Protein 2W9X (pdb70)

Nearest PDB structures (foldseek):
  2w9x-assembly1_A  TM=1.003E+00  e=1.102E-71  Cellvibrio japonicus
  2w9x-assembly1_B  TM=9.994E-01  e=7.710E-66  Cellvibrio japonicus
  2wao-assembly1_A  TM=8.448E-01  e=1.177E-26  Acetivibrio thermocellus
  2wab-assembly1_A  TM=8.212E-01  e=2.450E-27  Acetivibrio thermocellus
  2waa-assembly1_A  TM=8.360E-01  e=1.057E-21  Cellvibrio japonicus

InterPro domains:
  IPR013830 SGNH hydrolase-type esterase domain [PF13472] (147-291)
  IPR036514 SGNH hydrolase superfamily [G3DSA:3.40.50.1110] (137-360)
  IPR037461 CtCE2-like domain [cd01831] (144-350)
  IPR040794 Carbohydrate esterase 2, N-terminal [PF17996] (44-139)
  IPR052762 Plant cell wall deacetylase/carbohydrate esterase [PTHR37834] (34-356)

Solvent-accessible surface area: 28175 Å² total; per-residue (Å²): 160,55,103,34,38,52,3,11,11,15,36,81,83,86,94,179,67,56,4,28,15,1,4,15,4,2,2,1,3,14,2,21,106,91,186,96,37,57,3,81,0,34,2,90,51,0,12,2,52,11,45,77,192,85,70,66,98,8,80,102,25,14,149,64,88,60,132,218,7,29,2,0,2,10,0,31,12,84,103,55,41,4,85,0,20,10,14,115,47,38,175,48,183,93,23,0,4,1,1,0,4,9,31,3,0,3,35,0,2,52,9,134,50,83,152,15,87,127,127,89,30,47,120,27,6,14,0,3,64,0,8,0,0,43,0,0,85,57,16,87,4,10,2,5,2,1,2,10,15,21,25,0,1,14,2,3,114,68,15,74,42,104,117,94,12,0,29,53,36,25,54,56,4,16,47,54,95,126,85,122,50,151,54,159,147,34,70,5,3,0,4,2,0,14,0,0,30,12,0,4,50,28,79,43,63,147,140,10,149,13,146,72,60,117,43,0,33,65,31,0,12,35,42,0,6,114,19,0,91,116,22,54,83,108,14,87,110,0,58,1,3,0,5,5,2,34,93,39,163,28,37,1,4,46,4,0,1,28,0,10,2,80,0,16,20,54,35,10,74,58,0,32,6,16,2,9,72,70,20,70,36,38,0,0,77,164,32,4,8,27,111,5,1,84,86,0,0,74,71,0,27,80,46,2,89,80,45,97,44,10,26,177,84,80,10,64,33,38,55,2,12,10,16,44,86,81,96,54,89,158,118,42,70,8,23,11,0,4,19,4,1,1,1,2,13,4,4,7,126,29,174,53,15,39,0,53,2,37,3,85,55,0,12,2,36,1,34,19,48,147,137,86,67,71,97,7,79,95,22,14,162,68,81,51,101,92,96,170,4,30,0,0,1,12,0,30,13,86,97,51,43,3,68,0,18,4,1,46,19,71,114,95,10,92,69,81,88,44,42,187,48,182,91,24,1,4,1,0,0,6,8,30,3,0,2,36,0,2,53,10,132,49,82,153,12,84,121,113,82,30,50,114,24,7,16,0,0,57,0,7,0,0,40,0,0,81,61,19,88,4,11,1,4,3,1,1,10,15,18,24,0,2,15,1,3,116,66,13,71,43,110,118,93,12,0,30,55,36,23,50,55,6,12,50,43,103,114,50,104,36,154,63,166,146,33,71,4,4,0,4,2,0,15,0,0,28,13,0,4,47,31,79,42,64,144,140,13,156,19,145,72,58,122,39,0,30,66,33,0,9,57,40,0,10,120,10,0,98,88,20,53,87,107,13,79,98,0,46,2,2,0,4,5,3,35,92,40,167,28,37,1,4,54,4,0,1,30,0,10,1,78,0,18,20,56,35,11,74,58,6,30,5,16,1,8,78,72,23,75,36,37,0,0,77,165,31,4,9,35,97,1,0,78,84,1,0,68,78,0,26,78,50,2,86,82,44,99,52,5,38,125

CATH classification: 2.60.120.260 (+1 more: 3.40.50.1110)

Structure (mmCIF, N/CA/C/O backbone):
data_2W9X
#
_entry.id   2W9X
#
_cell.length_a   75.274
_cell.length_b   75.274
_cell.length_c   141.620
_cell.angle_alpha   90.00
_cell.angle_beta   90.00
_cell.angle_gamma   90.00
#
_symmetry.space_group_name_H-M   'P 43'
#
loop_
_entity.id
_entity.type
_entity.pdbx_description
1 polymer 'PUTATIVE ACETYL XYLAN ESTERASE'
2 non-polymer GLYCEROL
3 water water
#
loop_
_atom_site.group_PDB
_atom_site.id
_atom_site.type_symbol
_atom_site.label_atom_id
_atom_site.label_alt_id
_atom_site.label_comp_id
_atom_site.label_asym_id
_atom_site.label_entity_id
_atom_site.label_seq_id
_atom_site.pdbx_PDB_ins_code
_atom_site.Cartn_x
_atom_site.Cartn_y
_atom_site.Cartn_z
_atom_site.occupancy
_atom_site.B_iso_or_equiv
_atom_site.auth_seq_id
_atom_site.auth_comp_id
_atom_site.auth_asym_id
_atom_site.auth_atom_id
_atom_site.pdbx_PDB_model_num
ATOM 1 N N . PRO A 1 27 ? -3.714 69.514 -10.452 1.00 46.17 27 PRO A N 1
ATOM 2 C CA . PRO A 1 27 ? -2.443 68.659 -10.276 1.00 46.46 27 PRO A CA 1
ATOM 3 C C . PRO A 1 27 ? -2.766 67.378 -9.490 1.00 46.36 27 PRO A C 1
ATOM 4 O O . PRO A 1 27 ? -3.230 67.455 -8.353 1.00 46.54 27 PRO A O 1
ATOM 8 N N . LEU A 1 28 ? -2.521 66.200 -10.098 1.00 46.71 28 LEU A N 1
ATOM 9 C CA . LEU A 1 28 ? -2.912 64.941 -9.459 1.00 46.66 28 LEU A CA 1
ATOM 10 C C . LEU A 1 28 ? -1.943 64.490 -8.358 1.00 46.37 28 LEU A C 1
ATOM 11 O O . LEU A 1 28 ? -0.741 64.776 -8.434 1.00 46.81 28 LEU A O 1
ATOM 16 N N . PRO A 1 29 ? -2.463 63.805 -7.314 1.00 46.05 29 PRO A N 1
ATOM 17 C CA . PRO A 1 29 ? -1.571 63.078 -6.400 1.00 45.75 29 PRO A CA 1
ATOM 18 C C . PRO A 1 29 ? -0.601 62.193 -7.169 1.00 45.66 29 PRO A C 1
ATOM 19 O O . PRO A 1 29 ? -0.976 61.589 -8.183 1.00 45.71 29 PRO A O 1
ATOM 23 N N . LEU A 1 30 ? 0.630 62.122 -6.667 1.00 45.26 30 LEU A N 1
ATOM 24 C CA . LEU A 1 30 ? 1.748 61.493 -7.357 1.00 44.84 30 LEU A CA 1
ATOM 25 C C . LEU A 1 30 ? 2.486 60.496 -6.479 1.00 44.53 30 LEU A C 1
ATOM 26 O O . LEU A 1 30 ? 2.529 60.635 -5.250 1.00 44.25 30 LEU A O 1
ATOM 31 N N . HIS A 1 31 ? 3.070 59.492 -7.126 1.00 44.35 31 HIS A N 1
ATOM 32 C CA . HIS A 1 31 ? 4.061 58.625 -6.503 1.00 43.97 31 HIS A CA 1
ATOM 33 C C . HIS A 1 31 ? 5.399 58.848 -7.201 1.00 44.04 31 HIS A C 1
ATOM 34 O O . HIS A 1 31 ? 5.454 58.965 -8.427 1.00 43.93 31 HIS A O 1
ATOM 41 N N . ILE A 1 32 ? 6.470 58.906 -6.413 1.00 43.79 32 ILE A N 1
ATOM 42 C CA . ILE A 1 32 ? 7.797 59.265 -6.911 1.00 43.60 32 ILE A CA 1
ATOM 43 C C . ILE A 1 32 ? 8.763 58.123 -6.655 1.00 43.29 32 ILE A C 1
ATOM 44 O O . ILE A 1 32 ? 8.769 57.558 -5.563 1.00 43.14 32 ILE A O 1
ATOM 49 N N . GLY A 1 33 ? 9.553 57.786 -7.677 1.00 42.89 33 GLY A N 1
ATOM 50 C CA . GLY A 1 33 ? 10.661 56.838 -7.549 1.00 42.46 33 GLY A CA 1
ATOM 51 C C . GLY A 1 33 ? 11.990 57.511 -7.846 1.00 42.07 33 GLY A C 1
ATOM 52 O O . GLY A 1 33 ? 12.133 58.240 -8.834 1.00 41.60 33 GLY A O 1
ATOM 53 N N . GLY A 1 34 ? 12.968 57.277 -6.980 1.00 42.09 34 GLY A N 1
ATOM 54 C CA . GLY A 1 34 ? 14.273 57.894 -7.148 1.00 42.14 34 GLY A CA 1
ATOM 55 C C . GLY A 1 34 ? 14.356 59.139 -6.302 1.00 41.96 34 GLY A C 1
ATOM 56 O O . GLY A 1 34 ? 13.340 59.630 -5.819 1.00 42.75 34 GLY A O 1
ATOM 57 N N . ARG A 1 35 ? 15.574 59.640 -6.126 1.00 41.73 35 ARG A N 1
ATOM 58 C CA . ARG A 1 35 ? 15.847 60.796 -5.295 1.00 41.45 35 ARG A CA 1
ATOM 59 C C . ARG A 1 35 ? 15.419 62.072 -6.009 1.00 41.80 35 ARG A C 1
ATOM 60 O O . ARG A 1 35 ? 15.918 62.372 -7.095 1.00 41.97 35 ARG A O 1
ATOM 68 N N . VAL A 1 36 ? 14.487 62.803 -5.403 1.00 41.88 36 VAL A N 1
ATOM 69 C CA . VAL A 1 36 ? 14.080 64.121 -5.915 1.00 42.18 36 VAL A CA 1
ATOM 70 C C . VAL A 1 36 ? 13.982 65.149 -4.776 1.00 42.17 36 VAL A C 1
ATOM 71 O O . VAL A 1 36 ? 13.595 64.812 -3.649 1.00 42.06 36 VAL A O 1
ATOM 75 N N . LEU A 1 37 ? 14.367 66.387 -5.082 1.00 42.46 37 LEU A N 1
ATOM 76 C CA . LEU A 1 37 ? 14.144 67.535 -4.203 1.00 42.76 37 LEU A CA 1
ATOM 77 C C . LEU A 1 37 ? 12.738 68.100 -4.466 1.00 43.22 37 LEU A C 1
ATOM 78 O O . LEU A 1 37 ? 12.421 68.503 -5.593 1.00 43.36 37 LEU A O 1
ATOM 83 N N . VAL A 1 38 ? 11.898 68.113 -3.430 1.00 43.55 38 VAL A N 1
ATOM 84 C CA . VAL A 1 38 ? 10.524 68.590 -3.555 1.00 43.83 38 VAL A CA 1
ATOM 85 C C . VAL A 1 38 ? 10.461 70.024 -3.035 1.00 44.25 38 VAL A C 1
ATOM 86 O O . VAL A 1 38 ? 10.907 70.297 -1.919 1.00 44.35 38 VAL A O 1
ATOM 90 N N . GLU A 1 39 ? 9.939 70.934 -3.855 1.00 44.49 39 GLU A N 1
ATOM 91 C CA . GLU A 1 39 ? 9.808 72.347 -3.466 1.00 45.37 39 GLU A CA 1
ATOM 92 C C . GLU A 1 39 ? 8.388 72.867 -3.710 1.00 45.34 39 GLU A C 1
ATOM 93 O O . GLU A 1 39 ? 7.800 72.612 -4.763 1.00 45.12 39 GLU A O 1
ATOM 99 N N . SER A 1 40 ? 7.845 73.595 -2.737 1.00 45.88 40 SER A N 1
ATOM 100 C CA . SER A 1 40 ? 6.454 74.051 -2.815 1.00 46.33 40 SER A CA 1
ATOM 101 C C . SER A 1 40 ? 6.292 75.575 -2.643 1.00 46.63 40 SER A C 1
ATOM 102 O O . SER A 1 40 ? 5.868 76.037 -1.582 1.00 46.69 40 SER A O 1
ATOM 105 N N . PRO A 1 41 ? 6.621 76.360 -3.693 1.00 46.82 41 PRO A N 1
ATOM 106 C CA . PRO A 1 41 ? 6.483 77.818 -3.597 1.00 46.95 41 PRO A CA 1
ATOM 107 C C . PRO A 1 41 ? 5.031 78.303 -3.709 1.00 47.07 41 PRO A C 1
ATOM 108 O O . PRO A 1 41 ? 4.236 77.734 -4.463 1.00 47.03 41 PRO A O 1
ATOM 112 N N . GLN A 1 44 ? 2.158 78.650 -7.006 1.00 45.38 44 GLN A N 1
ATOM 113 C CA . GLN A 1 44 ? 2.823 77.913 -8.076 1.00 45.44 44 GLN A CA 1
ATOM 114 C C . GLN A 1 44 ? 2.768 76.407 -7.832 1.00 45.32 44 GLN A C 1
ATOM 115 O O . GLN A 1 44 ? 2.629 75.974 -6.686 1.00 45.15 44 GLN A O 1
ATOM 121 N N . PRO A 1 45 ? 2.856 75.604 -8.911 1.00 45.38 45 PRO A N 1
ATOM 122 C CA . PRO A 1 45 ? 2.964 74.148 -8.774 1.00 45.54 45 PRO A CA 1
ATOM 123 C C . PRO A 1 45 ? 4.133 73.691 -7.892 1.00 45.66 45 PRO A C 1
ATOM 124 O O . PRO A 1 45 ? 5.195 74.336 -7.862 1.00 45.67 45 PRO A O 1
ATOM 128 N N . VAL A 1 46 ? 3.918 72.587 -7.174 1.00 45.75 46 VAL A N 1
ATOM 129 C CA . VAL A 1 46 ? 4.993 71.861 -6.504 1.00 45.56 46 VAL A CA 1
ATOM 130 C C . VAL A 1 46 ? 5.975 71.391 -7.577 1.00 45.65 46 VAL A C 1
ATOM 131 O O . VAL A 1 46 ? 5.554 70.829 -8.594 1.00 45.92 46 VAL A O 1
ATOM 135 N N . SER A 1 47 ? 7.266 71.648 -7.367 1.00 45.31 47 SER A N 1
ATOM 136 C CA . SER A 1 47 ? 8.296 71.219 -8.314 1.00 45.18 47 SER A CA 1
ATOM 137 C C . SER A 1 47 ? 9.138 70.065 -7.784 1.00 45.07 47 SER A C 1
ATOM 138 O O . SER A 1 47 ? 9.397 69.956 -6.572 1.00 44.98 47 SER A O 1
ATOM 141 N N . TYR A 1 48 ? 9.564 69.214 -8.716 1.00 44.96 48 TYR A N 1
ATOM 142 C CA . TYR A 1 48 ? 10.389 68.057 -8.413 1.00 44.51 48 TYR A CA 1
ATOM 143 C C . TYR A 1 48 ? 11.676 68.164 -9.217 1.00 44.27 48 TYR A C 1
ATOM 144 O O . TYR A 1 48 ? 11.653 68.176 -10.449 1.00 44.11 48 TYR A O 1
ATOM 153 N N . THR A 1 49 ? 12.792 68.271 -8.501 1.00 43.77 49 THR A N 1
ATOM 154 C CA . THR A 1 49 ? 14.106 68.444 -9.102 1.00 43.28 49 THR A CA 1
ATOM 155 C C . THR A 1 49 ? 14.912 67.155 -8.875 1.00 43.01 49 THR A C 1
ATOM 156 O O . THR A 1 49 ? 14.930 66.614 -7.767 1.00 43.32 49 THR A O 1
ATOM 160 N N . TYR A 1 50 ? 15.552 66.657 -9.930 1.00 42.58 50 TYR A N 1
ATOM 161 C CA . TYR A 1 50 ? 16.255 65.368 -9.896 1.00 42.10 50 TYR A CA 1
ATOM 162 C C . TYR A 1 50 ? 17.508 65.412 -10.767 1.00 41.68 50 TYR A C 1
ATOM 163 O O . TYR A 1 50 ? 17.551 66.141 -11.757 1.00 41.88 50 TYR A O 1
ATOM 172 N N . SER A 1 51 ? 18.524 64.629 -10.409 1.00 41.14 51 SER A N 1
ATOM 173 C CA . SER A 1 51 ? 19.705 64.497 -11.270 1.00 40.74 51 SER A CA 1
ATOM 174 C C . SER A 1 51 ? 20.302 63.088 -11.295 1.00 40.38 51 SER A C 1
ATOM 175 O O . SER A 1 51 ? 20.997 62.745 -12.244 1.00 40.72 51 SER A O 1
ATOM 178 N N . TRP A 1 52 ? 20.023 62.271 -10.280 1.00 39.79 52 TRP A N 1
ATOM 179 C CA . TRP A 1 52 ? 20.441 60.871 -10.325 1.00 39.62 52 TRP A CA 1
ATOM 180 C C . TRP A 1 52 ? 19.663 60.152 -11.450 1.00 39.42 52 TRP A C 1
ATOM 181 O O . TRP A 1 52 ? 18.576 60.613 -11.859 1.00 39.48 52 TRP A O 1
ATOM 192 N N . PRO A 1 53 ? 20.230 59.055 -11.978 1.00 39.24 53 PRO A N 1
ATOM 193 C CA . PRO A 1 53 ? 19.619 58.367 -13.109 1.00 39.13 53 PRO A CA 1
ATOM 194 C C . PRO A 1 53 ? 18.300 57.695 -12.753 1.00 39.51 53 PRO A C 1
ATOM 195 O O . PRO A 1 53 ? 18.042 57.402 -11.566 1.00 39.39 53 PRO A O 1
ATOM 199 N N . ALA A 1 54 ? 17.491 57.464 -13.792 1.00 39.58 54 ALA A N 1
ATOM 200 C CA . ALA A 1 54 ? 16.342 56.549 -13.767 1.00 39.91 54 ALA A CA 1
ATOM 201 C C . ALA A 1 54 ? 15.186 56.938 -12.853 1.00 40.11 54 ALA A C 1
ATOM 202 O O . ALA A 1 54 ? 14.359 56.097 -12.518 1.00 40.57 54 ALA A O 1
ATOM 204 N N . VAL A 1 55 ? 15.136 58.203 -12.449 1.00 40.72 55 VAL A N 1
ATOM 205 C CA . VAL A 1 55 ? 13.993 58.760 -11.706 1.00 41.19 55 VAL A CA 1
ATOM 206 C C . VAL A 1 55 ? 12.663 58.496 -12.440 1.00 41.34 55 VAL A C 1
ATOM 207 O O . VAL A 1 55 ? 12.642 58.455 -13.668 1.00 41.51 55 VAL A O 1
ATOM 211 N N . TYR A 1 56 ? 11.581 58.277 -11.688 1.00 40.93 56 TYR A N 1
ATOM 212 C CA . TYR A 1 56 ? 10.243 58.166 -12.274 1.00 40.85 56 TYR A CA 1
ATOM 213 C C . TYR A 1 56 ? 9.129 58.768 -11.411 1.00 40.57 56 TYR A C 1
ATOM 214 O O . TYR A 1 56 ? 9.303 58.999 -10.207 1.00 40.18 56 TYR A O 1
ATOM 223 N N . PHE A 1 57 ? 7.992 58.993 -12.066 1.00 40.94 57 PHE A N 1
ATOM 224 C CA . PHE A 1 57 ? 6.780 59.589 -11.490 1.00 40.74 57 PHE A CA 1
ATOM 225 C C . PHE A 1 57 ? 5.585 58.803 -12.022 1.00 40.66 57 PHE A C 1
ATOM 226 O O . PHE A 1 57 ? 5.514 58.526 -13.220 1.00 40.34 57 PHE A O 1
ATOM 234 N N . GLU A 1 58 ? 4.659 58.445 -11.132 1.00 40.29 58 GLU A N 1
ATOM 235 C CA . GLU A 1 58 ? 3.473 57.676 -11.499 1.00 40.37 58 GLU A CA 1
ATOM 236 C C . GLU A 1 58 ? 2.203 58.315 -10.954 1.00 40.14 58 GLU A C 1
ATOM 237 O O . GLU A 1 58 ? 2.194 58.827 -9.832 1.00 39.83 58 GLU A O 1
ATOM 243 N N . THR A 1 59 ? 1.129 58.262 -11.743 1.00 40.00 59 THR A N 1
ATOM 244 C CA . THR A 1 59 ? -0.179 58.738 -11.293 1.00 39.55 59 THR A CA 1
ATOM 245 C C . THR A 1 59 ? -1.311 57.794 -11.746 1.00 39.59 59 THR A C 1
ATOM 246 O O . THR A 1 59 ? -1.076 56.903 -12.576 1.00 39.62 59 THR A O 1
ATOM 250 N N . ALA A 1 60 ? -2.517 57.983 -11.184 1.00 38.84 60 ALA A N 1
ATOM 251 C CA . ALA A 1 60 ? -3.687 57.153 -11.501 1.00 38.45 60 ALA A CA 1
ATOM 252 C C . ALA A 1 60 ? -4.978 57.931 -11.288 1.00 38.48 60 ALA A C 1
ATOM 253 O O . ALA A 1 60 ? -5.060 58.789 -10.405 1.00 38.34 60 ALA A O 1
ATOM 255 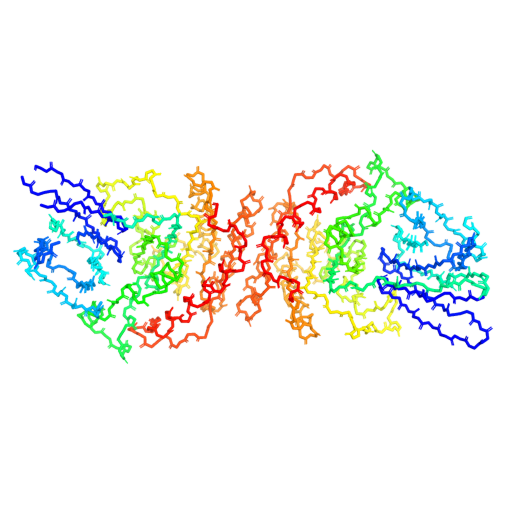N N . PHE A 1 61 ? -5.990 57.605 -12.089 1.00 38.48 61 PHE A N 1
ATOM 256 C CA . PHE A 1 61 ? -7.243 58.343 -12.105 1.00 38.65 61 PHE A CA 1
ATOM 257 C C . PHE A 1 61 ? -8.231 57.709 -13.090 1.00 38.94 61 PHE A C 1
ATOM 258 O O . PHE A 1 61 ? -7.843 56.874 -13.918 1.00 39.11 61 PHE A O 1
ATOM 266 N N . GLY A 1 63 ? -10.403 59.866 -15.419 1.00 47.99 63 GLY A N 1
ATOM 267 C CA . GLY A 1 63 ? -10.744 60.861 -16.464 1.00 47.99 63 GLY A CA 1
ATOM 268 C C . GLY A 1 63 ? -10.194 60.509 -17.849 1.00 48.00 63 GLY A C 1
ATOM 269 O O . GLY A 1 63 ? -9.646 59.348 -18.070 1.00 48.15 63 GLY A O 1
ATOM 270 N N . GLN A 1 64 ? -10.330 61.522 -18.778 1.00 47.90 64 GLN A N 1
ATOM 271 C CA . GLN A 1 64 ? -9.928 61.308 -20.181 1.00 47.56 64 GLN A CA 1
ATOM 272 C C . GLN A 1 64 ? -9.017 62.399 -20.779 1.00 47.63 64 GLN A C 1
ATOM 273 O O . GLN A 1 64 ? -9.022 62.586 -22.035 1.00 47.69 64 GLN A O 1
ATOM 279 N N . SER A 1 65 ? -8.250 63.120 -19.877 1.00 47.70 65 SER A N 1
ATOM 280 C CA . SER A 1 65 ? -7.223 64.067 -20.337 1.00 47.60 65 SER A CA 1
ATOM 281 C C . SER A 1 65 ? -6.073 64.253 -19.334 1.00 47.24 65 SER A C 1
ATOM 282 O O . SER A 1 65 ? -6.245 64.056 -18.128 1.00 47.29 65 SER A O 1
ATOM 285 N N . LEU A 1 66 ? -4.909 64.658 -19.847 1.00 46.53 66 LEU A N 1
ATOM 286 C CA . LEU A 1 66 ? -3.724 64.878 -19.014 1.00 46.20 66 LEU A CA 1
ATOM 287 C C . LEU A 1 66 ? -2.744 65.877 -19.666 1.00 46.04 66 LEU A C 1
ATOM 288 O O . LEU A 1 66 ? -2.633 65.971 -20.969 1.00 46.25 66 LEU A O 1
ATOM 293 N N . THR A 1 67 ? -2.051 66.624 -18.751 1.00 45.50 67 THR A N 1
ATOM 294 C CA . THR A 1 67 ? -0.974 67.525 -19.164 1.00 44.94 67 THR A CA 1
ATOM 295 C C . THR A 1 67 ? 0.193 67.411 -18.188 1.00 44.32 67 THR A C 1
ATOM 296 O O . THR A 1 67 ? 0.018 67.603 -16.976 1.00 44.26 67 THR A O 1
ATOM 300 N N . LEU A 1 68 ? 1.376 67.085 -18.709 1.00 43.72 68 LEU A N 1
ATOM 301 C CA . LEU A 1 68 ? 2.584 67.058 -17.882 1.00 43.30 68 LEU A CA 1
ATOM 302 C C . LEU A 1 68 ? 3.286 68.405 -18.022 1.00 43.29 68 LEU A C 1
ATOM 303 O O . LEU A 1 68 ? 3.504 68.875 -19.144 1.00 43.41 68 LEU A O 1
ATOM 308 N N . LYS A 1 69 ? 3.637 69.030 -16.899 1.00 42.86 69 LYS A N 1
ATOM 309 C CA . LYS A 1 69 ? 4.397 70.267 -16.979 1.00 42.60 69 LYS A CA 1
ATOM 310 C C . LYS A 1 69 ? 5.869 69.993 -16.718 1.00 42.44 69 LYS A C 1
ATOM 311 O O . LYS A 1 69 ? 6.233 69.378 -15.712 1.00 42.32 69 LYS A O 1
ATOM 317 N N . PHE A 1 70 ? 6.701 70.444 -17.652 1.00 42.37 70 PHE A N 1
ATOM 318 C CA . PHE A 1 70 ? 8.138 70.223 -17.607 1.00 42.32 70 PHE A CA 1
ATOM 319 C C . PHE A 1 70 ? 8.897 71.532 -17.473 1.00 42.04 70 PHE A C 1
ATOM 320 O O . PHE A 1 70 ? 8.405 72.586 -17.856 1.00 41.93 70 PHE A O 1
ATOM 328 N N . ASP A 1 71 ? 10.104 71.433 -16.927 1.00 42.02 71 ASP A N 1
ATOM 329 C CA . ASP A 1 71 ? 11.143 72.443 -17.059 1.00 41.89 71 ASP A CA 1
ATOM 330 C C . ASP A 1 71 ? 12.456 71.654 -17.099 1.00 41.65 71 ASP A C 1
ATOM 331 O O . ASP A 1 71 ? 13.196 71.601 -16.109 1.00 41.82 71 ASP A O 1
ATOM 336 N N . ASP A 1 72 ? 12.716 71.012 -18.242 1.00 41.38 72 ASP A N 1
ATOM 337 C CA . ASP A 1 72 ? 13.865 70.110 -18.400 1.00 41.58 72 ASP A CA 1
ATOM 338 C C . ASP A 1 72 ? 14.361 70.093 -19.848 1.00 41.46 72 ASP A C 1
ATOM 339 O O . ASP A 1 72 ? 13.773 69.431 -20.706 1.00 41.44 72 ASP A O 1
ATOM 344 N N . ASP A 1 73 ? 15.438 70.826 -20.117 1.00 41.14 73 ASP A N 1
ATOM 345 C CA . ASP A 1 73 ? 16.092 70.759 -21.424 1.00 41.18 73 ASP A CA 1
ATOM 346 C C . ASP A 1 73 ? 17.338 69.861 -21.372 1.00 40.69 73 ASP A C 1
ATOM 347 O O . ASP A 1 73 ? 18.232 69.964 -22.222 1.00 40.52 73 ASP A O 1
ATOM 352 N N . GLN A 1 74 ? 17.373 68.973 -20.377 1.00 40.33 74 GLN A N 1
ATOM 353 C CA . GLN A 1 74 ? 18.560 68.145 -20.092 1.00 40.11 74 GLN A CA 1
ATOM 354 C C . GLN A 1 74 ? 18.383 66.651 -20.335 1.00 39.82 74 GLN A C 1
ATOM 355 O O . GLN A 1 74 ? 19.358 65.969 -20.648 1.00 40.46 74 GLN A O 1
ATOM 361 N N . ASN A 1 75 ? 17.162 66.147 -20.157 1.00 39.70 75 ASN A N 1
ATOM 362 C CA . ASN A 1 75 ? 16.877 64.709 -20.211 1.00 39.45 75 ASN A CA 1
ATOM 363 C C . ASN A 1 75 ? 16.013 64.247 -21.383 1.00 39.44 75 ASN A C 1
ATOM 364 O O . ASN A 1 75 ? 15.183 65.007 -21.911 1.00 38.99 75 ASN A O 1
ATOM 369 N N . ILE A 1 76 ? 16.205 62.980 -21.761 1.00 39.10 76 ILE A N 1
ATOM 370 C CA . ILE A 1 76 ? 15.231 62.261 -22.575 1.00 38.93 76 ILE A CA 1
ATOM 371 C C . ILE A 1 76 ? 14.391 61.406 -21.626 1.00 39.20 76 ILE A C 1
ATOM 372 O O . ILE A 1 76 ? 14.916 60.800 -20.672 1.00 38.78 76 ILE A O 1
ATOM 377 N N . PHE A 1 77 ? 13.086 61.390 -21.887 1.00 38.91 77 PHE A N 1
ATOM 378 C CA . PHE A 1 77 ? 12.099 60.701 -21.060 1.00 39.13 77 PHE A CA 1
ATOM 379 C C . PHE A 1 77 ? 11.333 59.641 -21.842 1.00 39.15 77 PHE A C 1
ATOM 380 O O . PHE A 1 77 ? 11.328 59.642 -23.080 1.00 39.14 77 PHE A O 1
ATOM 388 N N . ARG A 1 78 ? 10.655 58.771 -21.096 1.00 39.14 78 ARG A N 1
ATOM 389 C CA A ARG A 1 78 ? 9.738 57.776 -21.643 0.50 39.11 78 ARG A CA 1
ATOM 390 C CA B ARG A 1 78 ? 9.685 57.860 -21.697 0.50 38.97 78 ARG A CA 1
ATOM 391 C C . ARG A 1 78 ? 8.392 57.832 -20.884 1.00 39.07 78 ARG A C 1
ATOM 392 O O . ARG A 1 78 ? 8.382 57.713 -19.647 1.00 39.07 78 ARG A O 1
ATOM 407 N N . LEU A 1 79 ? 7.289 58.006 -21.603 1.00 38.73 79 LEU A N 1
ATOM 408 C CA . LEU A 1 79 ? 5.964 58.060 -21.003 1.00 38.68 79 LEU A CA 1
ATOM 409 C C . LEU A 1 79 ? 5.193 56.769 -21.251 1.00 38.59 79 LEU A C 1
ATOM 410 O O . LEU A 1 79 ? 5.058 56.327 -22.392 1.00 38.91 79 LEU A O 1
ATOM 415 N N . ILE A 1 80 ? 4.668 56.181 -20.182 1.00 38.31 80 ILE A N 1
ATOM 416 C CA . ILE A 1 80 ? 4.007 54.880 -20.258 1.00 38.26 80 ILE A CA 1
ATOM 417 C C . ILE A 1 80 ? 2.554 54.993 -19.754 1.00 38.12 80 ILE A C 1
ATOM 418 O O . ILE A 1 80 ? 2.320 55.149 -18.546 1.00 38.10 80 ILE A O 1
ATOM 423 N N . VAL A 1 81 ? 1.590 54.918 -20.680 1.00 37.78 81 VAL A N 1
ATOM 424 C CA . VAL A 1 81 ? 0.170 55.127 -20.359 1.00 37.29 81 VAL A CA 1
ATOM 425 C C . VAL A 1 81 ? -0.625 53.824 -20.176 1.00 37.29 81 VAL A C 1
ATOM 426 O O . VAL A 1 81 ? -0.734 53.004 -21.086 1.00 37.51 81 VAL A O 1
ATOM 430 N N . LYS A 1 84 ? 0.079 50.517 -22.552 1.00 45.82 84 LYS A N 1
ATOM 431 C CA . LYS A 1 84 ? 0.486 50.795 -23.933 1.00 45.85 84 LYS A CA 1
ATOM 432 C C . LYS A 1 84 ? 2.011 50.836 -24.076 1.00 45.85 84 LYS A C 1
ATOM 433 O O . LYS A 1 84 ? 2.740 50.768 -23.081 1.00 45.86 84 LYS A O 1
ATOM 439 N N . ALA A 1 85 ? 2.483 50.949 -25.319 1.00 45.79 85 ALA A N 1
ATOM 440 C CA . ALA A 1 85 ? 3.912 51.110 -25.613 1.00 45.52 85 ALA A CA 1
ATOM 441 C C . ALA A 1 85 ? 4.411 52.487 -25.163 1.00 45.36 85 ALA A C 1
ATOM 442 O O . ALA A 1 85 ? 3.640 53.451 -25.161 1.00 45.13 85 ALA A O 1
ATOM 444 N N . PRO A 1 86 ? 5.702 52.588 -24.777 1.00 45.38 86 PRO A N 1
ATOM 445 C CA . PRO A 1 86 ? 6.264 53.872 -24.346 1.00 45.20 86 PRO A CA 1
ATOM 446 C C . PRO A 1 86 ? 6.370 54.903 -25.475 1.00 45.13 86 PRO A C 1
ATOM 447 O O . PRO A 1 86 ? 6.512 54.534 -26.643 1.00 45.19 86 PRO A O 1
ATOM 451 N N . VAL A 1 87 ? 6.267 56.183 -25.114 1.00 44.72 87 VAL A N 1
ATOM 452 C CA . VAL A 1 87 ? 6.505 57.295 -26.036 1.00 44.18 87 VAL A CA 1
ATOM 453 C C . VAL A 1 87 ? 7.674 58.145 -25.532 1.00 43.75 87 VAL A C 1
ATOM 454 O O . VAL A 1 87 ? 7.776 58.431 -24.336 1.00 43.79 87 VAL A O 1
ATOM 458 N N . VAL A 1 88 ? 8.556 58.530 -26.451 1.00 43.15 88 VAL A N 1
ATOM 459 C CA . VAL A 1 88 ? 9.754 59.309 -26.128 1.00 42.54 88 VAL A CA 1
ATOM 460 C C . VAL A 1 88 ? 9.424 60.797 -26.012 1.00 42.32 88 VAL A C 1
ATOM 461 O O . VAL A 1 88 ? 8.699 61.347 -26.845 1.00 41.74 88 VAL A O 1
ATOM 465 N N . ILE A 1 89 ? 9.940 61.438 -24.962 1.00 41.85 89 ILE A N 1
ATOM 466 C CA . ILE A 1 89 ? 9.861 62.897 -24.821 1.00 41.29 89 ILE A CA 1
ATOM 467 C C . ILE A 1 89 ? 11.277 63.458 -24.643 1.00 41.42 89 ILE A C 1
ATOM 468 O O . ILE A 1 89 ? 11.873 63.340 -23.572 1.00 41.14 89 ILE A O 1
ATOM 473 N N . ASN A 1 90 ? 11.801 64.062 -25.705 1.00 41.53 90 ASN A N 1
ATOM 474 C CA . ASN A 1 90 ? 13.196 64.490 -25.778 1.00 42.09 90 ASN A CA 1
ATOM 475 C C . ASN A 1 90 ? 13.394 65.976 -25.469 1.00 42.11 90 ASN A C 1
ATOM 476 O O . ASN A 1 90 ? 12.914 66.835 -26.209 1.00 42.35 90 ASN A O 1
ATOM 481 N N . LYS A 1 91 ? 14.091 66.262 -24.367 1.00 42.11 91 LYS A N 1
ATOM 482 C CA . LYS A 1 91 ? 14.448 67.637 -23.944 1.00 42.05 91 LYS A CA 1
ATOM 483 C C . LYS A 1 91 ? 13.321 68.682 -24.085 1.00 42.26 91 LYS A C 1
ATOM 484 O O . LYS A 1 91 ? 13.494 69.706 -24.767 1.00 42.10 91 LYS A O 1
ATOM 490 N N . PRO A 1 92 ? 12.168 68.440 -23.424 1.00 42.42 92 PRO A N 1
ATOM 491 C CA . PRO A 1 92 ? 10.986 69.288 -23.644 1.00 42.47 92 PRO A CA 1
ATOM 492 C C . PRO A 1 92 ? 11.180 70.753 -23.238 1.00 42.85 92 PRO A C 1
ATOM 493 O O . PRO A 1 92 ? 10.534 71.640 -23.805 1.00 43.14 92 PRO A O 1
ATOM 497 N N . GLY A 1 93 ? 12.068 71.001 -22.279 1.00 42.97 93 GLY A N 1
ATOM 498 C CA . GLY A 1 93 ? 12.293 72.343 -21.765 1.00 43.28 93 GLY A CA 1
ATOM 499 C C . GLY A 1 93 ? 11.160 72.716 -20.831 1.00 43.68 93 GLY A C 1
ATOM 500 O O . GLY A 1 93 ? 10.676 71.876 -20.069 1.00 43.51 93 GLY A O 1
ATOM 501 N N . LYS A 1 94 ? 10.728 73.973 -20.908 1.00 44.17 94 LYS A N 1
ATOM 502 C CA . LYS A 1 94 ? 9.671 74.496 -20.050 1.00 44.46 94 LYS A CA 1
ATOM 503 C C . LYS A 1 94 ? 8.384 74.592 -20.855 1.00 44.50 94 LYS A C 1
ATOM 504 O O . LYS A 1 94 ? 8.115 75.600 -21.497 1.00 44.72 94 LYS A O 1
ATOM 510 N N . VAL A 1 95 ? 7.605 73.518 -20.821 1.00 44.62 95 VAL A N 1
ATOM 511 C CA . VAL A 1 95 ? 6.423 73.371 -21.665 1.00 44.71 95 VAL A CA 1
ATOM 512 C C . VAL A 1 95 ? 5.320 72.583 -20.945 1.00 44.83 95 VAL A C 1
ATOM 513 O O . VAL A 1 95 ? 5.596 71.797 -20.013 1.00 44.66 95 VAL A O 1
ATOM 517 N N . ASP A 1 96 ? 4.084 72.822 -21.376 1.00 44.35 96 ASP A N 1
ATOM 518 C CA . ASP A 1 96 ? 2.932 71.985 -21.060 1.00 44.43 96 ASP A CA 1
ATOM 519 C C . ASP A 1 96 ? 2.840 70.905 -22.137 1.00 44.39 96 ASP A C 1
ATOM 520 O O . ASP A 1 96 ? 2.736 71.228 -23.333 1.00 44.64 96 ASP A O 1
ATOM 525 N N . TYR A 1 97 ? 2.854 69.636 -21.710 1.00 43.91 97 TYR A N 1
ATOM 526 C CA . TYR A 1 97 ? 2.810 68.498 -22.623 1.00 43.88 97 TYR A CA 1
ATOM 527 C C . TYR A 1 97 ? 1.429 67.814 -22.536 1.00 43.80 97 TYR A C 1
ATOM 528 O O . TYR A 1 97 ? 1.124 67.183 -21.519 1.00 44.09 97 TYR A O 1
ATOM 537 N N . PRO A 1 98 ? 0.592 67.925 -23.602 1.00 43.70 98 PRO A N 1
ATOM 538 C CA . PRO A 1 98 ? -0.826 67.464 -23.501 1.00 43.54 98 PRO A CA 1
ATOM 539 C C . PRO A 1 98 ? -1.062 65.986 -23.940 1.00 43.41 98 PRO A C 1
ATOM 540 O O . PRO A 1 98 ? -0.004 65.383 -24.451 1.00 43.70 98 PRO A O 1
ATOM 544 N N . ARG A 1 108 ? -3.367 54.747 -15.959 1.00 46.19 108 ARG A N 1
ATOM 545 C CA . ARG A 1 108 ? -2.116 54.973 -15.224 1.00 46.09 108 ARG A CA 1
ATOM 546 C C . ARG A 1 108 ? -1.017 55.538 -16.119 1.00 45.45 108 ARG A C 1
ATOM 547 O O . ARG A 1 108 ? -0.886 55.143 -17.280 1.00 45.54 108 ARG A O 1
ATOM 555 N N . VAL A 1 109 ? -0.232 56.464 -15.572 1.00 44.40 109 VAL A N 1
ATOM 556 C CA . VAL A 1 109 ? 0.825 57.128 -16.336 1.00 43.45 109 VAL A CA 1
ATOM 557 C C . VAL A 1 109 ? 2.164 57.114 -15.584 1.00 42.98 109 VAL A C 1
ATOM 558 O O . VAL A 1 109 ? 2.237 57.474 -14.406 1.00 43.14 109 VAL A O 1
ATOM 562 N N . ARG A 1 110 ? 3.211 56.691 -16.284 1.00 41.81 110 ARG A N 1
ATOM 563 C CA . ARG A 1 110 ? 4.550 56.590 -15.718 1.00 40.83 110 ARG A CA 1
ATOM 564 C C . ARG A 1 110 ? 5.529 57.377 -16.585 1.00 40.35 110 ARG A C 1
ATOM 565 O O . ARG A 1 110 ? 5.695 57.076 -17.772 1.00 40.64 110 ARG A O 1
ATOM 573 N N . LEU A 1 111 ? 6.138 58.409 -16.006 1.00 39.23 111 LEU A N 1
ATOM 574 C CA . LEU A 1 111 ? 7.214 59.141 -16.669 1.00 38.65 111 LEU A CA 1
ATOM 575 C C . LEU A 1 111 ? 8.554 58.668 -16.112 1.00 38.27 111 LEU A C 1
ATOM 576 O O . LEU A 1 111 ? 8.762 58.721 -14.907 1.00 37.42 111 LEU A O 1
ATOM 581 N N . GLU A 1 112 ? 9.454 58.221 -16.987 1.00 38.48 112 GLU A N 1
ATOM 582 C CA . GLU A 1 112 ? 10.749 57.701 -16.560 1.00 39.08 112 GLU A CA 1
ATOM 583 C C . GLU A 1 112 ? 11.894 58.478 -17.220 1.00 39.17 112 GLU A C 1
ATOM 584 O O . GLU A 1 112 ? 11.936 58.602 -18.450 1.00 39.26 112 GLU A O 1
ATOM 590 N N . LYS A 1 113 ? 12.830 58.979 -16.414 1.00 38.77 113 LYS A N 1
ATOM 591 C CA . LYS A 1 113 ? 14.081 59.547 -16.933 1.00 39.08 113 LYS A CA 1
ATOM 592 C C . LYS A 1 113 ? 14.978 58.453 -17.555 1.00 39.23 113 LYS A C 1
ATOM 593 O O . LYS A 1 113 ? 15.179 57.393 -16.949 1.00 39.13 113 LYS A O 1
ATOM 599 N N . LEU A 1 114 ? 15.506 58.715 -18.757 1.00 39.01 114 LEU A N 1
ATOM 600 C CA . LEU A 1 114 ? 16.381 57.763 -19.462 1.00 38.86 114 LEU A CA 1
ATOM 601 C C . LEU A 1 114 ? 17.869 58.158 -19.397 1.00 38.67 114 LEU A C 1
ATOM 602 O O . LEU A 1 114 ? 18.740 57.302 -19.275 1.00 38.19 114 LEU A O 1
ATOM 607 N N . THR A 1 115 ? 18.156 59.456 -19.484 1.00 38.55 115 THR A N 1
ATOM 608 C CA . THR A 1 115 ? 19.536 59.910 -19.686 1.00 38.19 115 THR A CA 1
ATOM 609 C C . THR A 1 115 ? 20.319 60.225 -18.396 1.00 38.74 115 THR A C 1
ATOM 610 O O . THR A 1 115 ? 19.740 60.302 -17.304 1.00 38.52 115 THR A O 1
ATOM 614 N N . GLU A 1 116 ? 21.640 60.365 -18.535 1.00 38.94 116 GLU A N 1
ATOM 615 C CA . GLU A 1 116 ? 22.512 60.710 -17.423 1.00 39.44 116 GLU A CA 1
ATOM 616 C C . GLU A 1 116 ? 22.862 62.198 -17.451 1.00 39.76 116 GLU A C 1
ATOM 617 O O . GLU A 1 116 ? 23.201 62.755 -18.505 1.00 40.10 116 GLU A O 1
ATOM 623 N N . THR A 1 117 ? 22.748 62.829 -16.287 1.00 40.02 117 THR A N 1
ATOM 624 C CA . THR A 1 117 ? 23.141 64.210 -16.077 1.00 40.33 117 THR A CA 1
ATOM 625 C C . THR A 1 117 ? 24.087 64.319 -14.871 1.00 40.71 117 THR A C 1
ATOM 626 O O . THR A 1 117 ? 23.634 64.373 -13.725 1.00 40.59 117 THR A O 1
ATOM 630 N N . GLN A 1 118 ? 25.392 64.369 -15.128 1.00 41.03 118 GLN A N 1
ATOM 631 C CA . GLN A 1 118 ? 26.383 64.469 -14.054 1.00 41.63 118 GLN A CA 1
ATOM 632 C C . GLN A 1 118 ? 26.666 65.898 -13.584 1.00 42.12 118 GLN A C 1
ATOM 633 O O . GLN A 1 118 ? 27.165 66.104 -12.473 1.00 41.43 118 GLN A O 1
ATOM 639 N N . SER A 1 119 ? 26.359 66.885 -14.423 1.00 42.02 119 SER A N 1
ATOM 640 C CA . SER A 1 119 ? 26.748 68.249 -14.116 1.00 42.65 119 SER A CA 1
ATOM 641 C C . SER A 1 119 ? 25.577 69.227 -14.160 1.00 42.59 119 SER A C 1
ATOM 642 O O . SER A 1 119 ? 25.748 70.411 -13.869 1.00 43.53 119 SER A O 1
ATOM 645 N N . THR A 1 120 ? 24.391 68.732 -14.507 1.00 42.55 120 THR A N 1
ATOM 646 C CA . THR A 1 120 ? 23.185 69.556 -14.541 1.00 42.56 120 THR A CA 1
ATOM 647 C C . THR A 1 120 ? 21.988 68.848 -13.882 1.00 43.03 120 THR A C 1
ATOM 648 O O . THR A 1 120 ? 22.095 67.694 -13.435 1.00 43.26 120 THR A O 1
ATOM 652 N N . SER A 1 121 ? 20.855 69.552 -13.845 1.00 43.25 121 SER A N 1
ATOM 653 C CA . SER A 1 121 ? 19.622 69.089 -13.209 1.00 43.59 121 SER A CA 1
ATOM 654 C C . SER A 1 121 ? 18.426 69.307 -14.137 1.00 43.50 121 SER A C 1
ATOM 655 O O . SER A 1 121 ? 18.529 70.048 -15.118 1.00 43.53 121 SER A O 1
ATOM 658 N N . GLY A 1 122 ? 17.291 68.683 -13.806 1.00 43.60 122 GLY A N 1
ATOM 659 C CA . GLY A 1 122 ? 16.019 68.875 -14.531 1.00 43.69 122 GLY A CA 1
ATOM 660 C C . GLY A 1 122 ? 14.830 68.987 -13.589 1.00 43.59 122 GLY A C 1
ATOM 661 O O . GLY A 1 122 ? 14.864 68.452 -12.479 1.00 43.53 122 GLY A O 1
ATOM 662 N N . ARG A 1 123 ? 13.781 69.686 -14.023 1.00 43.91 123 ARG A N 1
ATOM 663 C CA . ARG A 1 123 ? 12.576 69.894 -13.197 1.00 44.21 123 ARG A CA 1
ATOM 664 C C . ARG A 1 123 ? 11.305 69.290 -13.810 1.00 44.11 123 ARG A C 1
ATOM 665 O O . ARG A 1 123 ? 11.073 69.407 -15.015 1.00 44.21 123 ARG A O 1
ATOM 673 N N . PHE A 1 124 ? 10.496 68.645 -12.968 1.00 44.19 124 PHE A N 1
ATOM 674 C CA . PHE A 1 124 ? 9.145 68.203 -13.332 1.00 44.17 124 PHE A CA 1
ATOM 675 C C . PHE A 1 124 ? 8.133 68.867 -12.401 1.00 44.94 124 PHE A C 1
ATOM 676 O O . PHE A 1 124 ? 8.326 68.887 -11.169 1.00 44.61 124 PHE A O 1
ATOM 684 N N . LEU A 1 125 ? 7.050 69.394 -12.991 1.00 45.74 125 LEU A N 1
ATOM 685 C CA . LEU A 1 125 ? 6.126 70.232 -12.233 1.00 46.98 125 LEU A CA 1
ATOM 686 C C . LEU A 1 125 ? 4.731 69.627 -11.976 1.00 47.67 125 LEU A C 1
ATOM 687 O O . LEU A 1 125 ? 3.837 70.333 -11.439 1.00 47.73 125 LEU A O 1
ATOM 692 N N . GLY A 1 126 ? 4.547 68.323 -12.341 1.00 48.50 126 GLY A N 1
ATOM 693 C CA . GLY A 1 126 ? 3.309 67.616 -11.965 1.00 49.67 126 GLY A CA 1
ATOM 694 C C . GLY A 1 126 ? 2.287 67.155 -13.134 1.00 50.26 126 GLY A C 1
ATOM 695 O O . GLY A 1 126 ? 2.501 67.490 -14.303 1.00 50.41 126 GLY A O 1
ATOM 696 N N . PHE A 1 127 ? 1.185 66.447 -12.786 1.00 50.66 127 PHE A N 1
ATOM 697 C CA . PHE A 1 127 ? 0.224 65.954 -13.772 1.00 50.74 127 PHE A CA 1
ATOM 698 C C . PHE A 1 127 ? -1.108 66.755 -13.711 1.00 50.94 127 PHE A C 1
ATOM 699 O O . PHE A 1 127 ? -1.596 67.037 -12.627 1.00 51.27 127 PHE A O 1
ATOM 707 N N . ALA A 1 137 ? -5.871 55.665 -6.923 1.00 40.63 137 ALA A N 1
ATOM 708 C CA . ALA A 1 137 ? -5.026 54.878 -6.034 1.00 40.42 137 ALA A CA 1
ATOM 709 C C . ALA A 1 137 ? -3.689 54.574 -6.693 1.00 40.50 137 ALA A C 1
ATOM 710 O O . ALA A 1 137 ? -3.631 53.920 -7.742 1.00 39.93 137 ALA A O 1
ATOM 712 N N . LEU A 1 138 ? -2.625 55.073 -6.065 1.00 40.67 138 LEU A N 1
ATOM 713 C CA . LEU A 1 138 ? -1.263 54.948 -6.572 1.00 41.00 138 LEU A CA 1
ATOM 714 C C . LEU A 1 138 ? -0.638 53.607 -6.152 1.00 41.05 138 LEU A C 1
ATOM 715 O O . LEU A 1 138 ? -1.192 52.908 -5.288 1.00 41.20 138 LEU A O 1
ATOM 720 N N . PRO A 1 139 ? 0.499 53.232 -6.777 1.00 40.86 139 PRO A N 1
ATOM 721 C CA . PRO A 1 139 ? 1.251 52.029 -6.408 1.00 40.94 139 PRO A CA 1
ATOM 722 C C . PRO A 1 139 ? 1.662 52.019 -4.939 1.00 40.86 139 PRO A C 1
ATOM 723 O O . PRO A 1 139 ? 2.120 53.039 -4.409 1.00 40.45 139 PRO A O 1
ATOM 727 N N . LYS A 1 140 ? 1.470 50.868 -4.297 1.00 40.96 140 LYS A N 1
ATOM 728 C CA . LYS A 1 140 ? 1.803 50.679 -2.888 1.00 41.16 140 LYS A CA 1
ATOM 729 C C . LYS A 1 140 ? 2.744 49.488 -2.780 1.00 41.16 140 LYS A C 1
ATOM 730 O O . LYS A 1 140 ? 2.404 48.443 -2.214 1.00 41.67 140 LYS A O 1
ATOM 736 N N . ARG A 1 141 ? 3.930 49.665 -3.349 1.00 40.58 141 ARG A N 1
ATOM 737 C CA . ARG A 1 141 ? 4.921 48.611 -3.457 1.00 40.11 141 ARG A CA 1
ATOM 738 C C . ARG A 1 141 ? 5.663 48.480 -2.132 1.00 40.55 141 ARG A C 1
ATOM 739 O O . ARG A 1 141 ? 6.251 49.453 -1.648 1.00 40.39 141 ARG A O 1
ATOM 747 N N . LYS A 1 142 ? 5.629 47.282 -1.550 1.00 40.89 142 LYS A N 1
ATOM 748 C CA . LYS A 1 142 ? 6.320 47.008 -0.289 1.00 41.14 142 LYS A CA 1
ATOM 749 C C . LYS A 1 142 ? 7.783 46.674 -0.510 1.00 41.02 142 LYS A C 1
ATOM 750 O O . LYS A 1 142 ? 8.612 46.821 0.390 1.00 40.76 142 LYS A O 1
ATOM 756 N N . ARG A 1 143 ? 8.094 46.210 -1.708 1.00 41.19 143 ARG A N 1
ATOM 757 C CA . ARG A 1 143 ? 9.464 45.844 -2.039 1.00 41.39 143 ARG A CA 1
ATOM 758 C C . ARG A 1 143 ? 10.210 47.089 -2.491 1.00 40.98 143 ARG A C 1
ATOM 759 O O . ARG A 1 143 ? 9.671 47.898 -3.245 1.00 41.02 143 ARG A O 1
ATOM 767 N N . GLN A 1 144 ? 11.431 47.255 -1.983 1.00 41.02 144 GLN A N 1
ATOM 768 C CA . GLN A 1 144 ? 12.315 48.366 -2.361 1.00 40.51 144 GLN A CA 1
ATOM 769 C C . GLN A 1 144 ? 13.748 47.872 -2.581 1.00 40.24 144 GLN A C 1
ATOM 770 O O . GLN A 1 144 ? 14.288 47.116 -1.770 1.00 40.90 144 GLN A O 1
ATOM 776 N N . ILE A 1 145 ? 14.363 48.298 -3.683 1.00 39.75 145 ILE A N 1
ATOM 777 C CA . ILE A 1 145 ? 15.728 47.883 -4.019 1.00 38.18 145 ILE A CA 1
ATOM 778 C C . ILE A 1 145 ? 16.541 49.091 -4.477 1.00 38.21 145 ILE A C 1
ATOM 779 O O . ILE A 1 145 ? 16.049 49.920 -5.221 1.00 38.23 145 ILE A O 1
ATOM 784 N N . GLU A 1 146 ? 17.782 49.202 -4.021 1.00 37.98 146 GLU A N 1
ATOM 785 C CA . GLU A 1 146 ? 18.624 50.312 -4.445 1.00 38.25 146 GLU A CA 1
ATOM 786 C C . GLU A 1 146 ? 19.834 49.768 -5.187 1.00 38.61 146 GLU A C 1
ATOM 787 O O . GLU A 1 146 ? 20.438 48.778 -4.758 1.00 38.07 146 GLU A O 1
ATOM 793 N N . PHE A 1 147 ? 20.170 50.411 -6.307 1.00 39.26 147 PHE A N 1
ATOM 794 C CA . PHE A 1 147 ? 21.408 50.121 -7.029 1.00 39.08 147 PHE A CA 1
ATOM 795 C C . PHE A 1 147 ? 22.374 51.288 -6.894 1.00 38.79 147 PHE A C 1
ATOM 796 O O . PHE A 1 147 ? 22.013 52.431 -7.144 1.00 39.43 147 PHE A O 1
ATOM 804 N N . ILE A 1 148 ? 23.595 50.988 -6.464 1.00 38.54 148 ILE A N 1
ATOM 805 C CA . ILE A 1 148 ? 24.622 52.000 -6.250 1.00 38.02 148 ILE A CA 1
ATOM 806 C C . ILE A 1 148 ? 25.764 51.596 -7.173 1.00 38.12 148 ILE A C 1
ATOM 807 O O . ILE A 1 148 ? 26.116 50.423 -7.233 1.00 38.83 148 ILE A O 1
ATOM 812 N N . GLY A 1 149 ? 26.344 52.548 -7.891 1.00 37.69 149 GLY A N 1
ATOM 813 C CA . GLY A 1 149 ? 27.351 52.189 -8.850 1.00 37.59 149 GLY A CA 1
ATOM 814 C C . GLY A 1 149 ? 27.876 53.262 -9.769 1.00 37.73 149 GLY A C 1
ATOM 815 O O . GLY A 1 149 ? 27.753 54.471 -9.495 1.00 37.68 149 GLY A O 1
ATOM 816 N N . ASP A 1 150 ? 28.474 52.789 -10.859 1.00 38.02 150 ASP A N 1
ATOM 817 C CA . ASP A 1 150 ? 29.175 53.603 -11.856 1.00 38.67 150 ASP A CA 1
ATOM 818 C C . ASP A 1 150 ? 28.469 53.482 -13.219 1.00 38.88 150 ASP A C 1
ATOM 819 O O . ASP A 1 150 ? 27.274 53.226 -13.241 1.00 39.96 150 ASP A O 1
ATOM 824 N N . SER A 1 151 ? 29.217 53.671 -14.315 1.00 39.20 151 SER A N 1
ATOM 825 C CA A SER A 1 151 ? 28.687 53.583 -15.687 0.50 39.50 151 SER A CA 1
ATOM 826 C CA B SER A 1 151 ? 28.715 53.568 -15.704 0.50 39.56 151 SER A CA 1
ATOM 827 C C . SER A 1 151 ? 27.824 52.361 -15.952 1.00 39.67 151 SER A C 1
ATOM 828 O O . SER A 1 151 ? 26.770 52.469 -16.601 1.00 39.34 151 SER A O 1
ATOM 833 N N . PHE A 1 152 ? 28.282 51.203 -15.481 1.00 39.46 152 PHE A N 1
ATOM 834 C CA . PHE A 1 152 ? 27.543 49.970 -15.681 1.00 39.99 152 PHE A CA 1
ATOM 835 C C . PHE A 1 152 ? 26.125 50.094 -15.103 1.00 40.00 152 PHE A C 1
ATOM 836 O O . PHE A 1 152 ? 25.134 49.774 -15.766 1.00 40.16 152 PHE A O 1
ATOM 844 N N . THR A 1 153 ? 26.032 50.595 -13.876 1.00 39.91 153 THR A N 1
ATOM 845 C CA . THR A 1 153 ? 24.744 50.739 -13.208 1.00 40.01 153 THR A CA 1
ATOM 846 C C . THR A 1 153 ? 23.853 51.782 -13.907 1.00 39.78 153 THR A C 1
ATOM 847 O O . THR A 1 153 ? 22.609 51.623 -13.976 1.00 40.04 153 THR A O 1
ATOM 851 N N . VAL A 1 154 ? 24.494 52.831 -14.428 1.00 39.41 154 VAL A N 1
ATOM 852 C CA . VAL A 1 154 ? 23.801 53.921 -15.140 1.00 39.19 154 VAL A CA 1
ATOM 853 C C . VAL A 1 154 ? 23.176 53.447 -16.454 1.00 39.62 154 VAL A C 1
ATOM 854 O O . VAL A 1 154 ? 22.089 53.894 -16.840 1.00 39.62 154 VAL A O 1
ATOM 858 N N . GLY A 1 155 ? 23.878 52.556 -17.150 1.00 39.35 155 GLY A N 1
ATOM 859 C CA . GLY A 1 155 ? 23.452 52.114 -18.465 1.00 39.34 155 GLY A CA 1
ATOM 860 C C . GLY A 1 155 ? 24.191 52.871 -19.554 1.00 39.03 155 GLY A C 1
ATOM 861 O O . GLY A 1 155 ? 23.742 52.907 -20.683 1.00 39.13 155 GLY A O 1
ATOM 862 N N . TYR A 1 156 ? 25.320 53.482 -19.193 1.00 38.68 156 TYR A N 1
ATOM 863 C CA . TYR A 1 156 ? 26.195 54.215 -20.115 1.00 38.22 156 TYR A CA 1
ATOM 864 C C . TYR A 1 156 ? 26.270 53.568 -21.501 1.00 37.78 156 TYR A C 1
ATOM 865 O O . TYR A 1 156 ? 26.870 52.503 -21.663 1.00 36.99 156 TYR A O 1
ATOM 874 N N . GLY A 1 157 ? 25.678 54.228 -22.496 1.00 37.38 157 GLY A N 1
ATOM 875 C CA . GLY A 1 157 ? 25.809 53.810 -23.892 1.00 37.27 157 GLY A CA 1
ATOM 876 C C . GLY A 1 157 ? 25.249 52.439 -24.211 1.00 37.12 157 GLY A C 1
ATOM 877 O O . GLY A 1 157 ? 25.612 51.843 -25.218 1.00 37.35 157 GLY A O 1
ATOM 878 N N . ASN A 1 158 ? 24.329 51.954 -23.383 1.00 37.42 158 ASN A N 1
ATOM 879 C CA . ASN A 1 158 ? 23.861 50.580 -23.509 1.00 37.85 158 ASN A CA 1
ATOM 880 C C . ASN A 1 158 ? 23.080 50.247 -24.789 1.00 38.03 158 ASN A C 1
ATOM 881 O O . ASN A 1 158 ? 23.108 49.109 -25.235 1.00 37.77 158 ASN A O 1
ATOM 886 N N . THR A 1 159 ? 22.399 51.234 -25.372 1.00 38.01 159 THR A N 1
ATOM 887 C CA . THR A 1 159 ? 21.604 50.988 -26.575 1.00 38.29 159 THR A CA 1
ATOM 888 C C . THR A 1 159 ? 22.328 51.403 -27.861 1.00 38.76 159 THR A C 1
ATOM 889 O O . THR A 1 159 ? 21.741 51.349 -28.940 1.00 39.09 159 THR A O 1
ATOM 893 N N . SER A 1 160 ? 23.589 51.824 -27.750 1.00 39.07 160 SER A N 1
ATOM 894 C CA . SER A 1 160 ? 24.383 52.131 -28.939 1.00 39.53 160 SER A CA 1
ATOM 895 C C . SER A 1 160 ? 24.739 50.847 -29.673 1.00 39.97 160 SER A C 1
ATOM 896 O O . SER A 1 160 ? 25.196 49.888 -29.048 1.00 40.11 160 SER A O 1
ATOM 899 N N . PRO A 1 161 ? 24.505 50.817 -31.001 1.00 40.75 161 PRO A N 1
ATOM 900 C CA . PRO A 1 161 ? 24.926 49.677 -31.822 1.00 40.85 161 PRO A CA 1
ATOM 901 C C . PRO A 1 161 ? 26.423 49.747 -32.162 1.00 40.80 161 PRO A C 1
ATOM 902 O O . PRO A 1 161 ? 26.984 48.804 -32.725 1.00 40.71 161 PRO A O 1
ATOM 906 N N . SER A 1 162 ? 27.054 50.856 -31.778 1.00 40.53 162 SER A N 1
ATOM 907 C CA . SER A 1 162 ? 28.470 51.091 -32.017 1.00 39.50 162 SER A CA 1
ATOM 908 C C . SER A 1 162 ? 29.233 51.327 -30.711 1.00 39.35 162 SER A C 1
ATOM 909 O O . SER A 1 162 ? 28.680 51.854 -29.738 1.00 38.34 162 SER A O 1
ATOM 912 N N . ARG A 1 163 ? 30.504 50.935 -30.709 1.00 39.21 163 ARG A N 1
ATOM 913 C CA . ARG A 1 163 ? 31.402 51.185 -29.582 1.00 39.90 163 ARG A CA 1
ATOM 914 C C . ARG A 1 163 ? 32.100 52.510 -29.748 1.00 40.74 163 ARG A C 1
ATOM 915 O O . ARG A 1 163 ? 32.711 53.010 -28.819 1.00 40.68 163 ARG A O 1
ATOM 923 N N . GLU A 1 164 ? 32.027 53.048 -30.960 1.00 42.12 164 GLU A N 1
ATOM 924 C CA . GLU A 1 164 ? 32.535 54.374 -31.267 1.00 43.82 164 GLU A CA 1
ATOM 925 C C . GLU A 1 164 ? 31.386 55.382 -31.112 1.00 43.57 164 GLU A C 1
ATOM 926 O O . GLU A 1 164 ? 30.401 55.322 -31.844 1.00 43.83 164 GLU A O 1
ATOM 932 N N . CYS A 1 165 ? 31.510 56.288 -30.144 1.00 43.66 165 CYS A N 1
ATOM 933 C CA . CYS A 1 165 ? 30.465 57.269 -29.849 1.00 43.27 165 CYS A CA 1
ATOM 934 C C . CYS A 1 165 ? 31.055 58.635 -29.534 1.00 43.50 165 CYS A C 1
ATOM 935 O O . CYS A 1 165 ? 31.907 58.756 -28.650 1.00 43.22 165 CYS A O 1
ATOM 938 N N . THR A 1 166 ? 30.584 59.660 -30.248 1.00 43.66 166 THR A N 1
ATOM 939 C CA . THR A 1 166 ? 30.789 61.049 -29.844 1.00 43.60 166 THR A CA 1
ATOM 940 C C . THR A 1 166 ? 30.055 61.277 -28.521 1.00 43.65 166 THR A C 1
ATOM 941 O O . THR A 1 166 ? 29.308 60.401 -28.055 1.00 43.26 166 THR A O 1
ATOM 945 N N . ASP A 1 167 ? 30.260 62.453 -27.925 1.00 43.83 167 ASP A N 1
ATOM 946 C CA . ASP A 1 167 ? 29.584 62.810 -26.672 1.00 43.84 167 ASP A CA 1
ATOM 947 C C . ASP A 1 167 ? 28.062 62.846 -26.842 1.00 43.14 167 ASP A C 1
ATOM 948 O O . ASP A 1 167 ? 27.327 62.391 -25.966 1.00 43.18 167 ASP A O 1
ATOM 953 N N . GLU A 1 168 ? 27.608 63.365 -27.981 1.00 42.50 168 GLU A N 1
ATOM 954 C CA . GLU A 1 168 ? 26.189 63.410 -28.328 1.00 42.15 168 GLU A CA 1
ATOM 955 C C . GLU A 1 168 ? 25.570 62.024 -28.491 1.00 41.90 168 GLU A C 1
ATOM 956 O O . GLU A 1 168 ? 24.487 61.759 -27.967 1.00 41.30 168 GLU A O 1
ATOM 962 N N . GLU A 1 169 ? 26.259 61.146 -29.221 1.00 42.00 169 GLU A N 1
ATOM 963 C CA . GLU A 1 169 ? 25.803 59.763 -29.408 1.00 42.66 169 GLU A CA 1
ATOM 964 C C . GLU A 1 169 ? 25.718 59.021 -28.077 1.00 42.34 169 GLU A C 1
ATOM 965 O O . GLU A 1 169 ? 24.759 58.279 -27.835 1.00 42.60 169 GLU A O 1
ATOM 971 N N . LEU A 1 170 ? 26.709 59.251 -27.215 1.00 42.16 170 LEU A N 1
ATOM 972 C CA . LEU A 1 170 ? 26.763 58.653 -25.882 1.00 41.90 170 LEU A CA 1
ATOM 973 C C . LEU A 1 170 ? 25.553 59.045 -25.031 1.00 41.60 170 LEU A C 1
ATOM 974 O O . LEU A 1 170 ? 24.877 58.181 -24.459 1.00 41.33 170 LEU A O 1
ATOM 979 N N . PHE A 1 171 ? 25.269 60.345 -24.970 1.00 41.07 171 PHE A N 1
ATOM 980 C CA . PHE A 1 171 ? 24.120 60.828 -24.215 1.00 40.32 171 PHE A CA 1
ATOM 981 C C . PHE A 1 171 ? 22.837 60.160 -24.693 1.00 40.13 171 PHE A C 1
ATOM 982 O O . PHE A 1 171 ? 22.063 59.648 -23.880 1.00 39.86 171 PHE A O 1
ATOM 990 N N . LYS A 1 172 ? 22.648 60.142 -26.013 1.00 39.99 172 LYS A N 1
ATOM 991 C CA . LYS A 1 172 ? 21.400 59.723 -26.635 1.00 40.44 172 LYS A CA 1
ATOM 992 C C . LYS A 1 172 ? 21.114 58.229 -26.518 1.00 40.28 172 LYS A C 1
ATOM 993 O O . LYS A 1 172 ? 19.948 57.815 -26.484 1.00 40.64 172 LYS A O 1
ATOM 999 N N . THR A 1 173 ? 22.175 57.424 -26.476 1.00 39.86 173 THR A N 1
ATOM 1000 C CA . THR A 1 173 ? 22.047 55.969 -26.440 1.00 39.39 173 THR A CA 1
ATOM 1001 C C . THR A 1 173 ? 22.151 55.392 -25.025 1.00 39.35 173 THR A C 1
ATOM 1002 O O . THR A 1 173 ? 22.050 54.182 -24.837 1.00 39.19 173 THR A O 1
ATOM 1006 N N . THR A 1 174 ? 22.342 56.265 -24.038 1.00 39.13 174 THR A N 1
ATOM 1007 C CA . THR A 1 174 ? 22.309 55.862 -22.628 1.00 39.27 174 THR A CA 1
ATOM 1008 C C . THR A 1 174 ? 20.847 55.767 -22.209 1.00 38.87 174 THR A C 1
ATOM 1009 O O . THR A 1 174 ? 20.128 56.736 -22.282 1.00 38.84 174 THR A O 1
ATOM 1013 N N . ASN A 1 175 ? 20.412 54.581 -21.806 1.00 39.16 175 ASN A N 1
ATOM 1014 C CA . ASN A 1 175 ? 19.047 54.377 -21.338 1.00 38.82 175 ASN A CA 1
ATOM 1015 C C . ASN A 1 175 ? 19.089 53.639 -20.002 1.00 39.19 175 ASN A C 1
ATOM 1016 O O . ASN A 1 175 ? 19.235 52.409 -19.965 1.00 38.04 175 ASN A O 1
ATOM 1021 N N . SER A 1 176 ? 18.953 54.395 -18.910 1.00 38.69 176 SER A N 1
ATOM 1022 C CA . SER A 1 176 ? 19.083 53.823 -17.573 1.00 38.69 176 SER A CA 1
ATOM 1023 C C . SER A 1 176 ? 17.962 52.840 -17.265 1.00 38.80 176 SER A C 1
ATOM 1024 O O . SER A 1 176 ? 18.142 51.940 -16.442 1.00 38.87 176 SER A O 1
ATOM 1027 N N . GLN A 1 177 ? 16.814 53.014 -17.917 1.00 38.57 177 GLN A N 1
ATOM 1028 C CA . GLN A 1 177 ? 15.672 52.125 -17.699 1.00 39.24 177 GLN A CA 1
ATOM 1029 C C . GLN A 1 177 ? 15.864 50.733 -18.330 1.00 39.70 177 GLN A C 1
ATOM 1030 O O . GLN A 1 177 ? 15.138 49.795 -17.987 1.00 40.57 177 GLN A O 1
ATOM 1036 N N . MET A 1 178 ? 16.827 50.611 -19.248 1.00 39.67 178 MET A N 1
ATOM 1037 C CA A MET A 1 178 ? 17.187 49.316 -19.834 0.50 39.27 178 MET A CA 1
ATOM 1038 C CA B MET A 1 178 ? 17.190 49.314 -19.839 0.50 40.18 178 MET A CA 1
ATOM 1039 C C . MET A 1 178 ? 18.414 48.692 -19.149 1.00 39.84 178 MET A C 1
ATOM 1040 O O . MET A 1 178 ? 18.808 47.565 -19.465 1.00 39.83 178 MET A O 1
ATOM 1049 N N . ALA A 1 179 ? 19.004 49.419 -18.191 1.00 39.82 179 ALA A N 1
ATOM 1050 C CA . ALA A 1 179 ? 20.120 48.893 -17.403 1.00 39.76 179 ALA A CA 1
ATOM 1051 C C . ALA A 1 179 ? 19.587 47.817 -16.444 1.00 39.72 179 ALA A C 1
ATOM 1052 O O . ALA A 1 179 ? 18.375 47.749 -16.204 1.00 39.26 179 ALA A O 1
ATOM 1054 N N . PHE A 1 180 ? 20.482 46.997 -15.886 1.00 39.65 180 PHE A N 1
ATOM 1055 C CA . PHE A 1 180 ? 20.063 45.866 -15.048 1.00 39.42 180 PHE A CA 1
ATOM 1056 C C . PHE A 1 180 ? 19.231 46.224 -13.803 1.00 39.68 180 PHE A C 1
ATOM 1057 O O . PHE A 1 180 ? 18.359 45.449 -13.382 1.00 39.68 180 PHE A O 1
ATOM 1065 N N . GLY A 1 181 ? 19.481 47.400 -13.237 1.00 39.36 181 GLY A N 1
ATOM 1066 C CA . GLY A 1 181 ? 18.811 47.830 -12.003 1.00 39.91 181 GLY A CA 1
ATOM 1067 C C . GLY A 1 181 ? 17.297 47.966 -12.112 1.00 39.49 181 GLY A C 1
ATOM 1068 O O . GLY A 1 181 ? 16.551 47.258 -11.424 1.00 39.02 181 GLY A O 1
ATOM 1069 N N . PRO A 1 182 ? 16.825 48.888 -12.967 1.00 39.55 182 PRO A N 1
ATOM 1070 C CA . PRO A 1 182 ? 15.380 48.988 -13.199 1.00 39.48 182 PRO A CA 1
ATOM 1071 C C . PRO A 1 182 ? 14.738 47.695 -13.712 1.00 39.98 182 PRO A C 1
ATOM 1072 O O . PRO A 1 182 ? 13.584 47.438 -13.373 1.00 40.01 182 PRO A O 1
ATOM 1076 N N . LEU A 1 183 ? 15.468 46.882 -14.485 1.00 39.23 183 LEU A N 1
ATOM 1077 C CA . LEU A 1 183 ? 14.921 45.601 -14.967 1.00 39.90 183 LEU A CA 1
ATOM 1078 C C . LEU A 1 183 ? 14.676 44.616 -13.831 1.00 40.09 183 LEU A C 1
ATOM 1079 O O . LEU A 1 183 ? 13.601 43.990 -13.756 1.00 39.90 183 LEU A O 1
ATOM 1084 N N . THR A 1 184 ? 15.687 44.485 -12.968 1.00 39.64 184 THR A N 1
ATOM 1085 C CA . THR A 1 184 ? 15.617 43.700 -11.742 1.00 39.85 184 THR A CA 1
ATOM 1086 C C . THR A 1 184 ? 14.453 44.165 -10.851 1.00 40.23 184 THR A C 1
ATOM 1087 O O . THR A 1 184 ? 13.603 43.353 -10.479 1.00 40.78 184 THR A O 1
ATOM 1091 N N . ALA A 1 185 ? 14.396 45.459 -10.551 1.00 40.22 185 ALA A N 1
ATOM 1092 C CA . ALA A 1 185 ? 13.309 46.012 -9.725 1.00 40.98 185 ALA A CA 1
ATOM 1093 C C . ALA A 1 185 ? 11.914 45.670 -10.279 1.00 41.54 185 ALA A C 1
ATOM 1094 O O . ALA A 1 185 ? 11.025 45.201 -9.549 1.00 42.27 185 ALA A O 1
ATOM 1096 N N . LYS A 1 186 ? 11.738 45.893 -11.578 1.00 41.90 186 LYS A N 1
ATOM 1097 C CA . LYS A 1 186 ? 10.464 45.664 -12.243 1.00 41.65 186 LYS A CA 1
ATOM 1098 C C . LYS A 1 186 ? 10.036 44.203 -12.220 1.00 41.45 186 LYS A C 1
ATOM 1099 O O . LYS A 1 186 ? 8.845 43.919 -12.247 1.00 41.63 186 LYS A O 1
ATOM 1105 N N . ALA A 1 187 ? 10.996 43.284 -12.142 1.00 41.06 187 ALA A N 1
ATOM 1106 C CA . ALA A 1 187 ? 10.688 41.854 -12.050 1.00 40.92 187 ALA A CA 1
ATOM 1107 C C . ALA A 1 187 ? 9.977 41.499 -10.742 1.00 40.81 187 ALA A C 1
ATOM 1108 O O . ALA A 1 187 ? 9.129 40.603 -10.716 1.00 41.29 187 ALA A O 1
ATOM 1110 N N . PHE A 1 188 ? 10.315 42.206 -9.667 1.00 40.42 188 PHE A N 1
ATOM 1111 C CA . PHE A 1 188 ? 9.692 41.973 -8.356 1.00 40.11 188 PHE A CA 1
ATOM 1112 C C . PHE A 1 188 ? 8.608 43.001 -7.994 1.00 39.86 188 PHE A C 1
ATOM 1113 O O . PHE A 1 188 ? 8.024 42.930 -6.909 1.00 40.20 188 PHE A O 1
ATOM 1121 N N . ASP A 1 189 ? 8.334 43.934 -8.909 1.00 39.28 189 ASP A N 1
ATOM 1122 C CA . ASP A 1 189 ? 7.419 45.078 -8.668 1.00 39.09 189 ASP A CA 1
ATOM 1123 C C . ASP A 1 189 ? 7.857 45.889 -7.434 1.00 38.70 189 ASP A C 1
ATOM 1124 O O . ASP A 1 189 ? 7.051 46.261 -6.570 1.00 39.18 189 ASP A O 1
ATOM 1129 N N . ALA A 1 190 ? 9.155 46.164 -7.392 1.00 38.23 190 ALA A N 1
ATOM 1130 C CA . ALA A 1 190 ? 9.799 46.892 -6.307 1.00 37.82 190 ALA A CA 1
ATOM 1131 C C . ALA A 1 190 ? 10.071 48.321 -6.735 1.00 37.69 190 ALA A C 1
ATOM 1132 O O . ALA A 1 190 ? 10.438 48.555 -7.884 1.00 37.93 190 ALA A O 1
ATOM 1134 N N . ASP A 1 191 ? 9.907 49.276 -5.821 1.00 37.63 191 ASP A N 1
ATOM 1135 C CA . ASP A 1 191 ? 10.347 50.639 -6.103 1.00 38.22 191 ASP A CA 1
ATOM 1136 C C . ASP A 1 191 ? 11.850 50.656 -6.120 1.00 38.39 191 ASP A C 1
ATOM 1137 O O . ASP A 1 191 ? 12.481 49.909 -5.384 1.00 39.63 191 ASP A O 1
ATOM 1142 N N . TYR A 1 192 ? 12.439 51.501 -6.953 1.00 38.75 192 TYR A N 1
ATOM 1143 C CA . TYR A 1 192 ? 13.893 51.502 -7.059 1.00 38.86 192 TYR A CA 1
ATOM 1144 C C . TYR A 1 192 ? 14.493 52.881 -7.084 1.00 39.05 192 TYR A C 1
ATOM 1145 O O . TYR A 1 192 ? 13.869 53.835 -7.545 1.00 38.53 192 TYR A O 1
ATOM 1154 N N . GLN A 1 193 ? 15.718 52.955 -6.569 1.00 39.03 193 GLN A N 1
ATOM 1155 C CA . GLN A 1 193 ? 16.557 54.126 -6.690 1.00 38.80 193 GLN A CA 1
ATOM 1156 C C . GLN A 1 193 ? 17.818 53.637 -7.372 1.00 38.71 193 GLN A C 1
ATOM 1157 O O . GLN A 1 193 ? 18.329 52.569 -7.041 1.00 38.68 193 GLN A O 1
ATOM 1163 N N . ILE A 1 194 ? 18.292 54.392 -8.356 1.00 38.75 194 ILE A N 1
ATOM 1164 C CA . ILE A 1 194 ? 19.541 54.070 -9.051 1.00 38.37 194 ILE A CA 1
ATOM 1165 C C . ILE A 1 194 ? 20.526 55.206 -8.768 1.00 38.13 194 ILE A C 1
ATOM 1166 O O . ILE A 1 194 ? 20.533 56.222 -9.462 1.00 38.89 194 ILE A O 1
ATOM 1171 N N . ASN A 1 195 ? 21.345 55.037 -7.742 1.00 37.69 195 ASN A N 1
ATOM 1172 C CA . ASN A 1 195 ? 22.302 56.064 -7.354 1.00 37.42 195 ASN A CA 1
ATOM 1173 C C . ASN A 1 195 ? 23.694 55.782 -7.891 1.00 38.21 195 ASN A C 1
ATOM 1174 O O . ASN A 1 195 ? 24.564 55.221 -7.203 1.00 37.88 195 ASN A O 1
ATOM 1179 N N . ALA A 1 196 ? 23.898 56.175 -9.144 1.00 38.02 196 ALA A N 1
ATOM 1180 C CA . ALA A 1 196 ? 25.111 55.832 -9.853 1.00 37.86 196 ALA A CA 1
ATOM 1181 C C . ALA A 1 196 ? 25.563 57.000 -10.706 1.00 37.98 196 ALA A C 1
ATOM 1182 O O . ALA A 1 196 ? 24.755 57.829 -11.112 1.00 36.95 196 ALA A O 1
ATOM 1184 N N . SER A 1 197 ? 26.857 57.047 -10.991 1.00 37.98 197 SER A N 1
ATOM 1185 C CA . SER A 1 197 ? 27.442 58.129 -11.765 1.00 37.91 197 SER A CA 1
ATOM 1186 C C . SER A 1 197 ? 28.673 57.559 -12.456 1.00 37.70 197 SER A C 1
ATOM 1187 O O . SER A 1 197 ? 29.531 56.957 -11.809 1.00 36.92 197 SER A O 1
ATOM 1190 N N . SER A 1 198 ? 28.734 57.767 -13.770 1.00 37.61 198 SER A N 1
ATOM 1191 C CA . SER A 1 198 ? 29.765 57.241 -14.650 1.00 37.40 198 SER A CA 1
ATOM 1192 C C . SER A 1 198 ? 31.186 57.695 -14.306 1.00 37.66 198 SER A C 1
ATOM 1193 O O . SER A 1 198 ? 31.431 58.881 -14.098 1.00 37.61 198 SER A O 1
ATOM 1196 N N . GLY A 1 199 ? 32.127 56.751 -14.261 1.00 37.69 199 GLY A N 1
ATOM 1197 C CA . GLY A 1 199 ? 33.528 57.097 -14.050 1.00 37.39 199 GLY A CA 1
ATOM 1198 C C . GLY A 1 199 ? 33.986 57.045 -12.596 1.00 37.52 199 GLY A C 1
ATOM 1199 O O . GLY A 1 199 ? 35.176 57.116 -12.320 1.00 37.40 199 GLY A O 1
ATOM 1200 N N . PHE A 1 200 ? 33.051 56.911 -11.662 1.00 37.30 200 PHE A N 1
ATOM 1201 C CA . PHE A 1 200 ? 33.391 57.013 -10.252 1.00 36.96 200 PHE A CA 1
ATOM 1202 C C . PHE A 1 200 ? 33.704 55.680 -9.569 1.00 36.76 200 PHE A C 1
ATOM 1203 O O . PHE A 1 200 ? 33.214 54.641 -9.985 1.00 36.70 200 PHE A O 1
ATOM 1211 N N . GLY A 1 201 ? 34.528 55.736 -8.521 1.00 36.76 201 GLY A N 1
ATOM 1212 C CA . GLY A 1 201 ? 34.936 54.526 -7.787 1.00 36.66 201 GLY A CA 1
ATOM 1213 C C . GLY A 1 201 ? 34.604 54.633 -6.313 1.00 36.74 201 GLY A C 1
ATOM 1214 O O . GLY A 1 201 ? 33.930 55.595 -5.886 1.00 37.27 201 GLY A O 1
ATOM 1215 N N . ILE A 1 202 ? 35.046 53.641 -5.541 1.00 36.27 202 ILE A N 1
ATOM 1216 C CA . ILE A 1 202 ? 34.947 53.686 -4.069 1.00 36.82 202 ILE A CA 1
ATOM 1217 C C . ILE A 1 202 ? 35.831 54.811 -3.496 1.00 36.74 202 ILE A C 1
ATOM 1218 O O . ILE A 1 202 ? 35.360 55.633 -2.712 1.00 36.59 202 ILE A O 1
ATOM 1223 N N . VAL A 1 203 ? 37.111 54.813 -3.887 1.00 36.66 203 VAL A N 1
ATOM 1224 C CA . VAL A 1 203 ? 38.075 55.835 -3.474 1.00 36.33 203 VAL A CA 1
ATOM 1225 C C . VAL A 1 203 ? 38.726 56.514 -4.689 1.00 36.90 203 VAL A C 1
ATOM 1226 O O . VAL A 1 203 ? 39.128 57.680 -4.600 1.00 37.50 203 VAL A O 1
ATOM 1230 N N . ARG A 1 204 ? 38.816 55.793 -5.810 1.00 36.66 204 ARG A N 1
ATOM 1231 C CA . ARG A 1 204 ? 39.525 56.272 -7.012 1.00 36.69 204 ARG A CA 1
ATOM 1232 C C . ARG A 1 204 ? 38.651 56.158 -8.254 1.00 37.35 204 ARG A C 1
ATOM 1233 O O . ARG A 1 204 ? 37.928 55.177 -8.444 1.00 37.77 204 ARG A O 1
ATOM 1241 N N . ASN A 1 205 ? 38.709 57.182 -9.096 1.00 37.25 205 ASN A N 1
ATOM 1242 C CA . ASN A 1 205 ? 37.843 57.274 -10.248 1.00 37.15 205 ASN A CA 1
ATOM 1243 C C . ASN A 1 205 ? 38.621 56.980 -11.513 1.00 37.38 205 ASN A C 1
ATOM 1244 O O . ASN A 1 205 ? 39.850 56.876 -11.481 1.00 37.05 205 ASN A O 1
ATOM 1249 N N . TYR A 1 206 ? 37.907 56.835 -12.628 1.00 37.97 206 TYR A N 1
ATOM 1250 C CA . TYR A 1 206 ? 38.541 56.437 -13.877 1.00 38.75 206 TYR A CA 1
ATOM 1251 C C . TYR A 1 206 ? 39.844 57.185 -14.115 1.00 38.78 206 TYR A C 1
ATOM 1252 O O . TYR A 1 206 ? 39.850 58.404 -14.174 1.00 38.62 206 TYR A O 1
ATOM 1261 N N . ASN A 1 207 ? 40.941 56.438 -14.245 1.00 39.81 207 ASN A N 1
ATOM 1262 C CA . ASN A 1 207 ? 42.267 56.999 -14.553 1.00 40.38 207 ASN A CA 1
ATOM 1263 C C . ASN A 1 207 ? 42.760 58.079 -13.572 1.00 40.59 207 ASN A C 1
ATOM 1264 O O . ASN A 1 207 ? 43.618 58.898 -13.916 1.00 40.50 207 ASN A O 1
ATOM 1269 N N . GLY A 1 208 ? 42.233 58.072 -12.350 1.00 40.50 208 GLY A N 1
ATOM 1270 C CA . GLY A 1 208 ? 42.610 59.080 -11.363 1.00 40.84 208 GLY A CA 1
ATOM 1271 C C . GLY A 1 208 ? 41.971 60.443 -11.574 1.00 41.05 208 GLY A C 1
ATOM 1272 O O . GLY A 1 208 ? 42.462 61.452 -11.038 1.00 41.58 208 GLY A O 1
ATOM 1273 N N . THR A 1 209 ? 40.883 60.483 -12.346 1.00 41.06 209 THR A N 1
ATOM 1274 C CA . THR A 1 209 ? 40.098 61.714 -12.537 1.00 41.12 209 THR A CA 1
ATOM 1275 C C . THR A 1 209 ? 39.324 62.085 -11.274 1.00 41.34 209 THR A C 1
ATOM 1276 O O . THR A 1 209 ? 39.146 61.253 -10.370 1.00 41.35 209 THR A O 1
ATOM 1280 N N . SER A 1 210 ? 38.878 63.340 -11.217 1.00 41.15 210 SER A N 1
ATOM 1281 C CA . SER A 1 210 ? 38.310 63.944 -10.007 1.00 41.24 210 SER A CA 1
ATOM 1282 C C . SER A 1 210 ? 38.888 63.387 -8.688 1.00 41.29 210 SER A C 1
ATOM 1283 O O . SER A 1 210 ? 38.169 62.746 -7.916 1.00 41.80 210 SER A O 1
ATOM 1286 N N . PRO A 1 211 ? 40.186 63.623 -8.426 1.00 40.91 211 PRO A N 1
ATOM 1287 C CA . PRO A 1 211 ? 40.787 63.048 -7.222 1.00 41.02 211 PRO A CA 1
ATOM 1288 C C . PRO A 1 211 ? 40.195 63.597 -5.906 1.00 41.08 211 PRO A C 1
ATOM 1289 O O . PRO A 1 211 ? 40.440 63.036 -4.831 1.00 40.92 211 PRO A O 1
ATOM 1293 N N . ASP A 1 212 ? 39.426 64.679 -6.014 1.00 41.07 212 ASP A N 1
ATOM 1294 C CA . ASP A 1 212 ? 38.787 65.326 -4.865 1.00 41.56 212 ASP A CA 1
ATOM 1295 C C . ASP A 1 212 ? 37.444 64.666 -4.564 1.00 40.94 212 ASP A C 1
ATOM 1296 O O . ASP A 1 212 ? 36.794 65.001 -3.577 1.00 40.65 212 ASP A O 1
ATOM 1301 N N . LYS A 1 213 ? 37.049 63.711 -5.406 1.00 39.54 213 LYS A N 1
ATOM 1302 C CA . LYS A 1 213 ? 35.729 63.089 -5.314 1.00 39.23 213 LYS A CA 1
ATOM 1303 C C . LYS A 1 213 ? 35.770 61.554 -5.417 1.00 38.64 213 LYS A C 1
ATOM 1304 O O . LYS A 1 213 ? 36.819 60.985 -5.700 1.00 38.77 213 LYS A O 1
ATOM 1310 N N . SER A 1 214 ? 34.614 60.924 -5.177 1.00 38.32 214 SER A N 1
ATOM 1311 C CA . SER A 1 214 ? 34.348 59.483 -5.411 1.00 38.72 214 SER A CA 1
ATOM 1312 C C . SER A 1 214 ? 32.826 59.254 -5.399 1.00 38.23 214 SER A C 1
ATOM 1313 O O . SER A 1 214 ? 32.084 60.140 -4.987 1.00 38.20 214 SER A O 1
ATOM 1316 N N . LEU A 1 215 ? 32.345 58.082 -5.819 1.00 38.26 215 LEU A N 1
ATOM 1317 C CA . LEU A 1 215 ? 30.913 57.800 -5.683 1.00 38.70 215 LEU A CA 1
ATOM 1318 C C . LEU A 1 215 ? 30.459 58.007 -4.227 1.00 39.16 215 LEU A C 1
ATOM 1319 O O . LEU A 1 215 ? 29.379 58.546 -3.969 1.00 38.43 215 LEU A O 1
ATOM 1324 N N . LEU A 1 216 ? 31.306 57.619 -3.283 1.00 40.06 216 LEU A N 1
ATOM 1325 C CA . LEU A 1 216 ? 30.995 57.731 -1.849 1.00 41.21 216 LEU A CA 1
ATOM 1326 C C . LEU A 1 216 ? 30.838 59.162 -1.341 1.00 41.67 216 LEU A C 1
ATOM 1327 O O . LEU A 1 216 ? 29.996 59.433 -0.464 1.00 42.71 216 LEU A O 1
ATOM 1332 N N . SER A 1 217 ? 31.635 60.083 -1.880 1.00 41.64 217 SER A N 1
ATOM 1333 C CA . SER A 1 217 ? 31.494 61.498 -1.548 1.00 41.26 217 SER A CA 1
ATOM 1334 C C . SER A 1 217 ? 30.241 62.113 -2.214 1.00 41.21 217 SER A C 1
ATOM 1335 O O . SER A 1 217 ? 29.644 63.053 -1.698 1.00 40.07 217 SER A O 1
ATOM 1338 N N . LEU A 1 218 ? 29.840 61.557 -3.358 1.00 40.76 218 LEU A N 1
ATOM 1339 C CA . LEU A 1 218 ? 28.657 62.029 -4.074 1.00 40.91 218 LEU A CA 1
ATOM 1340 C C . LEU A 1 218 ? 27.378 61.495 -3.454 1.00 40.96 218 LEU A C 1
ATOM 1341 O O . LEU A 1 218 ? 26.320 62.123 -3.538 1.00 40.60 218 LEU A O 1
ATOM 1346 N N . TYR A 1 219 ? 27.495 60.326 -2.836 1.00 40.85 219 TYR A N 1
ATOM 1347 C CA . TYR A 1 219 ? 26.344 59.508 -2.461 1.00 41.52 219 TYR A CA 1
ATOM 1348 C C . TYR A 1 219 ? 25.337 60.139 -1.473 1.00 41.48 219 TYR A C 1
ATOM 1349 O O . TYR A 1 219 ? 24.139 59.873 -1.582 1.00 42.02 219 TYR A O 1
ATOM 1358 N N . PRO A 1 220 ? 25.808 60.941 -0.500 1.00 41.63 220 PRO A N 1
ATOM 1359 C CA . PRO A 1 220 ? 24.834 61.473 0.464 1.00 41.66 220 PRO A CA 1
ATOM 1360 C C . PRO A 1 220 ? 23.866 62.547 -0.057 1.00 41.77 220 PRO A C 1
ATOM 1361 O O . PRO A 1 220 ? 22.924 62.899 0.657 1.00 41.81 220 PRO A O 1
ATOM 1365 N N . TYR A 1 221 ? 24.082 63.062 -1.267 1.00 41.58 221 TYR A N 1
ATOM 1366 C CA . TYR A 1 221 ? 23.337 64.242 -1.726 1.00 41.39 221 TYR A CA 1
ATOM 1367 C C . TYR A 1 221 ? 22.188 63.948 -2.693 1.00 41.24 221 TYR A C 1
ATOM 1368 O O . TYR A 1 221 ? 22.268 63.044 -3.522 1.00 40.53 221 TYR A O 1
ATOM 1377 N N . THR A 1 222 ? 21.117 64.732 -2.560 1.00 41.04 222 THR A N 1
ATOM 1378 C CA . THR A 1 222 ? 19.915 64.600 -3.386 1.00 41.13 222 THR A CA 1
ATOM 1379 C C . THR A 1 222 ? 20.212 64.836 -4.873 1.00 41.68 222 THR A C 1
ATOM 1380 O O . THR A 1 222 ? 19.714 64.092 -5.733 1.00 42.02 222 THR A O 1
ATOM 1384 N N . LEU A 1 223 ? 21.029 65.848 -5.172 1.00 42.04 223 LEU A N 1
ATOM 1385 C CA . LEU A 1 223 ? 21.404 66.178 -6.554 1.00 42.87 223 LEU A CA 1
ATOM 1386 C C . LEU A 1 223 ? 22.926 66.096 -6.753 1.00 44.02 223 LEU A C 1
ATOM 1387 O O . LEU A 1 223 ? 23.652 65.722 -5.833 1.00 44.42 223 LEU A O 1
ATOM 1392 N N . ASN A 1 224 ? 23.407 66.425 -7.953 1.00 45.11 224 ASN A N 1
ATOM 1393 C CA . ASN A 1 224 ? 24.848 66.391 -8.240 1.00 46.11 224 ASN A CA 1
ATOM 1394 C C . ASN A 1 224 ? 25.596 67.625 -7.730 1.00 46.87 224 ASN A C 1
ATOM 1395 O O . ASN A 1 224 ? 26.490 68.161 -8.402 1.00 46.93 224 ASN A O 1
ATOM 1400 N N . ASN A 1 225 ? 25.209 68.059 -6.531 1.00 47.52 225 ASN A N 1
ATOM 1401 C CA . ASN A 1 225 ? 25.831 69.177 -5.832 1.00 48.50 225 ASN A CA 1
ATOM 1402 C C . ASN A 1 225 ? 25.594 69.019 -4.322 1.00 48.90 225 ASN A C 1
ATOM 1403 O O . ASN A 1 225 ? 24.588 68.428 -3.916 1.00 48.61 225 ASN A O 1
ATOM 1408 N N . PRO A 1 226 ? 26.510 69.551 -3.485 1.00 49.68 226 PRO A N 1
ATOM 1409 C CA . PRO A 1 226 ? 26.434 69.304 -2.039 1.00 49.82 226 PRO A CA 1
ATOM 1410 C C . PRO A 1 226 ? 25.443 70.190 -1.263 1.00 50.23 226 PRO A C 1
ATOM 1411 O O . PRO A 1 226 ? 25.578 70.333 -0.043 1.00 49.94 226 PRO A O 1
ATOM 1415 N N . ASP A 1 227 ? 24.446 70.751 -1.950 1.00 50.65 227 ASP A N 1
ATOM 1416 C CA . ASP A 1 227 ? 23.512 71.695 -1.322 1.00 51.34 227 ASP A CA 1
ATOM 1417 C C . ASP A 1 227 ? 22.436 71.060 -0.425 1.00 50.95 227 ASP A C 1
ATOM 1418 O O . ASP A 1 227 ? 21.985 71.687 0.530 1.00 51.10 227 ASP A O 1
ATOM 1423 N N . GLN A 1 228 ? 22.030 69.830 -0.733 1.00 50.54 228 GLN A N 1
ATOM 1424 C CA . GLN A 1 228 ? 20.956 69.150 0.001 1.00 49.86 228 GLN A CA 1
ATOM 1425 C C . GLN A 1 228 ? 21.324 67.680 0.239 1.00 49.37 228 GLN A C 1
ATOM 1426 O O . GLN A 1 228 ? 21.593 66.944 -0.711 1.00 48.56 228 GLN A O 1
ATOM 1432 N N . LEU A 1 229 ? 21.337 67.267 1.505 1.00 48.25 229 LEU A N 1
ATOM 1433 C CA . LEU A 1 229 ? 21.539 65.864 1.856 1.00 47.75 229 LEU A CA 1
ATOM 1434 C C . LEU A 1 229 ? 20.224 65.111 1.758 1.00 47.37 229 LEU A C 1
ATOM 1435 O O . LEU A 1 229 ? 19.172 65.634 2.121 1.00 47.05 229 LEU A O 1
ATOM 1440 N N . TYR A 1 230 ? 20.287 63.872 1.295 1.00 46.76 230 TYR A N 1
ATOM 1441 C CA . TYR A 1 230 ? 19.073 63.099 1.074 1.00 46.93 230 TYR A CA 1
ATOM 1442 C C . TYR A 1 230 ? 18.609 62.325 2.310 1.00 47.19 230 TYR A C 1
ATOM 1443 O O . TYR A 1 230 ? 19.349 61.488 2.843 1.00 47.74 230 TYR A O 1
ATOM 1452 N N . HIS A 1 231 ? 17.381 62.591 2.750 1.00 47.03 231 HIS A N 1
ATOM 1453 C CA . HIS A 1 231 ? 16.733 61.719 3.728 1.00 47.38 231 HIS A CA 1
ATOM 1454 C C . HIS A 1 231 ? 15.290 61.436 3.372 1.00 46.90 231 HIS A C 1
ATOM 1455 O O . HIS A 1 231 ? 14.528 62.342 3.057 1.00 46.80 231 HIS A O 1
ATOM 1462 N N . ASN A 1 232 ? 14.935 60.157 3.424 1.00 46.52 232 ASN A N 1
ATOM 1463 C CA . ASN A 1 232 ? 13.554 59.732 3.271 1.00 46.57 232 ASN A CA 1
ATOM 1464 C C . ASN A 1 232 ? 13.311 58.505 4.140 1.00 46.18 232 ASN A C 1
ATOM 1465 O O . ASN A 1 232 ? 13.758 57.411 3.815 1.00 45.70 232 ASN A O 1
ATOM 1470 N N . LYS A 1 233 ? 12.594 58.701 5.243 1.00 45.51 233 LYS A N 1
ATOM 1471 C CA . LYS A 1 233 ? 12.316 57.627 6.201 1.00 45.27 233 LYS A CA 1
ATOM 1472 C C . LYS A 1 233 ? 11.471 56.484 5.624 1.00 44.85 233 LYS A C 1
ATOM 1473 O O . LYS A 1 233 ? 11.427 55.388 6.199 1.00 44.75 233 LYS A O 1
ATOM 1479 N N . HIS A 1 234 ? 10.804 56.749 4.498 1.00 44.28 234 HIS A N 1
ATOM 1480 C CA . HIS A 1 234 ? 10.056 55.717 3.770 1.00 44.04 234 HIS A CA 1
ATOM 1481 C C . HIS A 1 234 ? 10.922 54.953 2.762 1.00 43.52 234 HIS A C 1
ATOM 1482 O O . HIS A 1 234 ? 10.451 53.983 2.159 1.00 43.36 234 HIS A O 1
ATOM 1489 N N . TRP A 1 235 ? 12.161 55.405 2.560 1.00 42.87 235 TRP A N 1
ATOM 1490 C CA . TRP A 1 235 ? 13.118 54.665 1.730 1.00 42.51 235 TRP A CA 1
ATOM 1491 C C . TRP A 1 235 ? 14.010 53.766 2.578 1.00 42.29 235 TRP A C 1
ATOM 1492 O O . TRP A 1 235 ? 14.955 54.232 3.214 1.00 42.29 235 TRP A O 1
ATOM 1503 N N . LYS A 1 236 ? 13.699 52.471 2.583 1.00 42.07 236 LYS A N 1
ATOM 1504 C CA . LYS A 1 236 ? 14.458 51.493 3.366 1.00 41.19 236 LYS A CA 1
ATOM 1505 C C . LYS A 1 236 ? 14.528 50.212 2.575 1.00 40.66 236 LYS A C 1
ATOM 1506 O O . LYS A 1 236 ? 13.866 49.234 2.944 1.00 40.38 236 LYS A O 1
ATOM 1512 N N . PRO A 1 237 ? 15.354 50.195 1.504 1.00 39.88 237 PRO A N 1
ATOM 1513 C CA . PRO A 1 237 ? 15.452 49.024 0.625 1.00 39.66 237 PRO A CA 1
ATOM 1514 C C . PRO A 1 237 ? 15.868 47.769 1.396 1.00 39.56 237 PRO A C 1
ATOM 1515 O O . PRO A 1 237 ? 16.816 47.804 2.193 1.00 39.36 237 PRO A O 1
ATOM 1519 N N . GLN A 1 238 ? 15.121 46.689 1.187 1.00 39.88 238 GLN A N 1
ATOM 1520 C CA . GLN A 1 238 ? 15.452 45.377 1.742 1.00 40.27 238 GLN A CA 1
ATOM 1521 C C . GLN A 1 238 ? 16.684 44.814 1.052 1.00 40.15 238 GLN A C 1
ATOM 1522 O O . GLN A 1 238 ? 17.391 43.952 1.603 1.00 40.81 238 GLN A O 1
ATOM 1528 N N . VAL A 1 239 ? 16.936 45.292 -0.169 1.00 39.92 239 VAL A N 1
ATOM 1529 C CA . VAL A 1 239 ? 18.090 44.845 -0.975 1.00 38.76 239 VAL A CA 1
ATOM 1530 C C . VAL A 1 239 ? 18.909 46.039 -1.490 1.00 38.15 239 VAL A C 1
ATOM 1531 O O . VAL A 1 239 ? 18.348 46.975 -2.063 1.00 38.55 239 VAL A O 1
ATOM 1535 N N . ILE A 1 240 ? 20.221 46.019 -1.260 1.00 37.93 240 ILE A N 1
ATOM 1536 C CA . ILE A 1 240 ? 21.130 47.022 -1.832 1.00 37.77 240 ILE A CA 1
ATOM 1537 C C . ILE A 1 240 ? 22.219 46.364 -2.684 1.00 37.98 240 ILE A C 1
ATOM 1538 O O . ILE A 1 240 ? 23.025 45.554 -2.190 1.00 38.41 240 ILE A O 1
ATOM 1543 N N . VAL A 1 241 ? 22.249 46.727 -3.962 1.00 38.03 241 VAL A N 1
ATOM 1544 C CA . VAL A 1 241 ? 23.233 46.181 -4.904 1.00 37.83 241 VAL A CA 1
ATOM 1545 C C . VAL A 1 241 ? 24.253 47.265 -5.231 1.00 37.61 241 VAL A C 1
ATOM 1546 O O . VAL A 1 241 ? 23.894 48.316 -5.782 1.00 38.43 241 VAL A O 1
ATOM 1550 N N . ILE A 1 242 ? 25.515 47.016 -4.878 1.00 36.83 242 ILE A N 1
ATOM 1551 C CA . ILE A 1 242 ? 26.595 47.986 -5.082 1.00 35.73 242 ILE A CA 1
ATOM 1552 C C . ILE A 1 242 ? 27.575 47.438 -6.110 1.00 36.37 242 ILE A C 1
ATOM 1553 O O . ILE A 1 242 ? 28.084 46.329 -5.958 1.00 35.76 242 ILE A O 1
ATOM 1558 N N . GLY A 1 243 ? 27.825 48.212 -7.162 1.00 36.88 243 GLY A N 1
ATOM 1559 C CA . GLY A 1 243 ? 28.819 47.827 -8.173 1.00 37.10 243 GLY A CA 1
ATOM 1560 C C . GLY A 1 243 ? 29.877 48.899 -8.363 1.00 37.20 243 GLY A C 1
ATOM 1561 O O . GLY A 1 243 ? 29.718 49.762 -9.217 1.00 38.09 243 GLY A O 1
ATOM 1562 N N . LEU A 1 244 ? 30.967 48.820 -7.598 1.00 36.93 244 LEU A N 1
ATOM 1563 C CA . LEU A 1 244 ? 32.079 49.801 -7.638 1.00 36.87 244 LEU A CA 1
ATOM 1564 C C . LEU A 1 244 ? 33.448 49.116 -7.495 1.00 37.26 244 LEU A C 1
ATOM 1565 O O . LEU A 1 244 ? 33.580 48.130 -6.763 1.00 38.49 244 LEU A O 1
ATOM 1570 N N . GLY A 1 245 ? 34.462 49.656 -8.163 1.00 37.33 245 GLY A N 1
ATOM 1571 C CA . GLY A 1 245 ? 35.797 49.021 -8.214 1.00 37.57 245 GLY A CA 1
ATOM 1572 C C . GLY A 1 245 ? 36.442 49.041 -9.598 1.00 37.69 245 GLY A C 1
ATOM 1573 O O . GLY A 1 245 ? 37.663 49.143 -9.716 1.00 38.93 245 GLY A O 1
ATOM 1574 N N . THR A 1 246 ? 35.635 48.915 -10.648 1.00 37.22 246 THR A N 1
ATOM 1575 C CA . THR A 1 246 ? 36.146 49.024 -12.020 1.00 37.26 246 THR A CA 1
ATOM 1576 C C . THR A 1 246 ? 36.967 50.308 -12.177 1.00 37.18 246 THR A C 1
ATOM 1577 O O . THR A 1 246 ? 38.128 50.269 -12.618 1.00 37.22 246 THR A O 1
ATOM 1581 N N . ASN A 1 247 ? 36.411 51.436 -11.761 1.00 36.03 247 ASN A N 1
ATOM 1582 C CA . ASN A 1 247 ? 37.171 52.667 -11.886 1.00 36.64 247 ASN A CA 1
ATOM 1583 C C . ASN A 1 247 ? 38.372 52.769 -10.934 1.00 36.87 247 ASN A C 1
ATOM 1584 O O . ASN A 1 247 ? 39.411 53.322 -11.306 1.00 37.49 247 ASN A O 1
ATOM 1589 N N . ASP A 1 248 ? 38.249 52.224 -9.725 1.00 36.87 248 ASP A N 1
ATOM 1590 C CA . ASP A 1 248 ? 39.399 52.168 -8.810 1.00 37.19 248 ASP A CA 1
ATOM 1591 C C . ASP A 1 248 ? 40.596 51.406 -9.429 1.00 38.01 248 ASP A C 1
ATOM 1592 O O . ASP A 1 248 ? 41.757 51.801 -9.238 1.00 37.60 248 ASP A O 1
ATOM 1597 N N . PHE A 1 249 ? 40.313 50.326 -10.169 1.00 37.51 249 PHE A N 1
ATOM 1598 C CA . PHE A 1 249 ? 41.377 49.405 -10.586 1.00 37.77 249 PHE A CA 1
ATOM 1599 C C . PHE A 1 249 ? 41.626 49.194 -12.072 1.00 38.09 249 PHE A C 1
ATOM 1600 O O . PHE A 1 249 ? 42.554 48.458 -12.422 1.00 38.62 249 PHE A O 1
ATOM 1608 N N . SER A 1 250 ? 40.832 49.810 -12.944 1.00 37.78 250 SER A N 1
ATOM 1609 C CA . SER A 1 250 ? 40.966 49.551 -14.382 1.00 38.16 250 SER A CA 1
ATOM 1610 C C . SER A 1 250 ? 42.267 50.075 -15.000 1.00 38.17 250 SER A C 1
ATOM 1611 O O . SER A 1 250 ? 42.659 49.651 -16.094 1.00 38.82 250 SER A O 1
ATOM 1614 N N . THR A 1 251 ? 42.921 51.000 -14.306 1.00 38.04 251 THR A N 1
ATOM 1615 C CA . THR A 1 251 ? 44.073 51.706 -14.834 1.00 36.92 251 THR A CA 1
ATOM 1616 C C . THR A 1 251 ? 45.181 51.721 -13.802 1.00 36.74 251 THR A C 1
ATOM 1617 O O . THR A 1 251 ? 44.925 51.590 -12.599 1.00 36.33 251 THR A O 1
ATOM 1621 N N . ALA A 1 252 ? 46.411 51.874 -14.281 1.00 36.54 252 ALA A N 1
ATOM 1622 C CA . ALA A 1 252 ? 47.570 52.017 -13.424 1.00 36.58 252 ALA A CA 1
ATOM 1623 C C . ALA A 1 252 ? 47.566 53.377 -12.754 1.00 37.07 252 ALA A C 1
ATOM 1624 O O . ALA A 1 252 ? 47.087 54.362 -13.317 1.00 36.03 252 ALA A O 1
ATOM 1626 N N . LEU A 1 253 ? 48.104 53.416 -11.540 1.00 37.90 253 LEU A N 1
ATOM 1627 C CA . LEU A 1 253 ? 48.294 54.656 -10.807 1.00 39.16 253 LEU A CA 1
ATOM 1628 C C . LEU A 1 253 ? 49.183 55.626 -11.559 1.00 39.83 253 LEU A C 1
ATOM 1629 O O . LEU A 1 253 ? 50.196 55.222 -12.119 1.00 40.09 253 LEU A O 1
ATOM 1634 N N . ASN A 1 254 ? 48.805 56.903 -11.553 1.00 40.42 254 ASN A N 1
ATOM 1635 C CA . ASN A 1 254 ? 49.672 57.975 -12.043 1.00 41.91 254 ASN A CA 1
ATOM 1636 C C . ASN A 1 254 ? 50.510 58.507 -10.879 1.00 42.22 254 ASN A C 1
ATOM 1637 O O . ASN A 1 254 ? 50.130 58.354 -9.715 1.00 41.75 254 ASN A O 1
ATOM 1642 N N . ASP A 1 255 ? 51.638 59.135 -11.206 1.00 43.40 255 ASP A N 1
ATOM 1643 C CA . ASP A 1 255 ? 52.573 59.639 -10.214 1.00 44.51 255 ASP A CA 1
ATOM 1644 C C . ASP A 1 255 ? 52.004 60.715 -9.302 1.00 44.13 255 ASP A C 1
ATOM 1645 O O . ASP A 1 255 ? 52.486 60.888 -8.183 1.00 44.22 255 ASP A O 1
ATOM 1650 N N . ASN A 1 256 ? 50.995 61.445 -9.771 1.00 43.67 256 ASN A N 1
ATOM 1651 C CA . ASN A 1 256 ? 50.451 62.551 -8.972 1.00 43.21 256 ASN A CA 1
ATOM 1652 C C . ASN A 1 256 ? 49.220 62.210 -8.123 1.00 42.46 256 ASN A C 1
ATOM 1653 O O . ASN A 1 256 ? 48.612 63.095 -7.524 1.00 42.37 256 ASN A O 1
ATOM 1658 N N . GLU A 1 257 ? 48.862 60.926 -8.076 1.00 41.23 257 GLU A N 1
ATOM 1659 C CA . GLU A 1 257 ? 47.759 60.449 -7.243 1.00 40.22 257 GLU A CA 1
ATOM 1660 C C . GLU A 1 257 ? 48.231 60.143 -5.825 1.00 39.98 257 GLU A C 1
ATOM 1661 O O . GLU A 1 257 ? 49.434 59.971 -5.593 1.00 39.75 257 GLU A O 1
ATOM 1667 N N . ARG A 1 258 ? 47.290 60.064 -4.885 1.00 39.59 258 ARG A N 1
ATOM 1668 C CA . ARG A 1 258 ? 47.657 59.983 -3.463 1.00 40.33 258 ARG A CA 1
ATOM 1669 C C . ARG A 1 258 ? 48.114 58.597 -3.041 1.00 39.80 258 ARG A C 1
ATOM 1670 O O . ARG A 1 258 ? 48.792 58.450 -2.031 1.00 39.70 258 ARG A O 1
ATOM 1678 N N . TRP A 1 259 ? 47.741 57.579 -3.812 1.00 38.91 259 TRP A N 1
ATOM 1679 C CA . TRP A 1 259 ? 48.242 56.225 -3.561 1.00 38.74 259 TRP A CA 1
ATOM 1680 C C . TRP A 1 259 ? 49.572 56.067 -4.282 1.00 38.78 259 TRP A C 1
ATOM 1681 O O . TRP A 1 259 ? 49.640 56.207 -5.512 1.00 39.14 259 TRP A O 1
ATOM 1692 N N . LYS A 1 260 ? 50.621 55.786 -3.514 1.00 38.38 260 LYS A N 1
ATOM 1693 C CA . LYS A 1 260 ? 51.983 55.683 -4.055 1.00 38.35 260 LYS A CA 1
ATOM 1694 C C . LYS A 1 260 ? 52.405 54.256 -4.391 1.00 38.03 260 LYS A C 1
ATOM 1695 O O . LYS A 1 260 ? 53.458 54.047 -4.969 1.00 38.34 260 LYS A O 1
ATOM 1701 N N . THR A 1 261 ? 51.584 53.285 -4.007 1.00 38.30 261 THR A N 1
ATOM 1702 C CA . THR A 1 261 ? 51.784 51.871 -4.343 1.00 37.64 261 THR A CA 1
ATOM 1703 C C . THR A 1 261 ? 50.410 51.258 -4.564 1.00 37.81 261 THR A C 1
ATOM 1704 O O . THR A 1 261 ? 49.409 51.785 -4.082 1.00 37.58 261 THR A O 1
ATOM 1708 N N . ARG A 1 262 ? 50.365 50.143 -5.285 1.00 38.03 262 ARG A N 1
ATOM 1709 C CA . ARG A 1 262 ? 49.113 49.434 -5.523 1.00 38.34 262 ARG A CA 1
ATOM 1710 C C . ARG A 1 262 ? 48.496 48.939 -4.222 1.00 38.50 262 ARG A C 1
ATOM 1711 O O . ARG A 1 262 ? 47.283 48.982 -4.067 1.00 39.81 262 ARG A O 1
ATOM 1719 N N . GLU A 1 263 ? 49.333 48.474 -3.295 1.00 38.64 263 GLU A N 1
ATOM 1720 C CA . GLU A 1 263 ? 48.883 47.972 -1.999 1.00 38.95 263 GLU A CA 1
ATOM 1721 C C . GLU A 1 263 ? 48.152 49.043 -1.191 1.00 38.37 263 GLU A C 1
ATOM 1722 O O . GLU A 1 263 ? 47.190 48.737 -0.485 1.00 37.73 263 GLU A O 1
ATOM 1728 N N . ALA A 1 264 ? 48.650 50.284 -1.265 1.00 37.57 264 ALA A N 1
ATOM 1729 C CA . ALA A 1 264 ? 48.026 51.428 -0.606 1.00 37.24 264 ALA A CA 1
ATOM 1730 C C . ALA A 1 264 ? 46.632 51.678 -1.165 1.00 36.86 264 ALA A C 1
ATOM 1731 O O . ALA A 1 264 ? 45.703 51.977 -0.418 1.00 37.15 264 ALA A O 1
ATOM 1733 N N . LEU A 1 265 ? 46.487 51.539 -2.478 1.00 36.97 265 LEU A N 1
ATOM 1734 C CA . LEU A 1 265 ? 45.183 51.654 -3.114 1.00 36.67 265 LEU A CA 1
ATOM 1735 C C . LEU A 1 265 ? 44.216 50.548 -2.666 1.00 36.86 265 LEU A C 1
ATOM 1736 O O . LEU A 1 265 ? 43.078 50.829 -2.299 1.00 37.39 265 LEU A O 1
ATOM 1741 N N . HIS A 1 266 ? 44.666 49.301 -2.708 1.00 37.34 266 HIS A N 1
ATOM 1742 C CA . HIS A 1 266 ? 43.891 48.172 -2.187 1.00 37.70 266 HIS A CA 1
ATOM 1743 C C . HIS A 1 266 ? 43.390 48.437 -0.758 1.00 38.12 266 HIS A C 1
ATOM 1744 O O . HIS A 1 266 ? 42.189 48.301 -0.460 1.00 38.02 266 HIS A O 1
ATOM 1751 N N . ALA A 1 267 ? 44.324 48.834 0.110 1.00 38.30 267 ALA A N 1
ATOM 1752 C CA . ALA A 1 267 ? 44.057 49.017 1.536 1.00 38.23 267 ALA A CA 1
ATOM 1753 C C . ALA A 1 267 ? 43.012 50.119 1.722 1.00 38.51 267 ALA A C 1
ATOM 1754 O O . ALA A 1 267 ? 42.071 49.969 2.495 1.00 38.92 267 ALA A O 1
ATOM 1756 N N . ASP A 1 268 ? 43.157 51.202 0.963 1.00 38.32 268 ASP A N 1
ATOM 1757 C CA . ASP A 1 268 ? 42.233 52.324 1.055 1.00 38.29 268 ASP A CA 1
ATOM 1758 C C . ASP A 1 268 ? 40.847 51.970 0.512 1.00 37.68 268 ASP A C 1
ATOM 1759 O O . ASP A 1 268 ? 39.837 52.371 1.086 1.00 37.63 268 ASP A O 1
ATOM 1764 N N . TYR A 1 269 ? 40.809 51.224 -0.591 1.00 37.29 269 TYR A N 1
ATOM 1765 C CA . TYR A 1 269 ? 39.558 50.752 -1.185 1.00 37.32 269 TYR A CA 1
ATOM 1766 C C . TYR A 1 269 ? 38.766 49.828 -0.241 1.00 36.97 269 TYR A C 1
ATOM 1767 O O . TYR A 1 269 ? 37.565 50.015 -0.032 1.00 35.87 269 TYR A O 1
ATOM 1776 N N . VAL A 1 270 ? 39.441 48.811 0.287 1.00 36.32 270 VAL A N 1
ATOM 1777 C CA . VAL A 1 270 ? 38.800 47.863 1.204 1.00 36.45 270 VAL A CA 1
ATOM 1778 C C . VAL A 1 270 ? 38.254 48.594 2.434 1.00 36.75 270 VAL A C 1
ATOM 1779 O O . VAL A 1 270 ? 37.074 48.451 2.765 1.00 36.48 270 VAL A O 1
ATOM 1783 N N . ALA A 1 271 ? 39.097 49.407 3.072 1.00 36.43 271 ALA A N 1
ATOM 1784 C CA . ALA A 1 271 ? 38.703 50.113 4.297 1.00 36.99 271 ALA A CA 1
ATOM 1785 C C . ALA A 1 271 ? 37.447 50.951 4.093 1.00 36.98 271 ALA A C 1
ATOM 1786 O O . ALA A 1 271 ? 36.521 50.880 4.898 1.00 36.87 271 ALA A O 1
ATOM 1788 N N . ASN A 1 272 ? 37.412 51.707 2.997 1.00 37.53 272 ASN A N 1
ATOM 1789 C CA . ASN A 1 272 ? 36.288 52.591 2.693 1.00 38.40 272 ASN A CA 1
ATOM 1790 C C . ASN A 1 272 ? 35.021 51.866 2.246 1.00 38.29 272 ASN A C 1
ATOM 1791 O O . ASN A 1 272 ? 33.924 52.310 2.550 1.00 38.05 272 ASN A O 1
ATOM 1796 N N . TYR A 1 273 ? 35.175 50.764 1.516 1.00 38.07 273 TYR A N 1
ATOM 1797 C CA . TYR A 1 273 ? 34.013 49.963 1.111 1.00 37.60 273 TYR A CA 1
ATOM 1798 C C . TYR A 1 273 ? 33.367 49.307 2.348 1.00 37.00 273 TYR A C 1
ATOM 1799 O O . TYR A 1 273 ? 32.149 49.321 2.490 1.00 36.07 273 TYR A O 1
ATOM 1808 N N . VAL A 1 274 ? 34.189 48.729 3.228 1.00 36.50 274 VAL A N 1
ATOM 1809 C CA . VAL A 1 274 ? 33.695 48.151 4.491 1.00 36.21 274 VAL A CA 1
ATOM 1810 C C . VAL A 1 274 ? 32.923 49.206 5.318 1.00 37.63 274 VAL A C 1
ATOM 1811 O O . VAL A 1 274 ? 31.784 48.949 5.730 1.00 37.82 274 VAL A O 1
ATOM 1815 N N . LYS A 1 275 ? 33.521 50.388 5.521 1.00 37.82 275 LYS A N 1
ATOM 1816 C CA . LYS A 1 275 ? 32.878 51.491 6.268 1.00 39.82 275 LYS A CA 1
ATOM 1817 C C . LYS A 1 275 ? 31.544 51.883 5.616 1.00 38.81 275 LYS A C 1
ATOM 1818 O O . LYS A 1 275 ? 30.550 52.132 6.308 1.00 38.19 275 LYS A O 1
ATOM 1824 N N . PHE A 1 276 ? 31.535 51.940 4.285 1.00 37.93 276 PHE A N 1
ATOM 1825 C CA . PHE A 1 276 ? 30.335 52.327 3.542 1.00 37.93 276 PHE A CA 1
ATOM 1826 C C . PHE A 1 276 ? 29.156 51.397 3.813 1.00 37.51 276 PHE A C 1
ATOM 1827 O O . PHE A 1 276 ? 28.060 51.852 4.122 1.00 36.94 276 PHE A O 1
ATOM 1835 N N . VAL A 1 277 ? 29.388 50.095 3.701 1.00 37.30 277 VAL A N 1
ATOM 1836 C CA . VAL A 1 277 ? 28.330 49.114 3.908 1.00 37.83 277 VAL A CA 1
ATOM 1837 C C . VAL A 1 277 ? 27.877 49.154 5.371 1.00 38.33 277 VAL A C 1
ATOM 1838 O O . VAL A 1 277 ? 26.688 49.032 5.654 1.00 38.15 277 VAL A O 1
ATOM 1842 N N . LYS A 1 278 ? 28.834 49.336 6.284 1.00 39.30 278 LYS A N 1
ATOM 1843 C CA . LYS A 1 278 ? 28.535 49.534 7.706 1.00 40.61 278 LYS A CA 1
ATOM 1844 C C . LYS A 1 278 ? 27.588 50.702 7.976 1.00 40.78 278 LYS A C 1
ATOM 1845 O O . LYS A 1 278 ? 26.630 50.511 8.707 1.00 40.78 278 LYS A O 1
ATOM 1851 N N . GLN A 1 279 ? 27.839 51.886 7.397 1.00 41.58 279 GLN A N 1
ATOM 1852 C CA . GLN A 1 279 ? 26.931 53.038 7.617 1.00 42.57 279 GLN A CA 1
ATOM 1853 C C . GLN A 1 279 ? 25.529 52.742 7.053 1.00 41.79 279 GLN A C 1
ATOM 1854 O O . GLN A 1 279 ? 24.523 53.007 7.703 1.00 41.99 279 GLN A O 1
ATOM 1860 N N . LEU A 1 280 ? 25.474 52.193 5.843 1.00 41.15 280 LEU A N 1
ATOM 1861 C CA . LEU A 1 280 ? 24.199 51.824 5.211 1.00 40.93 280 LEU A CA 1
ATOM 1862 C C . LEU A 1 280 ? 23.372 50.890 6.107 1.00 41.41 280 LEU A C 1
ATOM 1863 O O . LEU A 1 280 ? 22.170 51.092 6.299 1.00 41.67 280 LEU A O 1
ATOM 1868 N N . HIS A 1 281 ? 24.043 49.897 6.682 1.00 41.56 281 HIS A N 1
ATOM 1869 C CA . HIS A 1 281 ? 23.434 48.938 7.582 1.00 42.29 281 HIS A CA 1
ATOM 1870 C C . HIS A 1 281 ? 22.930 49.587 8.887 1.00 42.97 281 HIS A C 1
ATOM 1871 O O . HIS A 1 281 ? 21.836 49.268 9.375 1.00 42.26 281 HIS A O 1
ATOM 1878 N N . SER A 1 282 ? 23.729 50.494 9.445 1.00 43.47 282 SER A N 1
ATOM 1879 C CA . SER A 1 282 ? 23.411 51.092 10.737 1.00 44.34 282 SER A CA 1
ATOM 1880 C C . SER A 1 282 ? 22.184 51.987 10.624 1.00 44.78 282 SER A C 1
ATOM 1881 O O . SER A 1 282 ? 21.512 52.253 11.622 1.00 44.76 282 SER A O 1
ATOM 1884 N N . ASN A 1 283 ? 21.904 52.444 9.402 1.00 45.19 283 ASN A N 1
ATOM 1885 C CA . ASN A 1 283 ? 20.730 53.272 9.125 1.00 45.80 283 ASN A CA 1
ATOM 1886 C C . ASN A 1 283 ? 19.548 52.469 8.598 1.00 45.75 283 ASN A C 1
ATOM 1887 O O . ASN A 1 283 ? 18.433 52.988 8.499 1.00 45.45 283 ASN A O 1
ATOM 1892 N N . ASN A 1 284 ? 19.799 51.199 8.287 1.00 45.26 284 ASN A N 1
ATOM 1893 C CA . ASN A 1 284 ? 18.806 50.334 7.668 1.00 45.79 284 ASN A CA 1
ATOM 1894 C C . ASN A 1 284 ? 19.109 48.874 7.983 1.00 46.17 284 ASN A C 1
ATOM 1895 O O . ASN A 1 284 ? 19.818 48.193 7.239 1.00 46.11 284 ASN A O 1
ATOM 1900 N N . ALA A 1 285 ? 18.547 48.405 9.093 1.00 46.68 285 ALA A N 1
ATOM 1901 C CA . ALA A 1 285 ? 18.841 47.077 9.638 1.00 46.94 285 ALA A CA 1
ATOM 1902 C C . ALA A 1 285 ? 18.330 45.926 8.764 1.00 46.84 285 ALA A C 1
ATOM 1903 O O . ALA A 1 285 ? 18.841 44.812 8.854 1.00 47.00 285 ALA A O 1
ATOM 1905 N N . ARG A 1 286 ? 17.312 46.201 7.948 1.00 46.85 286 ARG A N 1
ATOM 1906 C CA . ARG A 1 286 ? 16.716 45.188 7.076 1.00 47.21 286 ARG A CA 1
ATOM 1907 C C . ARG A 1 286 ? 17.404 45.052 5.705 1.00 46.49 286 ARG A C 1
ATOM 1908 O O . ARG A 1 286 ? 16.999 44.208 4.895 1.00 47.53 286 ARG A O 1
ATOM 1916 N N . ALA A 1 287 ? 18.425 45.872 5.443 1.00 44.89 287 ALA A N 1
ATOM 1917 C CA . ALA A 1 287 ? 19.118 45.821 4.155 1.00 43.62 287 ALA A CA 1
ATOM 1918 C C . ALA A 1 287 ? 19.977 44.581 4.042 1.00 42.81 287 ALA A C 1
ATOM 1919 O O . ALA A 1 287 ? 20.682 44.214 4.976 1.00 42.65 287 ALA A O 1
ATOM 1921 N N . GLN A 1 288 ? 19.893 43.925 2.889 1.00 42.02 288 GLN A N 1
ATOM 1922 C CA . GLN A 1 288 ? 20.821 42.862 2.548 1.00 41.26 288 GLN A CA 1
ATOM 1923 C C . GLN A 1 288 ? 21.601 43.288 1.313 1.00 40.08 288 GLN A C 1
ATOM 1924 O O . GLN A 1 288 ? 21.026 43.826 0.362 1.00 39.66 288 GLN A O 1
ATOM 1930 N N . PHE A 1 289 ? 22.917 43.074 1.370 1.00 39.05 289 PHE A N 1
ATOM 1931 C CA . PHE A 1 289 ? 23.883 43.649 0.425 1.00 38.39 289 PHE A CA 1
ATOM 1932 C C . PHE A 1 289 ? 24.382 42.644 -0.591 1.00 38.14 289 PHE A C 1
ATOM 1933 O O . PHE A 1 289 ? 24.690 41.505 -0.249 1.00 37.77 289 PHE A O 1
ATOM 1941 N N . ILE A 1 290 ? 24.413 43.078 -1.843 1.00 38.04 290 ILE A N 1
ATOM 1942 C CA . ILE A 1 290 ? 25.032 42.312 -2.912 1.00 38.39 290 ILE A CA 1
ATOM 1943 C C . ILE A 1 290 ? 26.127 43.164 -3.515 1.00 38.24 290 ILE A C 1
ATOM 1944 O O . ILE A 1 290 ? 25.860 44.262 -4.017 1.00 38.55 290 ILE A O 1
ATOM 1949 N N . LEU A 1 291 ? 27.364 42.680 -3.421 1.00 37.89 291 LEU A N 1
ATOM 1950 C CA . LEU A 1 291 ? 28.509 43.400 -3.968 1.00 37.57 291 LEU A CA 1
ATOM 1951 C C . LEU A 1 291 ? 28.849 42.780 -5.321 1.00 38.62 291 LEU A C 1
ATOM 1952 O O . LEU A 1 291 ? 29.347 41.671 -5.389 1.00 37.73 291 LEU A O 1
ATOM 1957 N N . MET A 1 292 ? 28.593 43.528 -6.392 1.00 39.16 292 MET A N 1
ATOM 1958 C CA . MET A 1 292 ? 28.636 42.984 -7.755 1.00 40.32 292 MET A CA 1
ATOM 1959 C C . MET A 1 292 ? 29.778 43.582 -8.598 1.00 40.36 292 MET A C 1
ATOM 1960 O O . MET A 1 292 ? 29.925 44.808 -8.656 1.00 40.33 292 MET A O 1
ATOM 1965 N N . ASN A 1 293 ? 30.578 42.723 -9.247 1.00 40.22 293 ASN A N 1
ATOM 1966 C CA . ASN A 1 293 ? 31.740 43.168 -10.036 1.00 40.12 293 ASN A CA 1
ATOM 1967 C C . ASN A 1 293 ? 32.059 42.239 -11.206 1.00 39.70 293 ASN A C 1
ATOM 1968 O O . ASN A 1 293 ? 31.582 41.117 -11.254 1.00 40.47 293 ASN A O 1
ATOM 1973 N N . SER A 1 294 ? 32.884 42.716 -12.131 1.00 39.10 294 SER A N 1
ATOM 1974 C CA . SER A 1 294 ? 33.213 41.989 -13.353 1.00 38.61 294 SER A CA 1
ATOM 1975 C C . SER A 1 294 ? 34.334 41.038 -13.049 1.00 38.37 294 SER A C 1
ATOM 1976 O O . SER A 1 294 ? 34.990 41.143 -11.986 1.00 38.32 294 SER A O 1
ATOM 1979 N N . ASP A 1 295 ? 34.597 40.148 -14.001 1.00 37.75 295 ASP A N 1
ATOM 1980 C CA . ASP A 1 295 ? 35.734 39.248 -13.923 1.00 37.38 295 ASP A CA 1
ATOM 1981 C C . ASP A 1 295 ? 36.948 39.853 -14.658 1.00 37.15 295 ASP A C 1
ATOM 1982 O O . ASP A 1 295 ? 37.841 39.132 -15.106 1.00 37.51 295 ASP A O 1
ATOM 1987 N N . GLN A 1 296 ? 36.978 41.178 -14.800 1.00 37.28 296 GLN A N 1
ATOM 1988 C CA . GLN A 1 296 ? 38.025 41.813 -15.611 1.00 36.49 296 GLN A CA 1
ATOM 1989 C C . GLN A 1 296 ? 39.169 42.368 -14.759 1.00 36.72 296 GLN A C 1
ATOM 1990 O O . GLN A 1 296 ? 39.196 42.165 -13.535 1.00 36.53 296 GLN A O 1
ATOM 1996 N N . SER A 1 297 ? 40.109 43.050 -15.415 1.00 37.11 297 SER A N 1
ATOM 1997 C CA . SER A 1 297 ? 41.325 43.602 -14.781 1.00 36.63 297 SER A CA 1
ATOM 1998 C C . SER A 1 297 ? 42.159 42.521 -14.091 1.00 37.24 297 SER A C 1
ATOM 1999 O O . SER A 1 297 ? 42.694 42.726 -12.982 1.00 36.57 297 SER A O 1
ATOM 2002 N N . ASN A 1 298 ? 42.273 41.371 -14.767 1.00 36.51 298 ASN A N 1
ATOM 2003 C CA . ASN A 1 298 ? 42.971 40.203 -14.256 1.00 36.29 298 ASN A CA 1
ATOM 2004 C C . ASN A 1 298 ? 42.459 39.690 -12.897 1.00 36.41 298 ASN A C 1
ATOM 2005 O O . ASN A 1 298 ? 43.192 39.010 -12.158 1.00 35.71 298 ASN A O 1
ATOM 2010 N N . GLY A 1 299 ? 41.192 39.966 -12.592 1.00 36.16 299 GLY A N 1
ATOM 2011 C CA . GLY A 1 299 ? 40.604 39.521 -11.327 1.00 36.85 299 GLY A CA 1
ATOM 2012 C C . GLY A 1 299 ? 40.899 40.444 -10.152 1.00 38.07 299 GLY A C 1
ATOM 2013 O O . GLY A 1 299 ? 40.484 40.158 -9.004 1.00 38.38 299 GLY A O 1
ATOM 2014 N N . GLU A 1 300 ? 41.605 41.551 -10.412 1.00 37.96 300 GLU A N 1
ATOM 2015 C CA . GLU A 1 300 ? 41.999 42.473 -9.318 1.00 38.18 300 GLU A CA 1
ATOM 2016 C C . GLU A 1 300 ? 40.794 43.058 -8.585 1.00 38.26 300 GLU A C 1
ATOM 2017 O O . GLU A 1 300 ? 40.775 43.109 -7.352 1.00 38.00 300 GLU A O 1
ATOM 2023 N N . ILE A 1 301 ? 39.795 43.505 -9.350 1.00 38.02 3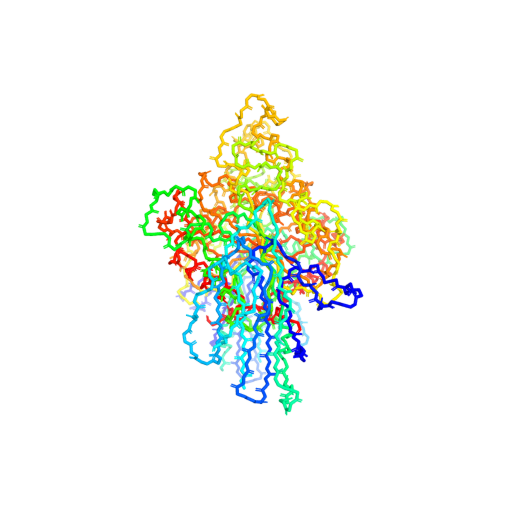01 ILE A N 1
ATOM 2024 C CA . ILE A 1 301 ? 38.574 44.048 -8.768 1.00 37.41 301 ILE A CA 1
ATOM 2025 C C . ILE A 1 301 ? 37.887 43.021 -7.875 1.00 38.55 301 ILE A C 1
ATOM 2026 O O . ILE A 1 301 ? 37.541 43.320 -6.716 1.00 38.07 301 ILE A O 1
ATOM 2031 N N . ALA A 1 302 ? 37.679 41.822 -8.417 1.00 38.51 302 ALA A N 1
ATOM 2032 C CA . ALA A 1 302 ? 36.942 40.793 -7.689 1.00 39.49 302 ALA A CA 1
ATOM 2033 C C . ALA A 1 302 ? 37.635 40.418 -6.398 1.00 39.30 302 ALA A C 1
ATOM 2034 O O . ALA A 1 302 ? 36.962 40.180 -5.384 1.00 38.85 302 ALA A O 1
ATOM 2036 N N . GLU A 1 303 ? 38.973 40.344 -6.423 1.00 39.85 303 GLU A N 1
ATOM 2037 C CA . GLU A 1 303 ? 39.717 39.960 -5.222 1.00 39.69 303 GLU A CA 1
ATOM 2038 C C . GLU A 1 303 ? 39.585 40.966 -4.093 1.00 39.56 303 GLU A C 1
ATOM 2039 O O . GLU A 1 303 ? 39.440 40.558 -2.927 1.00 38.75 303 GLU A O 1
ATOM 2045 N N . GLN A 1 304 ? 39.661 42.265 -4.421 1.00 39.24 304 GLN A N 1
ATOM 2046 C CA . GLN A 1 304 ? 39.483 43.313 -3.400 1.00 39.15 304 GLN A CA 1
ATOM 2047 C C . GLN A 1 304 ? 38.090 43.248 -2.787 1.00 39.52 304 GLN A C 1
ATOM 2048 O O . GLN A 1 304 ? 37.959 43.365 -1.578 1.00 39.09 304 GLN A O 1
ATOM 2054 N N . VAL A 1 305 ? 37.063 43.010 -3.610 1.00 39.45 305 VAL A N 1
ATOM 2055 C CA . VAL A 1 305 ? 35.693 42.831 -3.096 1.00 38.70 305 VAL A CA 1
ATOM 2056 C C . VAL A 1 305 ? 35.540 41.576 -2.201 1.00 38.39 305 VAL A C 1
ATOM 2057 O O . VAL A 1 305 ? 34.807 41.599 -1.212 1.00 37.68 305 VAL A O 1
ATOM 2061 N N . GLY A 1 306 ? 36.226 40.491 -2.553 1.00 37.96 306 GLY A N 1
ATOM 2062 C CA . GLY A 1 306 ? 36.314 39.301 -1.682 1.00 37.96 306 GLY A CA 1
ATOM 2063 C C . GLY A 1 306 ? 36.812 39.640 -0.287 1.00 38.28 306 GLY A C 1
ATOM 2064 O O . GLY A 1 306 ? 36.277 39.141 0.719 1.00 38.58 306 GLY A O 1
ATOM 2065 N N . LYS A 1 307 ? 37.847 40.479 -0.225 1.00 37.84 307 LYS A N 1
ATOM 2066 C CA . LYS A 1 307 ? 38.396 40.970 1.041 1.00 38.36 307 LYS A CA 1
ATOM 2067 C C . LYS A 1 307 ? 37.370 41.820 1.811 1.00 37.62 307 LYS A C 1
ATOM 2068 O O . LYS A 1 307 ? 37.258 41.696 3.049 1.00 37.39 307 LYS A O 1
ATOM 2074 N N . VAL A 1 308 ? 36.659 42.689 1.085 1.00 36.90 308 VAL A N 1
ATOM 2075 C CA . VAL A 1 308 ? 35.569 43.511 1.662 1.00 35.98 308 VAL A CA 1
ATOM 2076 C C . VAL A 1 308 ? 34.513 42.641 2.327 1.00 35.97 308 VAL A C 1
ATOM 2077 O O . VAL A 1 308 ? 34.123 42.871 3.475 1.00 35.48 308 VAL A O 1
ATOM 2081 N N . VAL A 1 309 ? 34.043 41.635 1.600 1.00 36.71 309 VAL A N 1
ATOM 2082 C CA . VAL A 1 309 ? 33.020 40.723 2.115 1.00 37.18 309 VAL A CA 1
ATOM 2083 C C . VAL A 1 309 ? 33.528 39.977 3.367 1.00 37.09 309 VAL A C 1
ATOM 2084 O O . VAL A 1 309 ? 32.827 39.900 4.377 1.00 36.59 309 VAL A O 1
ATOM 2088 N N . ALA A 1 310 ? 34.741 39.428 3.297 1.00 36.94 310 ALA A N 1
ATOM 2089 C CA . ALA A 1 310 ? 35.336 38.724 4.455 1.00 36.84 310 ALA A CA 1
ATOM 2090 C C . ALA A 1 310 ? 35.433 39.638 5.698 1.00 37.18 310 ALA A C 1
ATOM 2091 O O . ALA A 1 310 ? 35.166 39.224 6.829 1.00 37.42 310 ALA A O 1
ATOM 2093 N N . GLN A 1 311 ? 35.793 40.891 5.471 1.00 36.86 311 GLN A N 1
ATOM 2094 C CA . GLN A 1 311 ? 36.039 41.815 6.551 1.00 38.12 311 GLN A CA 1
ATOM 2095 C C . GLN A 1 311 ? 34.742 42.260 7.186 1.00 37.17 311 GLN A C 1
ATOM 2096 O O . GLN A 1 311 ? 34.664 42.438 8.396 1.00 36.59 311 GLN A O 1
ATOM 2102 N N . LEU A 1 312 ? 33.720 42.424 6.354 1.00 36.21 312 LEU A N 1
ATOM 2103 C CA . LEU A 1 312 ? 32.404 42.774 6.844 1.00 36.43 312 LEU A CA 1
ATOM 2104 C C . LEU A 1 312 ? 31.835 41.657 7.715 1.00 35.78 312 LEU A C 1
ATOM 2105 O O . LEU A 1 312 ? 31.350 41.922 8.821 1.00 36.29 312 LEU A O 1
ATOM 2110 N N . LYS A 1 313 ? 31.880 40.422 7.221 1.00 34.83 313 LYS A N 1
ATOM 2111 C CA . LYS A 1 313 ? 31.455 39.269 8.021 1.00 34.55 313 LYS A CA 1
ATOM 2112 C C . LYS A 1 313 ? 32.288 39.100 9.303 1.00 34.29 313 LYS A C 1
ATOM 2113 O O . LYS A 1 313 ? 31.742 38.788 10.356 1.00 35.35 313 LYS A O 1
ATOM 2119 N N . GLY A 1 314 ? 33.598 39.320 9.220 1.00 34.14 314 GLY A N 1
ATOM 2120 C CA . GLY A 1 314 ? 34.485 39.241 10.380 1.00 34.21 314 GLY A CA 1
ATOM 2121 C C . GLY A 1 314 ? 34.098 40.256 11.451 1.00 35.38 314 GLY A C 1
ATOM 2122 O O . GLY A 1 314 ? 34.290 40.010 12.644 1.00 35.35 314 GLY A O 1
ATOM 2123 N N . GLY A 1 315 ? 33.546 41.390 11.013 1.00 35.78 315 GLY A N 1
ATOM 2124 C CA . GLY A 1 315 ? 33.092 42.459 11.902 1.00 36.54 315 GLY A CA 1
ATOM 2125 C C . GLY A 1 315 ? 31.685 42.250 12.443 1.00 36.40 315 GLY A C 1
ATOM 2126 O O . GLY A 1 315 ? 31.237 42.993 13.319 1.00 37.13 315 GLY A O 1
ATOM 2127 N N . GLY A 1 316 ? 30.991 41.223 11.961 1.00 36.56 316 GLY A N 1
ATOM 2128 C CA . GLY A 1 316 ? 29.642 40.905 12.482 1.00 36.44 316 GLY A CA 1
ATOM 2129 C C . GLY A 1 316 ? 28.492 41.223 11.537 1.00 37.22 316 GLY A C 1
ATOM 2130 O O . GLY A 1 316 ? 27.329 41.010 11.876 1.00 36.82 316 GLY A O 1
ATOM 2131 N N . LEU A 1 317 ? 28.815 41.732 10.349 1.00 37.43 317 LEU A N 1
ATOM 2132 C CA . LEU A 1 317 ? 27.808 42.109 9.356 1.00 38.54 317 LEU A CA 1
ATOM 2133 C C . LEU A 1 317 ? 27.797 41.017 8.310 1.00 38.72 317 LEU A C 1
ATOM 2134 O O . LEU A 1 317 ? 28.640 41.000 7.401 1.00 39.46 317 LEU A O 1
ATOM 2139 N N . HIS A 1 318 ? 26.866 40.081 8.463 1.00 38.69 318 HIS A N 1
ATOM 2140 C CA . HIS A 1 318 ? 26.927 38.831 7.730 1.00 38.92 318 HIS A CA 1
ATOM 2141 C C . HIS A 1 318 ? 26.054 38.808 6.468 1.00 39.25 318 HIS A C 1
ATOM 2142 O O . HIS A 1 318 ? 26.282 37.993 5.572 1.00 39.31 318 HIS A O 1
ATOM 2149 N N . GLN A 1 319 ? 25.086 39.721 6.386 1.00 39.17 319 GLN A N 1
ATOM 2150 C CA . GLN A 1 319 ? 24.112 39.768 5.285 1.00 39.50 319 GLN A CA 1
ATOM 2151 C C . GLN A 1 319 ? 24.680 40.479 4.057 1.00 39.29 319 GLN A C 1
ATOM 2152 O O . GLN A 1 319 ? 24.143 41.484 3.572 1.00 39.75 319 GLN A O 1
ATOM 2158 N N . VAL A 1 320 ? 25.787 39.942 3.574 1.00 39.12 320 VAL A N 1
ATOM 2159 C CA . VAL A 1 320 ? 26.497 40.490 2.443 1.00 38.87 320 VAL A CA 1
ATOM 2160 C C . VAL A 1 320 ? 27.044 39.330 1.587 1.00 38.89 320 VAL A C 1
ATOM 2161 O O . VAL A 1 320 ? 27.551 38.326 2.117 1.00 37.61 320 VAL A O 1
ATOM 2165 N N . GLU A 1 321 ? 26.881 39.470 0.273 1.00 39.38 321 GLU A N 1
ATOM 2166 C CA . GLU A 1 321 ? 27.310 38.460 -0.686 1.00 40.00 321 GLU A CA 1
ATOM 2167 C C . GLU A 1 321 ? 28.009 39.130 -1.864 1.00 39.37 321 GLU A C 1
ATOM 2168 O O . GLU A 1 321 ? 27.800 40.326 -2.147 1.00 38.47 321 GLU A O 1
ATOM 2174 N N . GLN A 1 322 ? 28.820 38.339 -2.558 1.00 38.50 322 GLN A N 1
ATOM 2175 C CA . GLN A 1 322 ? 29.490 38.781 -3.770 1.00 38.11 322 GLN A CA 1
ATOM 2176 C C . GLN A 1 322 ? 28.854 38.135 -5.001 1.00 38.25 322 GLN A C 1
ATOM 2177 O O . GLN A 1 322 ? 28.421 36.967 -4.951 1.00 38.01 322 GLN A O 1
ATOM 2183 N N . ILE A 1 323 ? 28.798 38.907 -6.086 1.00 38.14 323 ILE A N 1
ATOM 2184 C CA . ILE A 1 323 ? 28.480 38.397 -7.421 1.00 38.36 323 ILE A CA 1
ATOM 2185 C C . ILE A 1 323 ? 29.572 38.891 -8.350 1.00 38.38 323 ILE A C 1
ATOM 2186 O O . ILE A 1 323 ? 29.908 40.085 -8.365 1.00 38.76 323 ILE A O 1
ATOM 2191 N N . VAL A 1 324 ? 30.162 37.958 -9.093 1.00 38.40 324 VAL A N 1
ATOM 2192 C CA . VAL A 1 324 ? 31.132 38.298 -10.108 1.00 38.01 324 VAL A CA 1
ATOM 2193 C C . VAL A 1 324 ? 30.502 37.942 -11.445 1.00 38.01 324 VAL A C 1
ATOM 2194 O O . VAL A 1 324 ? 30.183 36.772 -11.696 1.00 37.93 324 VAL A O 1
ATOM 2198 N N . PHE A 1 325 ? 30.311 38.939 -12.300 1.00 37.36 325 PHE A N 1
ATOM 2199 C CA . PHE A 1 325 ? 29.647 38.662 -13.571 1.00 37.51 325 PHE A CA 1
ATOM 2200 C C . PHE A 1 325 ? 30.634 38.448 -14.701 1.00 38.40 325 PHE A C 1
ATOM 2201 O O . PHE A 1 325 ? 31.731 39.043 -14.698 1.00 37.94 325 PHE A O 1
ATOM 2209 N N . LYS A 1 326 ? 30.220 37.603 -15.657 1.00 37.85 326 LYS A N 1
ATOM 2210 C CA . LYS A 1 326 ? 31.067 37.072 -16.697 1.00 37.92 326 LYS A CA 1
ATOM 2211 C C . LYS A 1 326 ? 30.305 37.002 -18.025 1.00 37.83 326 LYS A C 1
ATOM 2212 O O . LYS A 1 326 ? 29.069 36.910 -18.043 1.00 37.25 326 LYS A O 1
ATOM 2218 N N . GLY A 1 327 ? 31.046 37.024 -19.131 1.00 38.08 327 GLY A N 1
ATOM 2219 C CA . GLY A 1 327 ? 30.486 36.662 -20.435 1.00 38.02 327 GLY A CA 1
ATOM 2220 C C . GLY A 1 327 ? 29.616 37.703 -21.095 1.00 39.41 327 GLY A C 1
ATOM 2221 O O . GLY A 1 327 ? 28.673 37.358 -21.828 1.00 40.00 327 GLY A O 1
ATOM 2222 N N . LEU A 1 328 ? 29.916 38.978 -20.832 1.00 39.61 328 LEU A N 1
ATOM 2223 C CA . LEU A 1 328 ? 29.256 40.091 -21.505 1.00 39.23 328 LEU A CA 1
ATOM 2224 C C . LEU A 1 328 ? 29.929 40.333 -22.847 1.00 38.63 328 LEU A C 1
ATOM 2225 O O . LEU A 1 328 ? 31.097 40.014 -23.003 1.00 39.11 328 LEU A O 1
ATOM 2230 N N . ASP A 1 329 ? 29.201 40.903 -23.801 1.00 37.86 329 ASP A N 1
ATOM 2231 C CA . ASP A 1 329 ? 29.789 41.250 -25.084 1.00 37.69 329 ASP A CA 1
ATOM 2232 C C . ASP A 1 329 ? 30.378 42.656 -25.077 1.00 37.52 329 ASP A C 1
ATOM 2233 O O . ASP A 1 329 ? 31.174 42.995 -25.953 1.00 37.67 329 ASP A O 1
ATOM 2238 N N . TYR A 1 330 ? 29.968 43.477 -24.103 1.00 37.35 330 TYR A N 1
ATOM 2239 C CA . TYR A 1 330 ? 30.455 44.859 -23.996 1.00 37.27 330 TYR A CA 1
ATOM 2240 C C . TYR A 1 330 ? 30.409 45.618 -25.353 1.00 37.78 330 TYR A C 1
ATOM 2241 O O . TYR A 1 330 ? 31.423 46.213 -25.776 1.00 37.82 330 TYR A O 1
ATOM 2250 N N . SER A 1 331 ? 29.248 45.580 -26.024 1.00 36.80 331 SER A N 1
ATOM 2251 C CA . SER A 1 331 ? 29.084 46.150 -27.386 1.00 36.96 331 SER A CA 1
ATOM 2252 C C . SER A 1 331 ? 28.435 47.569 -27.402 1.00 36.92 331 SER A C 1
ATOM 2253 O O . SER A 1 331 ? 28.218 48.159 -28.471 1.00 36.66 331 SER A O 1
ATOM 2256 N N . GLY A 1 332 ? 28.147 48.114 -26.217 1.00 36.75 332 GLY A N 1
ATOM 2257 C CA . GLY A 1 332 ? 27.767 49.531 -26.100 1.00 36.53 332 GLY A CA 1
ATOM 2258 C C . GLY A 1 332 ? 28.974 50.448 -26.196 1.00 36.94 332 GLY A C 1
ATOM 2259 O O . GLY A 1 332 ? 30.116 49.970 -26.296 1.00 36.38 332 GLY A O 1
ATOM 2260 N N . CYS A 1 333 ? 28.727 51.762 -26.136 1.00 37.25 333 CYS A N 1
ATOM 2261 C CA . CYS A 1 333 ? 29.772 52.790 -26.294 1.00 37.77 333 CYS A CA 1
ATOM 2262 C C . CYS A 1 333 ? 31.019 52.498 -25.480 1.00 37.28 333 CYS A C 1
ATOM 2263 O O . CYS A 1 333 ? 30.915 52.190 -24.305 1.00 37.47 333 CYS A O 1
ATOM 2266 N N . HIS A 1 334 ? 32.190 52.642 -26.095 1.00 37.32 334 HIS A N 1
ATOM 2267 C CA . HIS A 1 334 ? 33.473 52.522 -25.377 1.00 36.95 334 HIS A CA 1
ATOM 2268 C C . HIS A 1 334 ? 33.583 51.236 -24.564 1.00 36.92 334 HIS A C 1
ATOM 2269 O O . HIS A 1 334 ? 34.047 51.252 -23.413 1.00 36.24 334 HIS A O 1
ATOM 2276 N N . TRP A 1 335 ? 33.140 50.131 -25.166 1.00 37.29 335 TRP A N 1
ATOM 2277 C CA . TRP A 1 335 ? 33.258 48.786 -24.584 1.00 37.47 335 TRP A CA 1
ATOM 2278 C C . TRP A 1 335 ? 32.506 48.622 -23.252 1.00 37.87 335 TRP A C 1
ATOM 2279 O O . TRP A 1 335 ? 32.987 47.955 -22.328 1.00 38.00 335 TRP A O 1
ATOM 2290 N N . HIS A 1 336 ? 31.321 49.232 -23.183 1.00 37.70 336 HIS A N 1
ATOM 2291 C CA . HIS A 1 336 ? 30.437 49.135 -22.015 1.00 38.17 336 HIS A CA 1
ATOM 2292 C C . HIS A 1 336 ? 29.343 48.112 -22.247 1.00 38.13 336 HIS A C 1
ATOM 2293 O O . HIS A 1 336 ? 29.087 47.748 -23.392 1.00 38.39 336 HIS A O 1
ATOM 2300 N N . PRO A 1 337 ? 28.700 47.630 -21.164 1.00 38.04 337 PRO A N 1
ATOM 2301 C CA . PRO A 1 337 ? 27.603 46.681 -21.340 1.00 37.62 337 PRO A CA 1
ATOM 2302 C C . PRO A 1 337 ? 26.526 47.162 -22.325 1.00 37.17 337 PRO A C 1
ATOM 2303 O O . PRO A 1 337 ? 26.091 48.326 -22.286 1.00 36.76 337 PRO A O 1
ATOM 2307 N N . SER A 1 338 ? 26.131 46.254 -23.213 1.00 36.85 338 SER A N 1
ATOM 2308 C CA . SER A 1 338 ? 25.033 46.456 -24.151 1.00 35.81 338 SER A CA 1
ATOM 2309 C C . SER A 1 338 ? 23.728 46.200 -23.426 1.00 36.02 338 SER A C 1
ATOM 2310 O O . SER A 1 338 ? 23.731 45.721 -22.277 1.00 35.26 338 SER A O 1
ATOM 2313 N N . ALA A 1 339 ? 22.617 46.516 -24.099 1.00 35.90 339 ALA A N 1
ATOM 2314 C CA . ALA A 1 339 ? 21.270 46.198 -23.611 1.00 36.67 339 ALA A CA 1
ATOM 2315 C C . ALA A 1 339 ? 21.118 44.698 -23.331 1.00 36.84 339 ALA A C 1
ATOM 2316 O O . ALA A 1 339 ? 20.588 44.330 -22.286 1.00 37.44 339 ALA A O 1
ATOM 2318 N N . ASN A 1 340 ? 21.595 43.855 -24.261 1.00 37.14 340 ASN A N 1
ATOM 2319 C CA . ASN A 1 340 ? 21.713 42.400 -24.071 1.00 36.74 340 ASN A CA 1
ATOM 2320 C C . ASN A 1 340 ? 22.424 42.056 -22.754 1.00 35.52 340 ASN A C 1
ATOM 2321 O O . ASN A 1 340 ? 21.903 41.277 -21.964 1.00 36.29 340 ASN A O 1
ATOM 2326 N N . ASP A 1 341 ? 23.627 42.604 -22.559 1.00 33.90 341 ASP A N 1
ATOM 2327 C CA . ASP A 1 341 ? 24.415 42.456 -21.318 1.00 32.53 341 ASP A CA 1
ATOM 2328 C C . ASP A 1 341 ? 23.592 42.851 -20.085 1.00 32.02 341 ASP A C 1
ATOM 2329 O O . ASP A 1 341 ? 23.607 42.158 -19.073 1.00 31.65 341 ASP A O 1
ATOM 2334 N N . ASP A 1 342 ? 22.865 43.967 -20.177 1.00 32.37 342 ASP A N 1
ATOM 2335 C CA . ASP A 1 342 ? 21.989 44.416 -19.081 1.00 32.26 342 ASP A CA 1
ATOM 2336 C C . ASP A 1 342 ? 20.889 43.414 -18.759 1.00 33.02 342 ASP A C 1
ATOM 2337 O O . ASP A 1 342 ? 20.626 43.136 -17.589 1.00 32.83 342 ASP A O 1
ATOM 2342 N N . GLN A 1 343 ? 20.251 42.843 -19.789 1.00 33.55 343 GLN A N 1
ATOM 2343 C CA . GLN A 1 343 ? 19.253 41.794 -19.549 1.00 33.98 343 GLN A CA 1
ATOM 2344 C C . GLN A 1 343 ? 19.874 40.570 -18.860 1.00 33.41 343 GLN A C 1
ATOM 2345 O O . GLN A 1 343 ? 19.311 40.025 -17.920 1.00 33.77 343 GLN A O 1
ATOM 2351 N N . LEU A 1 344 ? 21.045 40.166 -19.335 1.00 33.43 344 LEU A N 1
ATOM 2352 C CA . LEU A 1 344 ? 21.805 39.063 -18.766 1.00 33.64 344 LEU A CA 1
ATOM 2353 C C . LEU A 1 344 ? 22.104 39.275 -17.269 1.00 32.92 344 LEU A C 1
ATOM 2354 O O . LEU A 1 344 ? 21.844 38.395 -16.442 1.00 32.05 344 LEU A O 1
ATOM 2359 N N . LEU A 1 345 ? 22.670 40.434 -16.951 1.00 32.92 345 LEU A N 1
ATOM 2360 C CA . LEU A 1 345 ? 22.935 40.854 -15.551 1.00 33.74 345 LEU A CA 1
ATOM 2361 C C . LEU A 1 345 ? 21.669 40.897 -14.684 1.00 34.25 345 LEU A C 1
ATOM 2362 O O . LEU A 1 345 ? 21.684 40.464 -13.522 1.00 34.63 345 LEU A O 1
ATOM 2367 N N . ALA A 1 346 ? 20.568 41.395 -15.260 1.00 34.25 346 ALA A N 1
ATOM 2368 C CA . ALA A 1 346 ? 19.270 41.406 -14.579 1.00 34.61 346 ALA A CA 1
ATOM 2369 C C . ALA A 1 346 ? 18.774 40.001 -14.268 1.00 34.47 346 ALA A C 1
ATOM 2370 O O . ALA A 1 346 ? 18.409 39.700 -13.133 1.00 33.98 346 ALA A O 1
ATOM 2372 N N . ASN A 1 347 ? 18.806 39.127 -15.274 1.00 35.27 347 ASN A N 1
ATOM 2373 C CA . ASN A 1 347 ? 18.475 37.704 -15.111 1.00 35.86 347 ASN A CA 1
ATOM 2374 C C . ASN A 1 347 ? 19.287 37.018 -14.011 1.00 35.61 347 ASN A C 1
ATOM 2375 O O . ASN A 1 347 ? 18.824 36.084 -13.358 1.00 35.87 347 ASN A O 1
ATOM 2380 N N . LEU A 1 348 ? 20.523 37.466 -13.844 1.00 35.79 348 LEU A N 1
ATOM 2381 C CA . LEU A 1 348 ? 21.441 36.948 -12.823 1.00 36.21 348 LEU A CA 1
ATOM 2382 C C . LEU A 1 348 ? 20.944 37.339 -11.427 1.00 35.56 348 LEU A C 1
ATOM 2383 O O . LEU A 1 348 ? 20.817 36.504 -10.536 1.00 35.55 348 LEU A O 1
ATOM 2388 N N . LEU A 1 349 ? 20.669 38.627 -11.261 1.00 35.41 349 LEU A N 1
ATOM 2389 C CA . LEU A 1 349 ? 20.158 39.180 -10.007 1.00 35.28 349 LEU A CA 1
ATOM 2390 C C . LEU A 1 349 ? 18.790 38.600 -9.663 1.00 35.77 349 LEU A C 1
ATOM 2391 O O . LEU A 1 349 ? 18.522 38.218 -8.518 1.00 35.43 349 LEU A O 1
ATOM 2396 N N . ILE A 1 350 ? 17.931 38.511 -10.678 1.00 36.15 350 ILE A N 1
ATOM 2397 C CA . ILE A 1 350 ? 16.579 37.987 -10.498 1.00 36.10 350 ILE A CA 1
ATOM 2398 C C . ILE A 1 350 ? 16.573 36.561 -9.981 1.00 36.64 350 ILE A C 1
ATOM 2399 O O . ILE A 1 350 ? 15.875 36.249 -9.010 1.00 36.85 350 ILE A O 1
ATOM 2404 N N . THR A 1 351 ? 17.346 35.692 -10.630 1.00 36.51 351 THR A N 1
ATOM 2405 C CA . THR A 1 351 ? 17.464 34.302 -10.215 1.00 36.73 351 THR A CA 1
ATOM 2406 C C . THR A 1 351 ? 18.046 34.180 -8.795 1.00 36.80 351 THR A C 1
ATOM 2407 O O . THR A 1 351 ? 17.614 33.328 -8.004 1.00 36.19 351 THR A O 1
ATOM 2411 N N . HIS A 1 352 ? 19.019 35.041 -8.494 1.00 36.17 352 HIS A N 1
ATOM 2412 C CA . HIS A 1 352 ? 19.686 35.072 -7.201 1.00 36.84 352 HIS A CA 1
ATOM 2413 C C . HIS A 1 352 ? 18.704 35.455 -6.088 1.00 36.90 352 HIS A C 1
ATOM 2414 O O . HIS A 1 352 ? 18.622 34.775 -5.071 1.00 36.64 352 HIS A O 1
ATOM 2421 N N . LEU A 1 353 ? 17.971 36.548 -6.296 1.00 37.90 353 LEU A N 1
ATOM 2422 C CA . LEU A 1 353 ? 17.001 37.036 -5.301 1.00 38.84 353 LEU A CA 1
ATOM 2423 C C . LEU A 1 353 ? 15.772 36.143 -5.158 1.00 40.33 353 LEU A C 1
ATOM 2424 O O . LEU A 1 353 ? 15.187 36.065 -4.076 1.00 40.70 353 LEU A O 1
ATOM 2429 N N . GLN A 1 354 ? 15.408 35.437 -6.230 1.00 41.60 354 GLN A N 1
ATOM 2430 C CA . GLN A 1 354 ? 14.286 34.493 -6.193 1.00 42.69 354 GLN A CA 1
ATOM 2431 C C . GLN A 1 354 ? 14.559 33.266 -5.325 1.00 42.86 354 GLN A C 1
ATOM 2432 O O . GLN A 1 354 ? 13.627 32.593 -4.896 1.00 42.16 354 GLN A O 1
ATOM 2438 N N . GLN A 1 355 ? 15.836 32.957 -5.088 1.00 43.51 355 GLN A N 1
ATOM 2439 C CA . GLN A 1 355 ? 16.206 31.821 -4.234 1.00 44.32 355 GLN A CA 1
ATOM 2440 C C . GLN A 1 355 ? 16.332 32.210 -2.754 1.00 44.16 355 GLN A C 1
ATOM 2441 O O . GLN A 1 355 ? 16.511 31.353 -1.907 1.00 44.29 355 GLN A O 1
ATOM 2447 N N . LYS A 1 356 ? 16.244 33.497 -2.447 1.00 44.58 356 LYS A N 1
ATOM 2448 C CA . LYS A 1 356 ? 16.373 33.947 -1.064 1.00 45.38 356 LYS A CA 1
ATOM 2449 C C . LYS A 1 356 ? 15.011 34.075 -0.342 1.00 46.43 356 LYS A C 1
ATOM 2450 O O . LYS A 1 356 ? 14.281 35.038 -0.560 1.00 46.52 356 LYS A O 1
ATOM 2456 N N . LYS A 1 357 ? 14.682 33.102 0.511 1.00 47.74 357 LYS A N 1
ATOM 2457 C CA . LYS A 1 357 ? 13.440 33.133 1.305 1.00 49.36 357 LYS A CA 1
ATOM 2458 C C . LYS A 1 357 ? 13.328 34.373 2.186 1.00 50.28 357 LYS A C 1
ATOM 2459 O O . LYS A 1 357 ? 14.284 34.752 2.861 1.00 50.89 357 LYS A O 1
ATOM 2465 N N . GLY A 1 358 ? 12.154 34.997 2.173 1.00 51.33 358 GLY A N 1
ATOM 2466 C CA . GLY A 1 358 ? 11.857 36.143 3.033 1.00 52.28 358 GLY A CA 1
ATOM 2467 C C . GLY A 1 358 ? 12.725 37.371 2.825 1.00 52.99 358 GLY A C 1
ATOM 2468 O O . GLY A 1 358 ? 12.820 38.214 3.710 1.00 52.91 358 GLY A O 1
ATOM 2469 N N . ILE A 1 359 ? 13.348 37.471 1.650 1.00 53.54 359 ILE A N 1
ATOM 2470 C CA . ILE A 1 359 ? 14.220 38.601 1.301 1.00 54.04 359 ILE A CA 1
ATOM 2471 C C . ILE A 1 359 ? 13.496 39.955 1.270 1.00 54.38 359 ILE A C 1
ATOM 2472 O O . ILE A 1 359 ? 14.122 41.009 1.447 1.00 54.37 359 ILE A O 1
ATOM 2477 N N . TRP A 1 360 ? 12.185 39.923 1.039 1.00 54.66 360 TRP A N 1
ATOM 2478 C CA . TRP A 1 360 ? 11.392 41.154 0.978 1.00 54.84 360 TRP A CA 1
ATOM 2479 C C . TRP A 1 360 ? 10.670 41.478 2.283 1.00 55.85 360 TRP A C 1
ATOM 2480 O O . TRP A 1 360 ? 10.298 42.630 2.511 1.00 56.50 360 TRP A O 1
ATOM 2491 N N . LEU A 1 361 ? 10.481 40.469 3.130 1.00 56.64 361 LEU A N 1
ATOM 2492 C CA . LEU A 1 361 ? 9.796 40.657 4.406 1.00 57.50 361 LEU A CA 1
ATOM 2493 C C . LEU A 1 361 ? 10.719 41.250 5.466 1.00 57.63 361 LEU A C 1
ATOM 2494 O O . LEU A 1 361 ? 11.317 42.311 5.258 1.00 57.51 361 LEU A O 1
ATOM 2499 N N . LYS B 1 26 ? 20.791 -14.351 11.924 1.00 46.86 26 LYS B N 1
ATOM 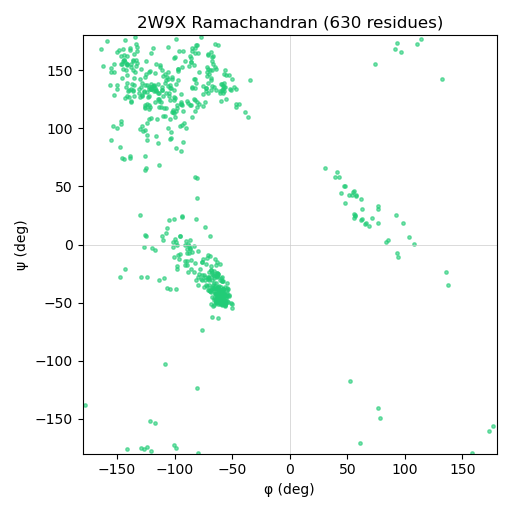2500 C CA . LYS B 1 26 ? 20.132 -13.506 10.876 1.00 47.14 26 LYS B CA 1
ATOM 2501 C C . LYS B 1 26 ? 20.507 -12.010 10.983 1.00 47.03 26 LYS B C 1
ATOM 2502 O O . LYS B 1 26 ? 20.115 -11.349 11.944 1.00 47.05 26 LYS B O 1
ATOM 2508 N N . PRO B 1 27 ? 21.258 -11.475 9.992 1.00 46.88 27 PRO B N 1
ATOM 2509 C CA . PRO B 1 27 ? 21.480 -10.025 9.928 1.00 46.90 27 PRO B CA 1
ATOM 2510 C C . PRO B 1 27 ? 20.314 -9.282 9.262 1.00 46.66 27 PRO B C 1
ATOM 2511 O O . PRO B 1 27 ? 19.721 -9.788 8.309 1.00 46.88 27 PRO B O 1
ATOM 2515 N N . LEU B 1 28 ? 19.994 -8.096 9.775 1.00 46.37 28 LEU B N 1
ATOM 2516 C CA . LEU B 1 28 ? 18.936 -7.241 9.222 1.00 45.89 28 LEU B CA 1
ATOM 2517 C C . LEU B 1 28 ? 19.462 -6.319 8.112 1.00 45.68 28 LEU B C 1
ATOM 2518 O O . LEU B 1 28 ? 20.655 -6.007 8.088 1.00 45.44 28 LEU B O 1
ATOM 2523 N N . PRO B 1 29 ? 18.581 -5.905 7.173 1.00 45.51 29 PRO B N 1
ATOM 2524 C CA . PRO B 1 29 ? 18.939 -4.793 6.279 1.00 45.25 29 PRO B CA 1
ATOM 2525 C C . PRO B 1 29 ? 19.247 -3.527 7.070 1.00 44.87 29 PRO B C 1
ATOM 2526 O O . PRO B 1 29 ? 18.545 -3.207 8.037 1.00 44.64 29 PRO B O 1
ATOM 2530 N N . LEU B 1 30 ? 20.297 -2.823 6.654 1.00 44.56 30 LEU B N 1
ATOM 2531 C CA . LEU B 1 30 ? 20.756 -1.645 7.360 1.00 44.05 30 LEU B CA 1
ATOM 2532 C C . LEU B 1 30 ? 21.058 -0.504 6.392 1.00 43.93 30 LEU B C 1
ATOM 2533 O O . LEU B 1 30 ? 21.166 -0.715 5.172 1.00 43.56 30 LEU B O 1
ATOM 2538 N N . HIS B 1 31 ? 21.156 0.697 6.958 1.00 43.23 31 HIS B N 1
ATOM 2539 C CA . HIS B 1 31 ? 21.501 1.923 6.252 1.00 43.08 31 HIS B CA 1
ATOM 2540 C C . HIS B 1 31 ? 22.766 2.492 6.888 1.00 42.74 31 HIS B C 1
ATOM 2541 O O . HIS B 1 31 ? 22.902 2.484 8.112 1.00 42.98 31 HIS B O 1
ATOM 2548 N N . ILE B 1 32 ? 23.683 2.970 6.053 1.00 42.35 32 ILE B N 1
ATOM 2549 C CA . ILE B 1 32 ? 24.979 3.484 6.512 1.00 41.93 32 ILE B CA 1
ATOM 2550 C C . ILE B 1 32 ? 25.120 4.978 6.257 1.00 41.27 32 ILE B C 1
ATOM 2551 O O . ILE B 1 32 ? 24.870 5.460 5.147 1.00 41.14 32 ILE B O 1
ATOM 2556 N N . GLY B 1 33 ? 25.516 5.699 7.301 1.00 40.39 33 GLY B N 1
ATOM 2557 C CA . GLY B 1 33 ? 25.981 7.064 7.154 1.00 40.09 33 GLY B CA 1
ATOM 2558 C C . GLY B 1 33 ? 27.489 7.157 7.299 1.00 39.63 33 GLY B C 1
ATOM 2559 O O . GLY B 1 33 ? 28.081 6.540 8.187 1.00 39.18 33 GLY B O 1
ATOM 2560 N N . GLY B 1 34 ? 28.115 7.926 6.413 1.00 39.12 34 GLY B N 1
ATOM 2561 C CA . GLY B 1 34 ? 29.548 8.128 6.490 1.00 38.57 34 GLY B CA 1
ATOM 2562 C C . GLY B 1 34 ? 30.304 7.111 5.664 1.00 38.74 34 GLY B C 1
ATOM 2563 O O . GLY B 1 34 ? 29.728 6.109 5.190 1.00 38.24 34 GLY B O 1
ATOM 2564 N N . ARG B 1 35 ? 31.596 7.387 5.490 1.00 38.42 35 ARG B N 1
ATOM 2565 C CA . ARG B 1 35 ? 32.479 6.580 4.666 1.00 38.99 35 ARG B CA 1
ATOM 2566 C C . ARG B 1 35 ? 32.791 5.273 5.368 1.00 39.13 35 ARG B C 1
ATOM 2567 O O . ARG B 1 35 ? 33.305 5.260 6.482 1.00 39.26 35 ARG B O 1
ATOM 2575 N N . VAL B 1 36 ? 32.470 4.174 4.695 1.00 39.97 36 VAL B N 1
ATOM 2576 C CA . VAL B 1 36 ? 32.618 2.843 5.253 1.00 40.24 36 VAL B CA 1
ATOM 2577 C C . VAL B 1 36 ? 33.130 1.923 4.153 1.00 40.72 36 VAL B C 1
ATOM 2578 O O . VAL B 1 36 ? 32.624 1.948 3.027 1.00 40.45 36 VAL B O 1
ATOM 2582 N N . LEU B 1 37 ? 34.157 1.144 4.478 1.00 41.63 37 LEU B N 1
ATOM 2583 C CA . LEU B 1 37 ? 34.637 0.083 3.615 1.00 42.27 37 LEU B CA 1
ATOM 2584 C C . LEU B 1 37 ? 33.777 -1.154 3.900 1.00 43.07 37 LEU B C 1
ATOM 2585 O O . LEU B 1 37 ? 33.866 -1.743 4.988 1.00 43.28 37 LEU B O 1
ATOM 2590 N N . VAL B 1 38 ? 32.925 -1.521 2.942 1.00 43.63 38 VAL B N 1
ATOM 2591 C CA . VAL B 1 38 ? 32.078 -2.715 3.077 1.00 44.16 38 VAL B CA 1
ATOM 2592 C C . VAL B 1 38 ? 32.754 -3.915 2.424 1.00 44.21 38 VAL B C 1
ATOM 2593 O O . VAL B 1 38 ? 33.080 -3.887 1.238 1.00 43.97 38 VAL B O 1
ATOM 2597 N N . GLU B 1 39 ? 32.992 -4.957 3.210 1.00 44.61 39 GLU B N 1
ATOM 2598 C CA . GLU B 1 39 ? 33.624 -6.167 2.684 1.00 45.16 39 GLU B CA 1
ATOM 2599 C C . GLU B 1 39 ? 32.738 -7.382 2.908 1.00 44.77 39 GLU B C 1
ATOM 2600 O O . GLU B 1 39 ? 31.993 -7.441 3.885 1.00 44.88 39 GLU B O 1
ATOM 2606 N N . SER B 1 40 ? 32.812 -8.345 1.996 1.00 44.25 40 SER B N 1
ATOM 2607 C CA . SER B 1 40 ? 31.985 -9.527 2.116 1.00 44.00 40 SER B CA 1
ATOM 2608 C C . SER B 1 40 ? 32.817 -10.809 2.073 1.00 43.26 40 SER B C 1
ATOM 2609 O O . SER B 1 40 ? 32.653 -11.609 1.156 1.00 42.77 40 SER B O 1
ATOM 2612 N N . PRO B 1 41 ? 33.696 -11.019 3.081 1.00 42.69 41 PRO B N 1
ATOM 2613 C CA . PRO B 1 41 ? 34.573 -12.190 3.036 1.00 42.20 41 PRO B CA 1
ATOM 2614 C C . PRO B 1 41 ? 33.771 -13.491 3.214 1.00 41.53 41 PRO B C 1
ATOM 2615 O O . PRO B 1 41 ? 32.789 -13.510 3.956 1.00 41.23 41 PRO B O 1
ATOM 2619 N N . ALA B 1 42 ? 34.172 -14.545 2.505 1.00 41.10 42 ALA B N 1
ATOM 2620 C CA . ALA B 1 42 ? 33.435 -15.812 2.504 1.00 40.63 42 ALA B CA 1
ATOM 2621 C C . ALA B 1 42 ? 33.279 -16.409 3.908 1.00 40.31 42 ALA B C 1
ATOM 2622 O O . ALA B 1 42 ? 34.226 -16.402 4.706 1.00 40.36 42 ALA B O 1
ATOM 2624 N N . ASN B 1 43 ? 32.069 -16.897 4.198 1.00 40.08 43 ASN B N 1
ATOM 2625 C CA . ASN B 1 43 ? 31.754 -17.612 5.453 1.00 39.86 43 ASN B CA 1
ATOM 2626 C C . ASN B 1 43 ? 31.904 -16.785 6.734 1.00 40.21 43 ASN B C 1
ATOM 2627 O O . ASN B 1 43 ? 32.217 -17.327 7.800 1.00 40.43 43 ASN B O 1
ATOM 2632 N N . GLN B 1 44 ? 31.676 -15.476 6.607 1.00 40.17 44 GLN B N 1
ATOM 2633 C CA . GLN B 1 44 ? 31.756 -14.516 7.722 1.00 40.56 44 GLN B CA 1
ATOM 2634 C C . GLN B 1 44 ? 30.696 -13.434 7.543 1.00 40.25 44 GLN B C 1
ATOM 2635 O O . GLN B 1 44 ? 30.238 -13.209 6.414 1.00 39.78 44 GLN B O 1
ATOM 2641 N N . PRO B 1 45 ? 30.300 -12.755 8.649 1.00 40.34 45 PRO B N 1
ATOM 2642 C CA . PRO B 1 45 ? 29.415 -11.599 8.524 1.00 39.94 45 PRO B CA 1
ATOM 2643 C C . PRO B 1 45 ? 29.975 -10.528 7.592 1.00 39.81 45 PRO B C 1
ATOM 2644 O O . PRO B 1 45 ? 31.208 -10.393 7.458 1.00 39.35 45 PRO B O 1
ATOM 2648 N N . VAL B 1 46 ? 29.067 -9.784 6.944 1.00 39.84 46 VAL B N 1
ATOM 2649 C CA . VAL B 1 46 ? 29.445 -8.571 6.218 1.00 40.23 46 VAL B CA 1
ATOM 2650 C C . VAL B 1 46 ? 30.130 -7.658 7.232 1.00 40.09 46 VAL B C 1
ATOM 2651 O O . VAL B 1 46 ? 29.678 -7.546 8.380 1.00 39.69 46 VAL B O 1
ATOM 2655 N N . SER B 1 47 ? 31.245 -7.059 6.824 1.00 40.17 47 SER B N 1
ATOM 2656 C CA . SER B 1 47 ? 32.000 -6.206 7.720 1.00 40.63 47 SER B CA 1
ATOM 2657 C C . SER B 1 47 ? 32.073 -4.778 7.204 1.00 40.67 47 SER B C 1
ATOM 2658 O O . SER B 1 47 ? 32.367 -4.526 6.026 1.00 41.01 47 SER B O 1
ATOM 2661 N N . TYR B 1 48 ? 31.778 -3.852 8.105 1.00 40.03 48 TYR B N 1
ATOM 2662 C CA . TYR B 1 48 ? 31.819 -2.438 7.816 1.00 39.86 48 TYR B CA 1
ATOM 2663 C C . TYR B 1 48 ? 33.003 -1.866 8.589 1.00 39.75 48 TYR B C 1
ATOM 2664 O O . TYR B 1 48 ? 33.001 -1.859 9.820 1.00 39.17 48 TYR B O 1
ATOM 2673 N N . THR B 1 49 ? 34.036 -1.459 7.854 1.00 39.89 49 THR B N 1
ATOM 2674 C CA . THR B 1 49 ? 35.241 -0.831 8.431 1.00 39.81 49 THR B CA 1
ATOM 2675 C C . THR B 1 49 ? 35.210 0.689 8.193 1.00 39.50 49 THR B C 1
ATOM 2676 O O . THR B 1 49 ? 34.891 1.140 7.095 1.00 39.29 49 THR B O 1
ATOM 2680 N N . TYR B 1 50 ? 35.521 1.470 9.231 1.00 39.45 50 TYR B N 1
ATOM 2681 C CA . TYR B 1 50 ? 35.427 2.944 9.180 1.00 39.66 50 TYR B CA 1
ATOM 2682 C C . TYR B 1 50 ? 36.550 3.625 9.972 1.00 39.29 50 TYR B C 1
ATOM 2683 O O . TYR B 1 50 ? 37.136 3.021 10.864 1.00 39.24 50 TYR B O 1
ATOM 2692 N N . SER B 1 51 ? 36.841 4.889 9.654 1.00 39.49 51 SER B N 1
ATOM 2693 C CA . SER B 1 51 ? 37.814 5.678 10.439 1.00 39.12 51 SER B CA 1
ATOM 2694 C C . SER B 1 51 ? 37.502 7.176 10.513 1.00 38.90 51 SER B C 1
ATOM 2695 O O . SER B 1 51 ? 37.874 7.846 11.491 1.00 38.57 51 SER B O 1
ATOM 2698 N N . TRP B 1 52 ? 36.824 7.704 9.490 1.00 38.48 52 TRP B N 1
ATOM 2699 C CA . TRP B 1 52 ? 36.396 9.103 9.499 1.00 37.86 52 TRP B CA 1
ATOM 2700 C C . TRP B 1 52 ? 35.373 9.302 10.637 1.00 38.16 52 TRP B C 1
ATOM 2701 O O . TRP B 1 52 ? 34.699 8.347 11.039 1.00 37.71 52 TRP B O 1
ATOM 2712 N N . PRO B 1 53 ? 35.274 10.532 11.182 1.00 37.91 53 PRO B N 1
ATOM 2713 C CA . PRO B 1 53 ? 34.386 10.700 12.343 1.00 37.89 53 PRO B CA 1
ATOM 2714 C C . PRO B 1 53 ? 32.888 10.499 12.037 1.00 38.53 53 PRO B C 1
ATOM 2715 O O . PRO B 1 53 ? 32.482 10.546 10.871 1.00 38.34 53 PRO B O 1
ATOM 2719 N N . ALA B 1 54 ? 32.094 10.269 13.091 1.00 38.68 54 ALA B N 1
ATOM 2720 C CA . ALA B 1 54 ? 30.627 10.426 13.069 1.00 38.31 54 ALA B CA 1
ATOM 2721 C C . ALA B 1 54 ? 29.835 9.451 12.179 1.00 38.80 54 ALA B C 1
ATOM 2722 O O . ALA B 1 54 ? 28.669 9.713 11.839 1.00 38.46 54 ALA B O 1
ATOM 2724 N N . VAL B 1 55 ? 30.474 8.337 11.818 1.00 38.65 55 VAL B N 1
ATOM 2725 C CA . VAL B 1 55 ? 29.853 7.247 11.080 1.00 39.24 55 VAL B CA 1
ATOM 2726 C C . VAL B 1 55 ? 28.634 6.721 11.859 1.00 39.45 55 VAL B C 1
ATOM 2727 O O . VAL B 1 55 ? 28.614 6.769 13.094 1.00 38.89 55 VAL B O 1
ATOM 2731 N N . TYR B 1 56 ? 27.605 6.275 11.136 1.00 39.49 56 TYR B N 1
ATOM 2732 C CA . TYR B 1 56 ? 26.417 5.688 11.775 1.00 39.18 56 TYR B CA 1
ATOM 2733 C C . TYR B 1 56 ? 25.772 4.561 10.972 1.00 39.07 56 TYR B C 1
ATOM 2734 O O . TYR B 1 56 ? 25.921 4.486 9.744 1.00 39.49 56 TYR B O 1
ATOM 2743 N N . PHE B 1 57 ? 25.056 3.696 11.688 1.00 39.02 57 PHE B N 1
ATOM 2744 C CA . PHE B 1 57 ? 24.321 2.563 11.113 1.00 39.08 57 PHE B CA 1
ATOM 2745 C C . PHE B 1 57 ? 22.894 2.549 11.666 1.00 38.92 57 PHE B C 1
ATOM 2746 O O . PHE B 1 57 ? 22.689 2.711 12.885 1.00 39.27 57 PHE B O 1
ATOM 2754 N N . GLU B 1 58 ? 21.917 2.375 10.775 1.00 38.08 58 GLU B N 1
ATOM 2755 C CA . GLU B 1 58 ? 20.508 2.378 11.162 1.00 37.61 58 GLU B CA 1
ATOM 2756 C C . GLU B 1 58 ? 19.809 1.109 10.715 1.00 37.36 58 GLU B C 1
ATOM 2757 O O . GLU B 1 58 ? 20.148 0.537 9.667 1.00 36.76 58 GLU B O 1
ATOM 2763 N N . THR B 1 59 ? 18.843 0.674 11.524 1.00 37.08 59 THR B N 1
ATOM 2764 C CA . THR B 1 59 ? 17.954 -0.433 11.154 1.00 36.23 59 THR B CA 1
ATOM 2765 C C . THR B 1 59 ? 16.548 -0.286 11.755 1.00 36.83 59 THR B C 1
ATOM 2766 O O . THR B 1 59 ? 16.328 0.539 12.654 1.00 36.76 59 THR B O 1
ATOM 2770 N N . ALA B 1 60 ? 15.611 -1.098 11.253 1.00 37.03 60 ALA B N 1
ATOM 2771 C CA . ALA B 1 60 ? 14.212 -1.052 11.662 1.00 37.25 60 ALA B CA 1
ATOM 2772 C C . ALA B 1 60 ? 13.597 -2.436 11.531 1.00 37.96 60 ALA B C 1
ATOM 2773 O O . ALA B 1 60 ? 13.832 -3.139 10.536 1.00 37.76 60 ALA B O 1
ATOM 2775 N N . PHE B 1 61 ? 12.810 -2.826 12.532 1.00 38.65 61 PHE B N 1
ATOM 2776 C CA . PHE B 1 61 ? 12.204 -4.164 12.558 1.00 39.26 61 PHE B CA 1
ATOM 2777 C C . PHE B 1 61 ? 11.032 -4.278 13.529 1.00 39.83 61 PHE B C 1
ATOM 2778 O O . PHE B 1 61 ? 10.951 -3.544 14.519 1.00 40.20 61 PHE B O 1
ATOM 2786 N N . LYS B 1 62 ? 10.126 -5.207 13.228 1.00 40.84 62 LYS B N 1
ATOM 2787 C CA . LYS B 1 62 ? 9.116 -5.654 14.177 1.00 41.30 62 LYS B CA 1
ATOM 2788 C C . LYS B 1 62 ? 9.662 -6.899 14.864 1.00 41.82 62 LYS B C 1
ATOM 2789 O O . LYS B 1 62 ? 10.010 -7.878 14.201 1.00 41.83 62 LYS B O 1
ATOM 2795 N N . GLY B 1 63 ? 9.750 -6.843 16.190 1.00 42.39 63 GLY B N 1
ATOM 2796 C CA . GLY B 1 63 ? 10.307 -7.932 16.996 1.00 42.90 63 GLY B CA 1
ATOM 2797 C C . GLY B 1 63 ? 10.776 -7.423 18.348 1.00 43.37 63 GLY B C 1
ATOM 2798 O O . GLY B 1 63 ? 10.669 -6.226 18.636 1.00 43.40 63 GLY B O 1
ATOM 2799 N N . GLN B 1 64 ? 11.311 -8.324 19.171 1.00 43.77 64 GLN B N 1
ATOM 2800 C CA . GLN B 1 64 ? 11.696 -7.979 20.546 1.00 44.22 64 GLN B CA 1
ATOM 2801 C C . GLN B 1 64 ? 13.147 -8.275 20.952 1.00 44.42 64 GLN B C 1
ATOM 2802 O O . GLN B 1 64 ? 13.495 -8.143 22.128 1.00 44.48 64 GLN B O 1
ATOM 2808 N N . SER B 1 65 ? 13.986 -8.673 19.993 1.00 44.45 65 SER B N 1
ATOM 2809 C CA . SER B 1 65 ? 15.398 -8.950 20.275 1.00 44.60 65 SER B CA 1
ATOM 2810 C C . SER B 1 65 ? 16.329 -8.338 19.236 1.00 44.33 65 SER B C 1
ATOM 2811 O O . SER B 1 65 ? 15.966 -8.211 18.065 1.00 44.47 65 SER B O 1
ATOM 2814 N N . LEU B 1 66 ? 17.529 -7.960 19.681 1.00 43.96 66 LEU B N 1
ATOM 2815 C CA . LEU B 1 66 ? 18.554 -7.396 18.803 1.00 43.26 66 LEU B CA 1
ATOM 2816 C C . LEU B 1 66 ? 19.959 -7.594 19.378 1.00 43.16 66 LEU B C 1
ATOM 2817 O O . LEU B 1 66 ? 20.188 -7.412 20.574 1.00 43.02 66 LEU B O 1
ATOM 2822 N N . THR B 1 67 ? 20.890 -7.978 18.514 1.00 42.88 67 THR B N 1
ATOM 2823 C CA . THR B 1 67 ? 22.297 -8.053 18.878 1.00 42.69 67 THR B CA 1
ATOM 2824 C C . THR B 1 67 ? 23.113 -7.236 17.881 1.00 42.62 67 THR B C 1
ATOM 2825 O O . THR B 1 67 ? 22.877 -7.277 16.664 1.00 42.93 67 THR B O 1
ATOM 2829 N N . LEU B 1 68 ? 24.064 -6.484 18.416 1.00 41.80 68 LEU B N 1
ATOM 2830 C CA . LEU B 1 68 ? 25.039 -5.781 17.614 1.00 41.19 68 LEU B CA 1
ATOM 2831 C C . LEU B 1 68 ? 26.350 -6.549 17.697 1.00 41.21 68 LEU B C 1
ATOM 2832 O O . LEU B 1 68 ? 26.848 -6.811 18.792 1.00 41.08 68 LEU B O 1
ATOM 2837 N N . LYS B 1 69 ? 26.890 -6.933 16.541 1.00 41.24 69 LYS B N 1
ATOM 2838 C CA . LYS B 1 69 ? 28.195 -7.574 16.481 1.00 41.26 69 LYS B CA 1
ATOM 2839 C C . LYS B 1 69 ? 29.252 -6.518 16.221 1.00 41.26 69 LYS B C 1
ATOM 2840 O O . LYS B 1 69 ? 29.215 -5.828 15.197 1.00 41.23 69 LYS B O 1
ATOM 2846 N N . PHE B 1 70 ? 30.198 -6.410 17.146 1.00 41.21 70 PHE B N 1
ATOM 2847 C CA . PHE B 1 70 ? 31.275 -5.424 17.061 1.00 41.37 70 PHE B CA 1
ATOM 2848 C C . PHE B 1 70 ? 32.624 -6.083 16.806 1.00 41.45 70 PHE B C 1
ATOM 2849 O O . PHE B 1 70 ? 32.855 -7.212 17.228 1.00 41.33 70 PHE B O 1
ATOM 2857 N N . ASP B 1 71 ? 33.508 -5.365 16.120 1.00 41.67 71 ASP B N 1
ATOM 2858 C CA . ASP B 1 71 ? 34.951 -5.603 16.195 1.00 41.92 71 ASP B CA 1
ATOM 2859 C C . ASP B 1 71 ? 35.620 -4.235 16.248 1.00 41.84 71 ASP B C 1
ATOM 2860 O O . ASP B 1 71 ? 36.178 -3.749 15.251 1.00 41.59 71 ASP B O 1
ATOM 2865 N N . ASP B 1 72 ? 35.520 -3.599 17.415 1.00 41.66 72 ASP B N 1
ATOM 2866 C CA . ASP B 1 72 ? 35.961 -2.224 17.582 1.00 41.28 72 ASP B CA 1
ATOM 2867 C C . ASP B 1 72 ? 36.357 -1.919 19.038 1.00 41.52 72 ASP B C 1
ATOM 2868 O O . ASP B 1 72 ? 35.491 -1.723 19.904 1.00 41.05 72 ASP B O 1
ATOM 2873 N N . ASP B 1 73 ? 37.665 -1.892 19.296 1.00 41.40 73 ASP B N 1
ATOM 2874 C CA . ASP B 1 73 ? 38.187 -1.456 20.594 1.00 41.91 73 ASP B CA 1
ATOM 2875 C C . ASP B 1 73 ? 38.796 -0.048 20.511 1.00 41.47 73 ASP B C 1
ATOM 2876 O O . ASP B 1 73 ? 39.612 0.336 21.349 1.00 41.92 73 ASP B O 1
ATOM 2881 N N . GLN B 1 74 ? 38.395 0.710 19.493 1.00 40.96 74 GLN B N 1
ATOM 2882 C CA . GLN B 1 74 ? 38.980 2.021 19.225 1.00 40.43 74 GLN B CA 1
ATOM 2883 C C . GLN B 1 74 ? 38.026 3.167 19.532 1.00 40.10 74 GLN B C 1
ATOM 2884 O O . GLN B 1 74 ? 38.464 4.252 19.864 1.00 40.24 74 GLN B O 1
ATOM 2890 N N . ASN B 1 75 ? 36.726 2.915 19.409 1.00 39.85 75 ASN B N 1
ATOM 2891 C CA . ASN B 1 75 ? 35.714 3.964 19.518 1.00 38.87 75 ASN B CA 1
ATOM 2892 C C . ASN B 1 75 ? 34.792 3.870 20.725 1.00 38.34 75 ASN B C 1
ATOM 2893 O O . ASN B 1 75 ? 34.564 2.793 21.268 1.00 38.14 75 ASN B O 1
ATOM 2898 N N . ILE B 1 76 ? 34.266 5.023 21.130 1.00 37.68 76 ILE B N 1
ATOM 2899 C CA . ILE B 1 76 ? 33.071 5.079 21.960 1.00 36.83 76 ILE B CA 1
ATOM 2900 C C . ILE B 1 76 ? 31.907 5.310 20.995 1.00 37.24 76 ILE B C 1
ATOM 2901 O O . ILE B 1 76 ? 32.043 6.058 20.017 1.00 37.11 76 ILE B O 1
ATOM 2906 N N . PHE B 1 77 ? 30.779 4.653 21.270 1.00 37.01 77 PHE B N 1
ATOM 2907 C CA . PHE B 1 77 ? 29.572 4.771 20.464 1.00 37.39 77 PHE B CA 1
ATOM 2908 C C . PHE B 1 77 ? 28.431 5.174 21.361 1.00 37.44 77 PHE B C 1
ATOM 2909 O O . PHE B 1 77 ? 28.465 4.933 22.563 1.00 37.11 77 PHE B O 1
ATOM 2917 N N . ARG B 1 78 ? 27.396 5.754 20.766 1.00 38.16 78 ARG B N 1
ATOM 2918 C CA . ARG B 1 78 ? 26.097 5.727 21.411 1.00 39.20 78 ARG B CA 1
ATOM 2919 C C . ARG B 1 78 ? 25.067 4.964 20.572 1.00 38.77 78 ARG B C 1
ATOM 2920 O O . ARG B 1 78 ? 25.139 4.932 19.328 1.00 38.68 78 ARG B O 1
ATOM 2928 N N . LEU B 1 79 ? 24.141 4.319 21.276 1.00 38.54 79 LEU B N 1
ATOM 2929 C CA . LEU B 1 79 ? 23.077 3.543 20.657 1.00 38.27 79 LEU B CA 1
ATOM 2930 C C . LEU B 1 79 ? 21.732 4.186 20.954 1.00 38.34 79 LEU B C 1
ATOM 2931 O O . LEU B 1 79 ? 21.383 4.405 22.108 1.00 38.15 79 LEU B O 1
ATOM 2936 N N . ILE B 1 80 ? 20.980 4.485 19.899 1.00 38.53 80 ILE B N 1
ATOM 2937 C CA . ILE B 1 80 ? 19.696 5.152 20.046 1.00 38.73 80 ILE B CA 1
ATOM 2938 C C . ILE B 1 80 ? 18.559 4.231 19.593 1.00 39.35 80 ILE B C 1
ATOM 2939 O O . ILE B 1 80 ? 18.397 3.970 18.395 1.00 38.88 80 ILE B O 1
ATOM 2944 N N . VAL B 1 81 ? 17.792 3.741 20.570 1.00 39.98 81 VAL B N 1
ATOM 2945 C CA . VAL B 1 81 ? 16.652 2.865 20.326 1.00 40.94 81 VAL B CA 1
ATOM 2946 C C . VAL B 1 81 ? 15.364 3.685 20.435 1.00 41.68 81 VAL B C 1
ATOM 2947 O O . VAL B 1 81 ? 15.053 4.215 21.503 1.00 41.67 81 VAL B O 1
ATOM 2951 N N . ASP B 1 82 ? 14.637 3.795 19.320 1.00 42.56 82 ASP B N 1
ATOM 2952 C CA . ASP B 1 82 ? 13.364 4.536 19.235 1.00 43.47 82 ASP B CA 1
ATOM 2953 C C . ASP B 1 82 ? 13.408 5.994 19.752 1.00 44.54 82 ASP B C 1
ATOM 2954 O O . ASP B 1 82 ? 14.121 6.852 19.205 1.00 44.66 82 ASP B O 1
ATOM 2959 N N . ASP B 1 83 ? 12.638 6.266 20.798 1.00 45.56 83 ASP B N 1
ATOM 2960 C CA . ASP B 1 83 ? 12.554 7.609 21.373 1.00 46.78 83 ASP B CA 1
ATOM 2961 C C . ASP B 1 83 ? 13.292 7.700 22.715 1.00 46.80 83 ASP B C 1
ATOM 2962 O O . ASP B 1 83 ? 13.113 8.667 23.472 1.00 47.30 83 ASP B O 1
ATOM 2967 N N . LYS B 1 84 ? 14.120 6.691 22.996 1.00 46.40 84 LYS B N 1
ATOM 2968 C CA . LYS B 1 84 ? 14.827 6.575 24.272 1.00 45.69 84 LYS B CA 1
ATOM 2969 C C . LYS B 1 84 ? 16.133 7.353 24.260 1.00 45.06 84 LYS B C 1
ATOM 2970 O O . LYS B 1 84 ? 16.666 7.667 23.194 1.00 45.02 84 LYS B O 1
ATOM 2976 N N . ALA B 1 85 ? 16.648 7.649 25.453 1.00 44.51 85 ALA B N 1
ATOM 2977 C CA . ALA B 1 85 ? 17.934 8.328 25.599 1.00 44.12 85 ALA B CA 1
ATOM 2978 C C . ALA B 1 85 ? 19.059 7.443 25.047 1.00 43.60 85 ALA B C 1
ATOM 2979 O O . ALA B 1 85 ? 18.927 6.217 25.043 1.00 43.02 85 ALA B O 1
ATOM 2981 N N . PRO B 1 86 ? 20.156 8.059 24.552 1.00 43.42 86 PRO B N 1
ATOM 2982 C CA . PRO B 1 86 ? 21.255 7.254 24.014 1.00 43.08 86 PRO B CA 1
ATOM 2983 C C . PRO B 1 86 ? 21.983 6.465 25.104 1.00 42.75 86 PRO B C 1
ATOM 2984 O O . PRO B 1 86 ? 22.178 6.966 26.213 1.00 42.44 86 PRO B O 1
ATOM 2988 N N . VAL B 1 87 ? 22.380 5.240 24.785 1.00 42.32 87 VAL B N 1
ATOM 2989 C CA . VAL B 1 87 ? 23.171 4.438 25.712 1.00 42.40 87 VAL B CA 1
ATOM 2990 C C . VAL B 1 87 ? 24.618 4.342 25.201 1.00 42.25 87 VAL B C 1
ATOM 2991 O O . VAL B 1 87 ? 24.860 4.060 24.016 1.00 42.04 87 VAL B O 1
ATOM 2995 N N . VAL B 1 88 ? 25.567 4.625 26.093 1.00 42.08 88 VAL B N 1
ATOM 2996 C CA . VAL B 1 88 ? 27.000 4.633 25.761 1.00 41.84 88 VAL B CA 1
ATOM 2997 C C . VAL B 1 88 ? 27.574 3.212 25.619 1.00 41.83 88 VAL B C 1
ATOM 2998 O O . VAL B 1 88 ? 27.392 2.362 26.500 1.00 41.43 88 VAL B O 1
ATOM 3002 N N . ILE B 1 89 ? 28.264 2.969 24.503 1.00 41.63 89 ILE B N 1
ATOM 3003 C CA . ILE B 1 89 ? 29.017 1.731 24.296 1.00 41.64 89 ILE B CA 1
ATOM 3004 C C . ILE B 1 89 ? 30.490 2.074 24.061 1.00 41.39 89 ILE B C 1
ATOM 3005 O O . ILE B 1 89 ? 30.867 2.612 23.017 1.00 41.55 89 ILE B O 1
ATOM 3010 N N . ASN B 1 90 ? 31.312 1.750 25.051 1.00 41.36 90 ASN B N 1
ATOM 3011 C CA . ASN B 1 90 ? 32.688 2.218 25.137 1.00 41.79 90 ASN B CA 1
ATOM 3012 C C . ASN B 1 90 ? 33.717 1.149 24.762 1.00 41.73 90 ASN B C 1
ATOM 3013 O O . ASN B 1 90 ? 33.945 0.217 25.531 1.00 41.72 90 ASN B O 1
ATOM 3018 N N . LYS B 1 91 ? 34.350 1.293 23.595 1.00 41.36 91 LYS B N 1
ATOM 3019 C CA . LYS B 1 91 ? 35.320 0.299 23.103 1.00 41.76 91 LYS B CA 1
ATOM 3020 C C . LYS B 1 91 ? 34.859 -1.150 23.352 1.00 42.32 91 LYS B C 1
ATOM 3021 O O . LYS B 1 91 ? 35.515 -1.901 24.087 1.00 42.35 91 LYS B O 1
ATOM 3027 N N . PRO B 1 92 ? 33.726 -1.549 22.742 1.00 42.82 92 PRO B N 1
ATOM 3028 C CA . PRO B 1 92 ? 33.156 -2.882 22.972 1.00 42.98 92 PRO B CA 1
ATOM 3029 C C . PRO B 1 92 ? 34.104 -4.036 22.613 1.00 43.28 92 PRO B C 1
ATOM 3030 O O . PRO B 1 92 ? 33.998 -5.119 23.184 1.00 43.09 92 PRO B O 1
ATOM 3034 N N . GLY B 1 93 ? 35.011 -3.797 21.668 1.00 43.75 93 GLY B N 1
ATOM 3035 C CA . GLY B 1 93 ? 35.959 -4.809 21.212 1.00 44.34 93 GLY B CA 1
ATOM 3036 C C . GLY B 1 93 ? 35.335 -5.808 20.254 1.00 44.87 93 GLY B C 1
ATOM 3037 O O . GLY B 1 93 ? 34.422 -5.472 19.499 1.00 44.82 93 GLY B O 1
ATOM 3038 N N . LYS B 1 94 ? 35.840 -7.039 20.285 1.00 45.29 94 LYS B N 1
ATOM 3039 C CA . LYS B 1 94 ? 35.294 -8.121 19.479 1.00 45.78 94 LYS B CA 1
ATOM 3040 C C . LYS B 1 94 ? 34.255 -8.862 20.314 1.00 45.93 94 LYS B C 1
ATOM 3041 O O . LYS B 1 94 ? 34.580 -9.822 21.009 1.00 46.13 94 LYS B O 1
ATOM 3047 N N . VAL B 1 95 ? 33.011 -8.389 20.261 1.00 46.04 95 VAL B N 1
ATOM 3048 C CA . VAL B 1 95 ? 31.925 -8.947 21.073 1.00 46.22 95 VAL B CA 1
ATOM 3049 C C . VAL B 1 95 ? 30.576 -8.902 20.354 1.00 46.24 95 VAL B C 1
ATOM 3050 O O . VAL B 1 95 ? 30.391 -8.159 19.375 1.00 45.87 95 VAL B O 1
ATOM 3054 N N . ASP B 1 96 ? 29.647 -9.714 20.858 1.00 46.02 96 ASP B N 1
ATOM 3055 C CA . ASP B 1 96 ? 28.235 -9.592 20.529 1.00 46.01 96 ASP B CA 1
ATOM 3056 C C . ASP B 1 96 ? 27.540 -8.823 21.647 1.00 45.57 96 ASP B C 1
ATOM 3057 O O . ASP B 1 96 ? 27.549 -9.240 22.809 1.00 45.37 96 ASP B O 1
ATOM 3062 N N . TYR B 1 97 ? 26.944 -7.694 21.281 1.00 45.04 97 TYR B N 1
ATOM 3063 C CA . TYR B 1 97 ? 26.350 -6.776 22.241 1.00 44.92 97 TYR B CA 1
ATOM 3064 C C . TYR B 1 97 ? 24.823 -6.922 22.285 1.00 44.95 97 TYR B C 1
ATOM 3065 O O . TYR B 1 97 ? 24.147 -6.609 21.303 1.00 45.05 97 TYR B O 1
ATOM 3074 N N . PRO B 1 98 ? 24.277 -7.386 23.429 1.00 45.02 98 PRO B N 1
ATOM 3075 C CA . PRO B 1 98 ? 22.826 -7.537 23.590 1.00 45.23 98 PRO B CA 1
ATOM 3076 C C . PRO B 1 98 ? 22.150 -6.235 24.039 1.00 45.42 98 PRO B C 1
ATOM 3077 O O . PRO B 1 98 ? 22.648 -5.553 24.942 1.00 45.87 98 PRO B O 1
ATOM 3081 N N . VAL B 1 99 ? 21.024 -5.900 23.415 1.00 45.38 99 VAL B N 1
ATOM 3082 C CA . VAL B 1 99 ? 20.408 -4.582 23.596 1.00 45.56 99 VAL B CA 1
ATOM 3083 C C . VAL B 1 99 ? 19.576 -4.474 24.881 1.00 45.60 99 VAL B C 1
ATOM 3084 O O . VAL B 1 99 ? 19.163 -5.479 25.457 1.00 45.63 99 VAL B O 1
ATOM 3088 N N . HIS B 1 107 ? 10.390 -1.191 15.864 1.00 44.67 107 HIS B N 1
ATOM 3089 C CA . HIS B 1 107 ? 11.556 -0.490 16.414 1.00 44.80 107 HIS B CA 1
ATOM 3090 C C . HIS B 1 107 ? 12.466 0.146 15.366 1.00 44.63 107 HIS B C 1
ATOM 3091 O O . HIS B 1 107 ? 12.684 -0.420 14.295 1.00 44.43 107 HIS B O 1
ATOM 3098 N N . ARG B 1 108 ? 12.995 1.324 15.696 1.00 44.52 108 ARG B N 1
ATOM 3099 C CA . ARG B 1 108 ? 14.052 1.977 14.916 1.00 44.79 108 ARG B CA 1
ATOM 3100 C C . ARG B 1 108 ? 15.302 2.067 15.787 1.00 43.97 108 ARG B C 1
ATOM 3101 O O . ARG B 1 108 ? 15.215 2.468 16.950 1.00 44.36 108 ARG B O 1
ATOM 3109 N N . VAL B 1 109 ? 16.452 1.666 15.239 1.00 42.87 109 VAL B N 1
ATOM 3110 C CA . VAL B 1 109 ? 17.715 1.654 15.992 1.00 41.69 109 VAL B CA 1
ATOM 3111 C C . VAL B 1 109 ? 18.852 2.342 15.221 1.00 41.12 109 VAL B C 1
ATOM 3112 O O . VAL B 1 109 ? 19.129 1.992 14.076 1.00 40.58 109 VAL B O 1
ATOM 3116 N N . ARG B 1 110 ? 19.507 3.302 15.876 1.00 40.34 110 ARG B N 1
ATOM 3117 C CA . ARG B 1 110 ? 20.609 4.076 15.294 1.00 39.87 110 ARG B CA 1
ATOM 3118 C C . ARG B 1 110 ? 21.859 3.967 16.174 1.00 39.79 110 ARG B C 1
ATOM 3119 O O . ARG B 1 110 ? 21.823 4.319 17.355 1.00 39.81 110 ARG B O 1
ATOM 3127 N N . LEU B 1 111 ? 22.948 3.458 15.600 1.00 39.19 111 LEU B N 1
ATOM 3128 C CA . LEU B 1 111 ? 24.234 3.374 16.291 1.00 38.57 111 LEU B CA 1
ATOM 3129 C C . LEU B 1 111 ? 25.147 4.468 15.739 1.00 38.72 111 LEU B C 1
ATOM 3130 O O . LEU B 1 111 ? 25.268 4.605 14.511 1.00 37.81 111 LEU B O 1
ATOM 3135 N N . GLU B 1 112 ? 25.777 5.247 16.628 1.00 38.73 112 GLU B N 1
ATOM 3136 C CA . GLU B 1 112 ? 26.658 6.348 16.194 1.00 39.10 112 GLU B CA 1
ATOM 3137 C C . GLU B 1 112 ? 28.055 6.293 16.809 1.00 38.75 112 GLU B C 1
ATOM 3138 O O . GLU B 1 112 ? 28.206 6.146 18.017 1.00 38.32 112 GLU B O 1
ATOM 3144 N N . LYS B 1 113 ? 29.072 6.442 15.965 1.00 38.63 113 LYS B N 1
ATOM 3145 C CA . LYS B 1 113 ? 30.450 6.667 16.412 1.00 38.28 113 LYS B CA 1
ATOM 3146 C C . LYS B 1 113 ? 30.584 8.103 16.963 1.00 38.09 113 LYS B C 1
ATOM 3147 O O . LYS B 1 113 ? 30.083 9.062 16.368 1.00 38.06 113 LYS B O 1
ATOM 3153 N N . LEU B 1 114 ? 31.248 8.228 18.112 1.00 37.21 114 LEU B N 1
ATOM 3154 C CA . LEU B 1 114 ? 31.400 9.514 18.805 1.00 37.02 114 LEU B CA 1
ATOM 3155 C C . LEU B 1 114 ? 32.815 10.047 18.676 1.00 36.92 114 LEU B C 1
ATOM 3156 O O . LEU B 1 114 ? 33.028 11.241 18.547 1.00 37.67 114 LEU B O 1
ATOM 3161 N N . THR B 1 115 ? 33.784 9.142 18.720 1.00 37.44 115 THR B N 1
ATOM 3162 C CA . THR B 1 115 ? 35.186 9.504 18.890 1.00 37.33 115 THR B CA 1
ATOM 3163 C C . THR B 1 115 ? 35.946 9.597 17.558 1.00 37.99 115 THR B C 1
ATOM 3164 O O . THR B 1 115 ? 35.449 9.174 16.512 1.00 37.91 115 THR B O 1
ATOM 3168 N N . GLU B 1 116 ? 37.140 10.184 17.614 1.00 38.08 116 GLU B N 1
ATOM 3169 C CA . GLU B 1 116 ? 37.998 10.333 16.456 1.00 38.52 116 GLU B CA 1
ATOM 3170 C C . GLU B 1 116 ? 39.127 9.320 16.529 1.00 38.77 116 GLU B C 1
ATOM 3171 O O . GLU B 1 116 ? 39.712 9.109 17.603 1.00 39.00 116 GLU B O 1
ATOM 3177 N N . THR B 1 117 ? 39.408 8.708 15.378 1.00 38.52 117 THR B N 1
ATOM 3178 C CA . THR B 1 117 ? 40.490 7.747 15.191 1.00 38.96 117 THR B CA 1
ATOM 3179 C C . THR B 1 117 ? 41.315 8.201 13.988 1.00 39.76 117 THR B C 1
ATOM 3180 O O . THR B 1 117 ? 40.898 8.013 12.838 1.00 39.35 117 THR B O 1
ATOM 3184 N N . GLN B 1 118 ? 42.466 8.822 14.244 1.00 40.32 118 GLN B N 1
ATOM 3185 C CA . GLN B 1 118 ? 43.317 9.331 13.153 1.00 41.07 118 GLN B CA 1
ATOM 3186 C C . GLN B 1 118 ? 44.313 8.309 12.614 1.00 41.55 118 GLN B C 1
ATOM 3187 O O . GLN B 1 118 ? 44.772 8.415 11.473 1.00 41.42 118 GLN B O 1
ATOM 3193 N N . SER B 1 119 ? 44.642 7.318 13.434 1.00 41.96 119 SER B N 1
ATOM 3194 C CA . SER B 1 119 ? 45.684 6.366 13.072 1.00 42.26 119 SER B CA 1
ATOM 3195 C C . SER B 1 119 ? 45.223 4.918 13.140 1.00 42.09 119 SER B C 1
ATOM 3196 O O . SER B 1 119 ? 46.039 4.003 12.997 1.00 42.12 119 SER B O 1
ATOM 3199 N N . THR B 1 120 ? 43.921 4.703 13.340 1.00 41.86 120 THR B N 1
ATOM 3200 C CA . THR B 1 120 ? 43.362 3.338 13.387 1.00 42.05 120 THR B CA 1
ATOM 3201 C C . THR B 1 120 ? 41.968 3.260 12.747 1.00 42.15 120 THR B C 1
ATOM 3202 O O . THR B 1 120 ? 41.392 4.281 12.347 1.00 42.45 120 THR B O 1
ATOM 3206 N N . SER B 1 121 ? 41.423 2.051 12.669 1.00 41.95 121 SER B N 1
ATOM 3207 C CA . SER B 1 121 ? 40.051 1.870 12.208 1.00 42.03 121 SER B CA 1
ATOM 3208 C C . SER B 1 121 ? 39.272 0.942 13.129 1.00 41.65 121 SER B C 1
ATOM 3209 O O . SER B 1 121 ? 39.842 0.327 14.024 1.00 41.94 121 SER B O 1
ATOM 3212 N N . GLY B 1 122 ? 37.961 0.868 12.922 1.00 41.53 122 GLY B N 1
ATOM 3213 C CA . GLY B 1 122 ? 37.093 -0.027 13.698 1.00 40.81 122 GLY B CA 1
ATOM 3214 C C . GLY B 1 122 ? 36.152 -0.778 12.777 1.00 40.48 122 GLY B C 1
ATOM 3215 O O . GLY B 1 122 ? 35.915 -0.348 11.649 1.00 40.38 122 GLY B O 1
ATOM 3216 N N . ARG B 1 123 ? 35.618 -1.904 13.244 1.00 39.93 123 ARG B N 1
ATOM 3217 C CA . ARG B 1 123 ? 34.660 -2.656 12.447 1.00 39.76 123 ARG B CA 1
ATOM 3218 C C . ARG B 1 123 ? 33.328 -2.882 13.164 1.00 39.45 123 ARG B C 1
ATOM 3219 O O . ARG B 1 123 ? 33.285 -3.197 14.360 1.00 39.12 123 ARG B O 1
ATOM 3227 N N . PHE B 1 124 ? 32.243 -2.703 12.413 1.00 38.79 124 PHE B N 1
ATOM 3228 C CA . PHE B 1 124 ? 30.908 -3.108 12.837 1.00 38.27 124 PHE B CA 1
ATOM 3229 C C . PHE B 1 124 ? 30.482 -4.282 11.964 1.00 38.05 124 PHE B C 1
ATOM 3230 O O . PHE B 1 124 ? 30.634 -4.235 10.736 1.00 37.96 124 PHE B O 1
ATOM 3238 N N . LEU B 1 125 ? 29.953 -5.324 12.603 1.00 37.56 125 LEU B N 1
ATOM 3239 C CA . LEU B 1 125 ? 29.580 -6.558 11.916 1.00 37.72 125 LEU B CA 1
ATOM 3240 C C . LEU B 1 125 ? 28.066 -6.781 11.766 1.00 37.74 125 LEU B C 1
ATOM 3241 O O . LEU B 1 125 ? 27.642 -7.873 11.379 1.00 37.82 125 LEU B O 1
ATOM 3246 N N . GLY B 1 126 ? 27.255 -5.771 12.083 1.00 37.60 126 GLY B N 1
ATOM 3247 C CA . GLY B 1 126 ? 25.819 -5.833 11.786 1.00 37.39 126 GLY B CA 1
ATOM 3248 C C . GLY B 1 126 ? 24.832 -5.963 12.934 1.00 37.46 126 GLY B C 1
ATOM 3249 O O . GLY B 1 126 ? 25.216 -6.158 14.098 1.00 36.47 126 GLY B O 1
ATOM 3250 N N . PHE B 1 127 ? 23.547 -5.846 12.568 1.00 38.28 127 PHE B N 1
ATOM 3251 C CA . PHE B 1 127 ? 22.401 -5.995 13.470 1.00 38.93 127 PHE B CA 1
ATOM 3252 C C . PHE B 1 127 ? 21.763 -7.377 13.302 1.00 39.60 127 PHE B C 1
ATOM 3253 O O . PHE B 1 127 ? 21.177 -7.662 12.250 1.00 39.48 127 PHE B O 1
ATOM 3261 N N . TYR B 1 128 ? 21.845 -8.205 14.349 1.00 40.25 128 TYR B N 1
ATOM 3262 C CA . TYR B 1 128 ? 21.376 -9.596 14.306 1.00 41.23 128 TYR B CA 1
ATOM 3263 C C . TYR B 1 128 ? 20.114 -9.835 15.146 1.00 41.52 128 TYR B C 1
ATOM 3264 O O . TYR B 1 128 ? 19.942 -9.218 16.211 1.00 41.63 128 TYR B O 1
ATOM 3273 N N . THR B 1 129 ? 19.237 -10.726 14.652 1.00 41.58 129 THR B N 1
ATOM 3274 C CA . THR B 1 129 ? 17.930 -10.960 15.276 1.00 41.84 129 THR B CA 1
ATOM 3275 C C . THR B 1 129 ? 17.526 -12.438 15.265 1.00 41.97 129 THR B C 1
ATOM 3276 O O . THR B 1 129 ? 18.297 -13.318 14.859 1.00 41.84 129 THR B O 1
ATOM 3280 N N . ASP B 1 130 ? 16.307 -12.680 15.745 1.00 42.26 130 ASP B N 1
ATOM 3281 C CA . ASP B 1 130 ? 15.605 -13.946 15.588 1.00 42.62 130 ASP B CA 1
ATOM 3282 C C . ASP B 1 130 ? 14.972 -13.966 14.189 1.00 42.88 130 ASP B C 1
ATOM 3283 O O . ASP B 1 130 ? 14.428 -12.951 13.740 1.00 42.83 130 ASP B O 1
ATOM 3288 N N . PRO B 1 131 ? 15.028 -15.120 13.494 1.00 43.40 131 PRO B N 1
ATOM 3289 C CA . PRO B 1 131 ? 14.584 -15.215 12.092 1.00 43.62 131 PRO B CA 1
ATOM 3290 C C . PRO B 1 131 ? 13.100 -14.881 11.852 1.00 43.75 131 PRO B C 1
ATOM 3291 O O . PRO B 1 131 ? 12.708 -14.638 10.705 1.00 43.85 131 PRO B O 1
ATOM 3295 N N . SER B 1 132 ? 12.297 -14.875 12.920 1.00 43.77 132 SER B N 1
ATOM 3296 C CA . SER B 1 132 ? 10.869 -14.550 12.839 1.00 43.66 132 SER B CA 1
ATOM 3297 C C . SER B 1 132 ? 10.548 -13.053 12.678 1.00 43.75 132 SER B C 1
ATOM 3298 O O . SER B 1 132 ? 9.420 -12.701 12.319 1.00 43.81 132 SER B O 1
ATOM 3301 N N . ALA B 1 133 ? 11.533 -12.188 12.940 1.00 43.37 133 ALA B N 1
ATOM 3302 C CA . ALA B 1 133 ? 11.358 -10.725 12.898 1.00 43.49 133 ALA B CA 1
ATOM 3303 C C . ALA B 1 133 ? 11.198 -10.162 11.482 1.00 43.45 133 ALA B C 1
ATOM 3304 O O . ALA B 1 133 ? 11.817 -10.661 10.529 1.00 43.60 133 ALA B O 1
ATOM 3306 N N . LYS B 1 134 ? 10.371 -9.115 11.360 1.00 43.22 134 LYS B N 1
ATOM 3307 C CA . LYS B 1 134 ? 10.094 -8.496 10.066 1.00 42.91 134 LYS B CA 1
ATOM 3308 C C . LYS B 1 134 ? 10.959 -7.253 9.842 1.00 42.84 134 LYS B C 1
ATOM 3309 O O . LYS B 1 134 ? 10.859 -6.278 10.593 1.00 42.44 134 LYS B O 1
ATOM 3315 N N . PRO B 1 135 ? 11.826 -7.290 8.812 1.00 42.68 135 PRO B N 1
ATOM 3316 C CA . PRO B 1 135 ? 12.548 -6.083 8.423 1.00 42.58 135 PRO B CA 1
ATOM 3317 C C . PRO B 1 135 ? 11.561 -4.967 8.081 1.00 42.54 135 PRO B C 1
ATOM 3318 O O . PRO B 1 135 ? 10.525 -5.226 7.461 1.00 42.36 135 PRO B O 1
ATOM 3322 N N . LEU B 1 136 ? 11.869 -3.743 8.504 1.00 42.35 136 LEU B N 1
ATOM 3323 C CA . LEU B 1 136 ? 11.014 -2.597 8.204 1.00 42.37 136 LEU B CA 1
ATOM 3324 C C . LEU B 1 136 ? 11.758 -1.537 7.386 1.00 42.85 136 LEU B C 1
ATOM 3325 O O . LEU B 1 136 ? 12.988 -1.599 7.222 1.00 42.71 136 LEU B O 1
ATOM 3330 N N . ALA B 1 137 ? 10.996 -0.573 6.873 1.00 43.19 137 ALA B N 1
ATOM 3331 C CA . ALA B 1 137 ? 11.533 0.480 6.025 1.00 43.56 137 ALA B CA 1
ATOM 3332 C C . ALA B 1 137 ? 12.679 1.220 6.708 1.00 43.83 137 ALA B C 1
ATOM 3333 O O . ALA B 1 137 ? 12.548 1.712 7.838 1.00 44.24 137 ALA B O 1
ATOM 3335 N N . LEU B 1 138 ? 13.812 1.263 6.016 1.00 43.88 138 LEU B N 1
ATOM 3336 C CA . LEU B 1 138 ? 14.951 2.081 6.417 1.00 43.68 138 LEU B CA 1
ATOM 3337 C C . LEU B 1 138 ? 14.690 3.526 6.001 1.00 43.40 138 LEU B C 1
ATOM 3338 O O . LEU B 1 138 ? 13.781 3.777 5.206 1.00 43.20 138 LEU B O 1
ATOM 3343 N N . PRO B 1 139 ? 15.462 4.486 6.555 1.00 43.30 139 PRO B N 1
ATOM 3344 C CA . PRO B 1 139 ? 15.323 5.885 6.145 1.00 43.05 139 PRO B CA 1
ATOM 3345 C C . PRO B 1 139 ? 15.694 6.111 4.678 1.00 42.84 139 PRO B C 1
ATOM 3346 O O . PRO B 1 139 ? 16.722 5.612 4.207 1.00 42.57 139 PRO B O 1
ATOM 3350 N N . LYS B 1 140 ? 14.832 6.839 3.972 1.00 42.62 140 LYS B N 1
ATOM 3351 C CA . LYS B 1 140 ? 15.047 7.191 2.570 1.00 42.29 140 LYS B CA 1
ATOM 3352 C C . LYS B 1 140 ? 15.248 8.704 2.481 1.00 41.65 140 LYS B C 1
ATOM 3353 O O . LYS B 1 140 ? 14.405 9.424 1.954 1.00 42.13 140 LYS B O 1
ATOM 3359 N N . ARG B 1 141 ? 16.365 9.176 3.006 1.00 41.05 141 ARG B N 1
ATOM 3360 C CA . ARG B 1 141 ? 16.631 10.616 3.077 1.00 40.44 141 ARG B CA 1
ATOM 3361 C C . ARG B 1 141 ? 17.097 11.156 1.723 1.00 40.51 141 ARG B C 1
ATOM 3362 O O . ARG B 1 141 ? 18.090 10.683 1.166 1.00 40.30 141 ARG B O 1
ATOM 3370 N N . LYS B 1 142 ? 16.356 12.124 1.184 1.00 40.58 142 LYS B N 1
ATOM 3371 C CA . LYS B 1 142 ? 16.701 12.734 -0.099 1.00 40.56 142 LYS B CA 1
ATOM 3372 C C . LYS B 1 142 ? 17.803 13.759 0.114 1.00 40.42 142 LYS B C 1
ATOM 3373 O O . LYS B 1 142 ? 18.691 13.923 -0.726 1.00 40.58 142 LYS B O 1
ATOM 3379 N N . ARG B 1 143 ? 17.748 14.431 1.256 1.00 40.31 143 ARG B N 1
ATOM 3380 C CA . ARG B 1 143 ? 18.727 15.448 1.604 1.00 40.01 143 ARG B CA 1
ATOM 3381 C C . ARG B 1 143 ? 20.037 14.811 2.030 1.00 39.52 143 ARG B C 1
ATOM 3382 O O . ARG B 1 143 ? 20.053 13.812 2.763 1.00 39.19 143 ARG B O 1
ATOM 3390 N N . GLN B 1 144 ? 21.126 15.383 1.526 1.00 38.68 144 GLN B N 1
ATOM 3391 C CA . GLN B 1 144 ? 22.477 14.941 1.840 1.00 38.42 144 GLN B CA 1
ATOM 3392 C C . GLN B 1 144 ? 23.377 16.159 2.030 1.00 38.53 144 GLN B C 1
ATOM 3393 O O . GLN B 1 144 ? 23.344 17.108 1.229 1.00 38.92 144 GLN B O 1
ATOM 3399 N N . ILE B 1 145 ? 24.164 16.133 3.107 1.00 37.79 145 ILE B N 1
ATOM 3400 C CA . ILE B 1 145 ? 25.074 17.219 3.457 1.00 37.37 145 ILE B CA 1
ATOM 3401 C C . ILE B 1 145 ? 26.426 16.648 3.904 1.00 37.26 145 ILE B C 1
ATOM 3402 O O . ILE B 1 145 ? 26.488 15.647 4.627 1.00 36.84 145 ILE B O 1
ATOM 3407 N N . GLU B 1 146 ? 27.505 17.285 3.456 1.00 37.47 146 GLU B N 1
ATOM 3408 C CA . GLU B 1 146 ? 28.846 16.851 3.806 1.00 37.01 146 GLU B CA 1
ATOM 3409 C C . GLU B 1 146 ? 29.601 17.952 4.520 1.00 37.66 146 GLU B C 1
ATOM 3410 O O . GLU B 1 146 ? 29.576 19.113 4.080 1.00 38.64 146 GLU B O 1
ATOM 3416 N N . PHE B 1 147 ? 30.270 17.590 5.616 1.00 37.47 147 PHE B N 1
ATOM 3417 C CA . PHE B 1 147 ? 31.152 18.513 6.345 1.00 37.61 147 PHE B CA 1
ATOM 3418 C C . PHE B 1 147 ? 32.590 18.082 6.209 1.00 37.63 147 PHE B C 1
ATOM 3419 O O . PHE B 1 147 ? 32.946 16.953 6.539 1.00 38.22 147 PHE B O 1
ATOM 3427 N N . ILE B 1 148 ? 33.407 18.996 5.699 1.00 37.92 148 ILE B N 1
ATOM 3428 C CA . ILE B 1 148 ? 34.828 18.745 5.480 1.00 37.48 148 ILE B CA 1
ATOM 3429 C C . ILE B 1 148 ? 35.571 19.710 6.380 1.00 37.46 148 ILE B C 1
ATOM 3430 O O . ILE B 1 148 ? 35.244 20.904 6.426 1.00 37.66 148 ILE B O 1
ATOM 3435 N N . GLY B 1 149 ? 36.562 19.217 7.117 1.00 37.21 149 GLY B N 1
ATOM 3436 C CA . GLY B 1 149 ? 37.239 20.112 8.049 1.00 36.99 149 GLY B CA 1
ATOM 3437 C C . GLY B 1 149 ? 38.300 19.529 8.944 1.00 37.20 149 GLY B C 1
ATOM 3438 O O . GLY B 1 149 ? 38.906 18.509 8.628 1.00 37.00 149 GLY B O 1
ATOM 3439 N N . ASP B 1 150 ? 38.512 20.218 10.062 1.00 37.61 150 ASP B N 1
ATOM 3440 C CA . ASP B 1 150 ? 39.596 19.975 10.993 1.00 38.12 150 ASP B CA 1
ATOM 3441 C C . ASP B 1 150 ? 39.015 19.659 12.368 1.00 37.73 150 ASP B C 1
ATOM 3442 O O . ASP B 1 150 ? 37.910 19.148 12.438 1.00 37.44 150 ASP B O 1
ATOM 3447 N N . SER B 1 151 ? 39.752 19.963 13.441 1.00 37.71 151 SER B N 1
ATOM 3448 C CA A SER B 1 151 ? 39.322 19.695 14.830 0.50 38.10 151 SER B CA 1
ATOM 3449 C CA B SER B 1 151 ? 39.304 19.648 14.804 0.50 38.37 151 SER B CA 1
ATOM 3450 C C . SER B 1 151 ? 37.958 20.282 15.173 1.00 38.36 151 SER B C 1
ATOM 3451 O O . SER B 1 151 ? 37.165 19.665 15.887 1.00 37.61 151 SER B O 1
ATOM 3456 N N . PHE B 1 152 ? 37.705 21.499 14.691 1.00 38.41 152 PHE B N 1
ATOM 3457 C CA . PHE B 1 152 ? 36.402 22.146 14.937 1.00 38.92 152 PHE B CA 1
ATOM 3458 C C . PHE B 1 152 ? 35.273 21.300 14.360 1.00 38.85 152 PHE B C 1
ATOM 3459 O O . PHE B 1 152 ? 34.253 21.089 15.006 1.00 39.11 152 PHE B O 1
ATOM 3467 N N . THR B 1 153 ? 35.466 20.778 13.148 1.00 38.85 153 THR B N 1
ATOM 3468 C CA . THR B 1 153 ? 34.436 19.940 12.510 1.00 38.13 153 THR B CA 1
ATOM 3469 C C . THR B 1 153 ? 34.279 18.559 13.179 1.00 38.59 153 THR B C 1
ATOM 3470 O O . THR B 1 153 ? 33.146 18.056 13.327 1.00 38.95 153 THR B O 1
ATOM 3474 N N . VAL B 1 154 ? 35.402 17.961 13.579 1.00 38.23 154 VAL B N 1
ATOM 3475 C CA . VAL B 1 154 ? 35.419 16.703 14.354 1.00 37.79 154 VAL B CA 1
ATOM 3476 C C . VAL B 1 154 ? 34.636 16.813 15.683 1.00 38.49 154 VAL B C 1
ATOM 3477 O O . VAL B 1 154 ? 33.981 15.860 16.106 1.00 38.49 154 VAL B O 1
ATOM 3481 N N . GLY B 1 155 ? 34.736 17.958 16.355 1.00 38.22 155 GLY B N 1
ATOM 3482 C CA . GLY B 1 155 ? 34.202 18.093 17.717 1.00 37.92 155 GLY B CA 1
ATOM 3483 C C . GLY B 1 155 ? 35.248 17.782 18.784 1.00 37.74 155 GLY B C 1
ATOM 3484 O O . GLY B 1 155 ? 34.923 17.360 19.883 1.00 37.80 155 GLY B O 1
ATOM 3485 N N . TYR B 1 156 ? 36.514 17.964 18.423 1.00 37.52 156 TYR B N 1
ATOM 3486 C CA . TYR B 1 156 ? 37.662 17.879 19.327 1.00 37.58 156 TYR B CA 1
ATOM 3487 C C . TYR B 1 156 ? 37.404 18.475 20.697 1.00 36.99 156 TYR B C 1
ATOM 3488 O O . TYR B 1 156 ? 37.240 19.701 20.827 1.00 36.64 156 TYR B O 1
ATOM 3497 N N . GLY B 1 157 ? 37.418 17.600 21.704 1.00 36.11 157 GLY B N 1
ATOM 3498 C CA . GLY B 1 157 ? 37.284 17.955 23.110 1.00 36.02 157 GLY B CA 1
ATOM 3499 C C . GLY B 1 157 ? 36.030 18.739 23.453 1.00 36.72 157 GLY B C 1
ATOM 3500 O O . GLY B 1 157 ? 36.024 19.464 24.448 1.00 36.08 157 GLY B O 1
ATOM 3501 N N . ASN B 1 158 ? 34.965 18.579 22.658 1.00 36.79 158 ASN B N 1
ATOM 3502 C CA . ASN B 1 158 ? 33.830 19.510 22.753 1.00 37.83 158 ASN B CA 1
ATOM 3503 C C . ASN B 1 158 ? 32.994 19.364 24.040 1.00 37.89 158 ASN B C 1
ATOM 3504 O O . ASN B 1 158 ? 32.430 20.352 24.527 1.00 38.84 158 ASN B O 1
ATOM 3509 N N . THR B 1 159 ? 32.931 18.154 24.598 1.00 38.38 159 THR B N 1
ATOM 3510 C CA . THR B 1 159 ? 32.160 17.931 25.827 1.00 38.78 159 THR B CA 1
ATOM 3511 C C . THR B 1 159 ? 33.023 18.006 27.091 1.00 38.71 159 THR B C 1
ATOM 3512 O O . THR B 1 159 ? 32.557 17.685 28.174 1.00 38.46 159 THR B O 1
ATOM 3516 N N . SER B 1 160 ? 34.284 18.394 26.955 1.00 39.15 160 SER B N 1
ATOM 3517 C CA . SER B 1 160 ? 35.139 18.535 28.132 1.00 39.73 160 SER B CA 1
ATOM 3518 C C . SER B 1 160 ? 34.737 19.775 28.917 1.00 40.01 160 SER B C 1
ATOM 3519 O O . SER B 1 160 ? 34.567 20.846 28.322 1.00 40.54 160 SER B O 1
ATOM 3522 N N . PRO B 1 161 ? 34.581 19.632 30.253 1.00 40.65 161 PRO B N 1
ATOM 3523 C CA . PRO B 1 161 ? 34.306 20.754 31.158 1.00 40.97 161 PRO B CA 1
ATOM 3524 C C . PRO B 1 161 ? 35.568 21.590 31.392 1.00 41.02 161 PRO B C 1
ATOM 3525 O O . PRO B 1 161 ? 35.497 22.707 31.923 1.00 40.63 161 PRO B O 1
ATOM 3529 N N . SER B 1 162 ? 36.707 21.036 30.969 1.00 40.89 162 SER B N 1
ATOM 3530 C CA . SER B 1 162 ? 38.029 21.603 31.226 1.00 40.38 162 SER B CA 1
ATOM 3531 C C . SER B 1 162 ? 38.830 21.809 29.939 1.00 40.25 162 SER B C 1
ATOM 3532 O O . SER B 1 162 ? 38.760 21.006 28.990 1.00 39.33 162 SER B O 1
ATOM 3535 N N . ARG B 1 163 ? 39.610 22.884 29.924 1.00 39.31 163 ARG B N 1
ATOM 3536 C CA . ARG B 1 163 ? 40.470 23.175 28.786 1.00 39.36 163 ARG B CA 1
ATOM 3537 C C . ARG B 1 163 ? 41.798 22.440 28.905 1.00 39.64 163 ARG B C 1
ATOM 3538 O O . ARG B 1 163 ? 42.562 22.387 27.945 1.00 39.39 163 ARG B O 1
ATOM 3546 N N . GLU B 1 164 ? 42.079 21.905 30.096 1.00 39.91 164 GLU B N 1
ATOM 3547 C CA . GLU B 1 164 ? 43.226 21.034 30.306 1.00 40.48 164 GLU B CA 1
ATOM 3548 C C . GLU B 1 164 ? 42.751 19.594 30.140 1.00 41.33 164 GLU B C 1
ATOM 3549 O O . GLU B 1 164 ? 41.850 19.144 30.840 1.00 41.26 164 GLU B O 1
ATOM 3555 N N . CYS B 1 165 ? 43.338 18.891 29.174 1.00 41.82 165 CYS B N 1
ATOM 3556 C CA . CYS B 1 165 ? 42.976 17.513 28.890 1.00 41.99 165 CYS B CA 1
ATOM 3557 C C . CYS B 1 165 ? 44.223 16.749 28.517 1.00 41.96 165 CYS B C 1
ATOM 3558 O O . CYS B 1 165 ? 44.952 17.148 27.606 1.00 41.65 165 CYS B O 1
ATOM 3561 N N . THR B 1 166 ? 44.454 15.645 29.219 1.00 42.10 166 THR B N 1
ATOM 3562 C CA . THR B 1 166 ? 45.400 14.630 28.760 1.00 42.14 166 THR B CA 1
ATOM 3563 C C . THR B 1 166 ? 44.907 14.040 27.424 1.00 42.18 166 THR B C 1
ATOM 3564 O O . THR B 1 166 ? 43.781 14.311 26.989 1.00 41.76 166 THR B O 1
ATOM 3568 N N . ASP B 1 167 ? 45.733 13.227 26.775 1.00 42.30 167 ASP B N 1
ATOM 3569 C CA . ASP B 1 167 ? 45.298 12.552 25.553 1.00 42.26 167 ASP B CA 1
ATOM 3570 C C . ASP B 1 167 ? 44.068 11.654 25.760 1.00 41.87 167 ASP B C 1
ATOM 3571 O O . ASP B 1 167 ? 43.179 11.618 24.914 1.00 41.71 167 ASP B O 1
ATOM 3576 N N . GLU B 1 168 ? 44.022 10.937 26.882 1.00 41.50 168 GLU B N 1
ATOM 3577 C CA . GLU B 1 168 ? 42.884 10.083 27.223 1.00 41.50 168 GLU B CA 1
ATOM 3578 C C . GLU B 1 168 ? 41.588 10.868 27.481 1.00 41.43 168 GLU B C 1
ATOM 3579 O O . GLU B 1 168 ? 40.502 10.439 27.092 1.00 41.64 168 GLU B O 1
ATOM 3585 N N . GLU B 1 169 ? 41.713 12.010 28.151 1.00 41.26 169 GLU B N 1
ATOM 3586 C CA . GLU B 1 169 ? 40.592 12.912 28.418 1.00 41.04 169 GLU B CA 1
ATOM 3587 C C . GLU B 1 169 ? 40.104 13.544 27.124 1.00 40.41 169 GLU B C 1
ATOM 3588 O O . GLU B 1 169 ? 38.898 13.673 26.899 1.00 39.98 169 GLU B O 1
ATOM 3594 N N . LEU B 1 170 ? 41.051 13.921 26.267 1.00 40.39 170 LEU B N 1
ATOM 3595 C CA . LEU B 1 170 ? 40.732 14.455 24.942 1.00 39.93 170 LEU B CA 1
ATOM 3596 C C . LEU B 1 170 ? 39.965 13.432 24.110 1.00 39.49 170 LEU B C 1
ATOM 3597 O O . LEU B 1 170 ? 38.931 13.746 23.528 1.00 39.34 170 LEU B O 1
ATOM 3602 N N . PHE B 1 171 ? 40.455 12.203 24.073 1.00 39.69 171 PHE B N 1
ATOM 3603 C CA . PHE B 1 171 ? 39.763 11.138 23.358 1.00 39.54 171 PHE B CA 1
ATOM 3604 C C . PHE B 1 171 ? 38.319 10.941 23.865 1.00 39.37 171 PHE B C 1
ATOM 3605 O O . PHE B 1 171 ? 37.383 10.926 23.055 1.00 38.86 171 PHE B O 1
ATOM 3613 N N . LYS B 1 172 ? 38.156 10.799 25.190 1.00 38.87 172 LYS B N 1
ATOM 3614 C CA . LYS B 1 172 ? 36.847 10.568 25.838 1.00 38.86 172 LYS B CA 1
ATOM 3615 C C . LYS B 1 172 ? 35.841 11.698 25.650 1.00 38.65 172 LYS B C 1
ATOM 3616 O O . LYS B 1 172 ? 34.632 11.455 25.555 1.00 38.80 172 LYS B O 1
ATOM 3622 N N . THR B 1 173 ? 36.331 12.934 25.654 1.00 38.11 173 THR B N 1
ATOM 3623 C CA . THR B 1 173 ? 35.453 14.089 25.653 1.00 37.45 173 THR B CA 1
ATOM 3624 C C . THR B 1 173 ? 35.097 14.546 24.239 1.00 37.65 173 THR B C 1
ATOM 3625 O O . THR B 1 173 ? 34.282 15.449 24.058 1.00 38.27 173 THR B O 1
ATOM 3629 N N . THR B 1 174 ? 35.684 13.902 23.237 1.00 37.58 174 THR B N 1
ATOM 3630 C CA . THR B 1 174 ? 35.389 14.225 21.841 1.00 37.68 174 THR B CA 1
ATOM 3631 C C . THR B 1 174 ? 34.096 13.503 21.434 1.00 38.40 174 THR B C 1
ATOM 3632 O O . THR B 1 174 ? 34.032 12.270 21.439 1.00 39.37 174 THR B O 1
ATOM 3636 N N . ASN B 1 175 ? 33.053 14.277 21.133 1.00 38.93 175 ASN B N 1
ATOM 3637 C CA . ASN B 1 175 ? 31.788 13.699 20.680 1.00 38.37 175 ASN B CA 1
ATOM 3638 C C . ASN B 1 175 ? 31.373 14.322 19.351 1.00 38.59 175 ASN B C 1
ATOM 3639 O O . ASN B 1 175 ? 30.774 15.413 19.311 1.00 37.70 175 ASN B O 1
ATOM 3644 N N . SER B 1 176 ? 31.671 13.608 18.265 1.00 37.51 176 SER B N 1
ATOM 3645 C CA . SER B 1 176 ? 31.427 14.128 16.934 1.00 37.68 176 SER B CA 1
ATOM 3646 C C . SER B 1 176 ? 29.949 14.376 16.644 1.00 37.81 176 SER B C 1
ATOM 3647 O O . SER B 1 176 ? 29.614 15.234 15.832 1.00 37.85 176 SER B O 1
ATOM 3650 N N . GLN B 1 177 ? 29.077 13.618 17.306 1.00 37.81 177 GLN B N 1
ATOM 3651 C CA . GLN B 1 177 ? 27.645 13.688 17.060 1.00 38.07 177 GLN B CA 1
ATOM 3652 C C . GLN B 1 177 ? 27.027 14.934 17.685 1.00 38.70 177 GLN B C 1
ATOM 3653 O O . GLN B 1 177 ? 25.891 15.313 17.358 1.00 38.51 177 GLN B O 1
ATOM 3659 N N . MET B 1 178 ? 27.776 15.569 18.584 1.00 39.14 178 MET B N 1
ATOM 3660 C CA . MET B 1 178 ? 27.373 16.869 19.135 1.00 40.37 178 MET B CA 1
ATOM 3661 C C . MET B 1 178 ? 28.085 18.073 18.522 1.00 39.27 178 MET B C 1
ATOM 3662 O O . MET B 1 178 ? 27.770 19.220 18.863 1.00 38.08 178 MET B O 1
ATOM 3667 N N . ALA B 1 179 ? 29.013 17.812 17.601 1.00 38.27 179 ALA B N 1
ATOM 3668 C CA . ALA B 1 179 ? 29.590 18.882 16.805 1.00 38.49 179 ALA B CA 1
ATOM 3669 C C . ALA B 1 179 ? 28.511 19.444 15.867 1.00 38.54 179 ALA B C 1
ATOM 3670 O O . ALA B 1 179 ? 27.482 18.812 15.643 1.00 36.45 179 ALA B O 1
ATOM 3672 N N . PHE B 1 180 ? 28.777 20.615 15.288 1.00 38.88 180 PHE B N 1
ATOM 3673 C CA . PHE B 1 180 ? 27.777 21.338 14.496 1.00 39.18 180 PHE B CA 1
ATOM 3674 C C . PHE B 1 180 ? 27.293 20.625 13.222 1.00 38.85 180 PHE B C 1
ATOM 3675 O O . PHE B 1 180 ? 26.182 20.883 12.756 1.00 38.73 180 PHE B O 1
ATOM 3683 N N . GLY B 1 181 ? 28.106 19.724 12.675 1.00 38.76 181 GLY B N 1
ATOM 3684 C CA . GLY B 1 181 ? 27.770 19.030 11.440 1.00 37.80 181 GLY B CA 1
ATOM 3685 C C . GLY B 1 181 ? 26.597 18.064 11.550 1.00 37.85 181 GLY B C 1
ATOM 3686 O O . GLY B 1 181 ? 25.581 18.251 10.872 1.00 37.58 181 GLY B O 1
ATOM 3687 N N . PRO B 1 182 ? 26.728 17.022 12.386 1.00 38.19 182 PRO B N 1
ATOM 3688 C CA . PRO B 1 182 ? 25.574 16.133 12.656 1.00 38.55 182 PRO B CA 1
ATOM 3689 C C . PRO B 1 182 ? 24.326 16.872 13.141 1.00 39.09 182 PRO B C 1
ATOM 3690 O O . PRO B 1 182 ? 23.223 16.533 12.714 1.00 38.96 182 PRO B O 1
ATOM 3694 N N . LEU B 1 183 ? 24.497 17.884 13.996 1.00 39.61 183 LEU B N 1
ATOM 3695 C CA . LEU B 1 183 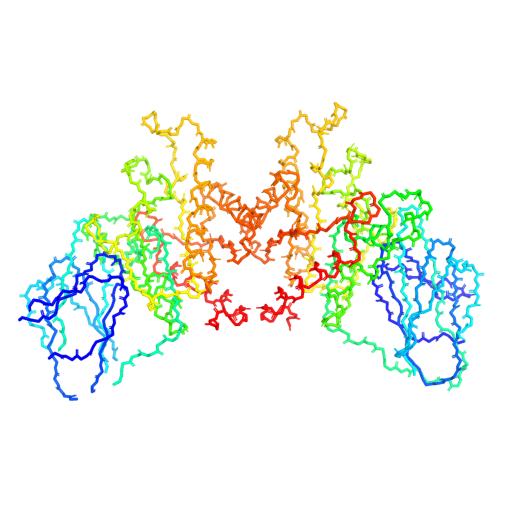? 23.359 18.664 14.501 1.00 40.08 183 LEU B CA 1
ATOM 3696 C C . LEU B 1 183 ? 22.656 19.424 13.381 1.00 40.07 183 LEU B C 1
ATOM 3697 O O . LEU B 1 183 ? 21.425 19.463 13.339 1.00 40.61 183 LEU B O 1
ATOM 3702 N N . THR B 1 184 ? 23.428 20.026 12.475 1.00 39.60 184 THR B N 1
ATOM 3703 C CA . THR B 1 184 ? 22.837 20.657 11.291 1.00 38.85 184 THR B CA 1
ATOM 3704 C C . THR B 1 184 ? 22.074 19.653 10.402 1.00 38.80 184 THR B C 1
ATOM 3705 O O . THR B 1 184 ? 20.940 19.911 10.016 1.00 39.35 184 THR B O 1
ATOM 3709 N N . ALA B 1 185 ? 22.691 18.523 10.079 1.00 38.24 185 ALA B N 1
ATOM 3710 C CA . ALA B 1 185 ? 22.049 17.523 9.227 1.00 38.38 185 ALA B CA 1
ATOM 3711 C C . ALA B 1 185 ? 20.717 17.020 9.826 1.00 38.30 185 ALA B C 1
ATOM 3712 O O . ALA B 1 185 ? 19.729 16.836 9.118 1.00 37.82 185 ALA B O 1
ATOM 3714 N N . LYS B 1 186 ? 20.693 16.830 11.142 1.00 39.11 186 LYS B N 1
ATOM 3715 C CA . LYS B 1 186 ? 19.502 16.304 11.826 1.00 39.32 186 LYS B CA 1
ATOM 3716 C C . LYS B 1 186 ? 18.301 17.254 11.806 1.00 39.79 186 LYS B C 1
ATOM 3717 O O . LYS B 1 186 ? 17.145 16.798 11.76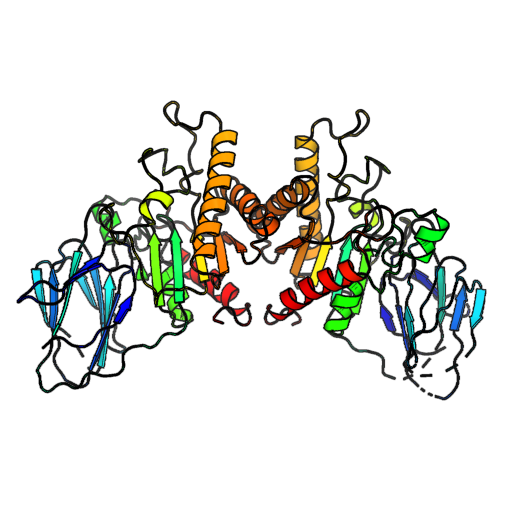1 1.00 39.45 186 LYS B O 1
ATOM 3723 N N . ALA B 1 187 ? 18.569 18.565 11.795 1.00 39.50 187 ALA B N 1
ATOM 3724 C CA . ALA B 1 187 ? 17.500 19.571 11.691 1.00 40.06 187 ALA B CA 1
ATOM 3725 C C . ALA B 1 187 ? 16.788 19.510 10.335 1.00 40.28 187 ALA B C 1
ATOM 3726 O O . ALA B 1 187 ? 15.643 19.948 10.208 1.00 40.24 187 ALA B O 1
ATOM 3728 N N . PHE B 1 188 ? 17.462 18.957 9.328 1.00 40.59 188 PHE B N 1
ATOM 3729 C CA . PHE B 1 188 ? 16.885 18.841 7.991 1.00 40.51 188 PHE B CA 1
ATOM 3730 C C . PHE B 1 188 ? 16.568 17.387 7.610 1.00 40.74 188 PHE B C 1
ATOM 3731 O O . PHE B 1 188 ? 16.141 17.126 6.488 1.00 41.45 188 PHE B O 1
ATOM 3739 N N . ASP B 1 189 ? 16.774 16.459 8.548 1.00 40.19 189 ASP B N 1
ATOM 3740 C CA . ASP B 1 189 ? 16.694 15.018 8.291 1.00 40.45 189 ASP B CA 1
ATOM 3741 C C . ASP B 1 189 ? 17.485 14.598 7.047 1.00 40.12 189 ASP B C 1
ATOM 3742 O O . ASP B 1 189 ? 16.974 13.895 6.171 1.00 39.53 189 ASP B O 1
ATOM 3747 N N . ALA B 1 190 ? 18.738 15.040 6.990 1.00 39.50 190 ALA B N 1
ATOM 3748 C CA . ALA B 1 190 ? 19.633 14.684 5.888 1.00 39.07 190 ALA B CA 1
ATOM 3749 C C . ALA B 1 190 ? 20.647 13.663 6.339 1.00 38.39 190 ALA B C 1
ATOM 3750 O O . ALA B 1 190 ? 21.051 13.640 7.496 1.00 37.59 190 ALA B O 1
ATOM 3752 N N . ASP B 1 191 ? 21.059 12.802 5.420 1.00 38.42 191 ASP B N 1
ATOM 3753 C CA . ASP B 1 191 ? 22.206 11.958 5.694 1.00 38.54 191 ASP B CA 1
ATOM 3754 C C . ASP B 1 191 ? 23.471 12.805 5.675 1.00 38.40 191 ASP B C 1
ATOM 3755 O O . ASP B 1 191 ? 23.509 13.865 5.040 1.00 39.53 191 ASP B O 1
ATOM 3760 N N . TYR B 1 192 ? 24.496 12.385 6.409 1.00 37.90 192 TYR B N 1
ATOM 3761 C CA . TYR B 1 192 ? 25.699 13.208 6.491 1.00 37.34 192 TYR B CA 1
ATOM 3762 C C . TYR B 1 192 ? 26.968 12.409 6.498 1.00 37.02 192 TYR B C 1
ATOM 3763 O O . TYR B 1 192 ? 26.991 11.269 6.969 1.00 36.95 192 TYR B O 1
ATOM 3772 N N . GLN B 1 193 ? 28.013 13.032 5.958 1.00 37.18 193 GLN B N 1
ATOM 3773 C CA . GLN B 1 193 ? 29.386 12.566 6.078 1.00 37.34 193 GLN B CA 1
ATOM 3774 C C . GLN B 1 193 ? 30.196 13.685 6.725 1.00 37.21 193 GLN B C 1
ATOM 3775 O O . GLN B 1 193 ? 30.061 14.846 6.344 1.00 37.88 193 GLN B O 1
ATOM 3781 N N . ILE B 1 194 ? 31.014 13.329 7.715 1.00 37.63 194 ILE B N 1
ATOM 3782 C CA . ILE B 1 194 ? 31.899 14.278 8.406 1.00 37.61 194 ILE B CA 1
ATOM 3783 C C . ILE B 1 194 ? 33.337 13.878 8.092 1.00 38.01 194 ILE B C 1
ATOM 3784 O O . ILE B 1 194 ? 33.968 13.119 8.818 1.00 38.42 194 ILE B O 1
ATOM 3789 N N . ASN B 1 195 ? 33.850 14.399 6.990 1.00 37.71 195 ASN B N 1
ATOM 3790 C CA . ASN B 1 195 ? 35.208 14.092 6.579 1.00 37.45 195 ASN B CA 1
ATOM 3791 C C . ASN B 1 195 ? 36.159 15.158 7.101 1.00 37.61 195 ASN B C 1
ATOM 3792 O O . ASN B 1 195 ? 36.540 16.096 6.397 1.00 37.82 195 ASN B O 1
ATOM 3797 N N . ALA B 1 196 ? 36.500 15.005 8.372 1.00 37.75 196 ALA B N 1
ATOM 3798 C CA . ALA B 1 196 ? 37.341 15.940 9.082 1.00 37.83 196 ALA B CA 1
ATOM 3799 C C . ALA B 1 196 ? 38.399 15.174 9.862 1.00 37.79 196 ALA B C 1
ATOM 3800 O O . ALA B 1 196 ? 38.179 14.046 10.256 1.00 36.87 196 ALA B O 1
ATOM 3802 N N . SER B 1 197 ? 39.530 15.820 10.118 1.00 37.50 197 SER B N 1
ATOM 3803 C CA . SER B 1 197 ? 40.601 15.212 10.882 1.00 37.33 197 SER B CA 1
ATOM 3804 C C . SER B 1 197 ? 41.314 16.334 11.598 1.00 36.85 197 SER B C 1
ATOM 3805 O O . SER B 1 197 ? 41.592 17.360 10.986 1.00 36.11 197 SER B O 1
ATOM 3808 N N . SER B 1 198 ? 41.581 16.148 12.891 1.00 36.64 198 SER B N 1
ATOM 3809 C CA . SER B 1 198 ? 42.114 17.209 13.743 1.00 36.45 198 SER B CA 1
ATOM 3810 C C . SER B 1 198 ? 43.540 17.622 13.394 1.00 36.55 198 SER B C 1
ATOM 3811 O O . SER B 1 198 ? 44.394 16.774 13.173 1.00 36.35 198 SER B O 1
ATOM 3814 N N . GLY B 1 199 ? 43.787 18.932 13.376 1.00 36.81 199 GLY B N 1
ATOM 3815 C CA . GLY B 1 199 ? 45.129 19.467 13.136 1.00 36.90 199 GLY B CA 1
ATOM 3816 C C . GLY B 1 199 ? 45.438 19.796 11.682 1.00 36.84 199 GLY B C 1
ATOM 3817 O O . GLY B 1 199 ? 46.475 20.404 11.385 1.00 36.53 199 GLY B O 1
ATOM 3818 N N . PHE B 1 200 ? 44.536 19.432 10.772 1.00 37.07 200 PHE B N 1
ATOM 3819 C CA . PHE B 1 200 ? 44.857 19.503 9.334 1.00 36.55 200 PHE B CA 1
ATOM 3820 C C . PHE B 1 200 ? 44.347 20.793 8.673 1.00 36.50 200 PHE B C 1
ATOM 3821 O O . PHE B 1 200 ? 43.353 21.386 9.110 1.00 35.99 200 PHE B O 1
ATOM 3829 N N . GLY B 1 201 ? 45.052 21.220 7.625 1.00 36.80 201 GLY B N 1
ATOM 3830 C CA . GLY B 1 201 ? 44.690 22.429 6.881 1.00 36.58 201 GLY B CA 1
ATOM 3831 C C . GLY B 1 201 ? 44.550 22.163 5.388 1.00 36.48 201 GLY B C 1
ATOM 3832 O O . GLY B 1 201 ? 44.642 21.021 4.947 1.00 36.50 201 GLY B O 1
ATOM 3833 N N . ILE B 1 202 ? 44.301 23.221 4.619 1.00 36.10 202 ILE B N 1
ATOM 3834 C CA . ILE B 1 202 ? 44.343 23.167 3.132 1.00 35.46 202 ILE B CA 1
ATOM 3835 C C . ILE B 1 202 ? 45.708 22.733 2.585 1.00 35.77 202 ILE B C 1
ATOM 3836 O O . ILE B 1 202 ? 45.788 21.819 1.746 1.00 34.42 202 ILE B O 1
ATOM 3841 N N . VAL B 1 203 ? 46.779 23.397 3.037 1.00 36.36 203 VAL B N 1
ATOM 3842 C CA . VAL B 1 203 ? 48.147 23.052 2.609 1.00 36.84 203 VAL B CA 1
ATOM 3843 C C . VAL B 1 203 ? 49.069 22.865 3.804 1.00 37.24 203 VAL B C 1
ATOM 3844 O O . VAL B 1 203 ? 50.059 22.123 3.727 1.00 36.85 203 VAL B O 1
ATOM 3848 N N . ARG B 1 204 ? 48.743 23.559 4.893 1.00 36.80 204 ARG B N 1
ATOM 3849 C CA . ARG B 1 204 ? 49.620 23.609 6.074 1.00 36.68 204 ARG B CA 1
ATOM 3850 C C . ARG B 1 204 ? 48.838 23.151 7.301 1.00 36.22 204 ARG B C 1
ATOM 3851 O O . ARG B 1 204 ? 47.726 23.597 7.529 1.00 36.65 204 ARG B O 1
ATOM 3859 N N . ASN B 1 205 ? 49.408 22.240 8.087 1.00 36.16 205 ASN B N 1
ATOM 3860 C CA . ASN B 1 205 ? 48.704 21.715 9.269 1.00 36.08 205 ASN B CA 1
ATOM 3861 C C . ASN B 1 205 ? 49.181 22.421 10.540 1.00 35.91 205 ASN B C 1
ATOM 3862 O O . ASN B 1 205 ? 50.108 23.227 10.469 1.00 35.42 205 ASN B O 1
ATOM 3867 N N . TYR B 1 206 ? 48.587 22.103 11.697 1.00 36.10 206 TYR B N 1
ATOM 3868 C CA . TYR B 1 206 ? 48.962 22.776 12.945 1.00 36.25 206 TYR B CA 1
ATOM 3869 C C . TYR B 1 206 ? 50.478 22.873 13.174 1.00 36.63 206 TYR B C 1
ATOM 3870 O O . TYR B 1 206 ? 51.174 21.855 13.245 1.00 35.51 206 TYR B O 1
ATOM 3879 N N . ASN B 1 207 ? 50.967 24.106 13.309 1.00 36.87 207 ASN B N 1
ATOM 3880 C CA . ASN B 1 207 ? 52.398 24.383 13.487 1.00 37.46 207 ASN B CA 1
ATOM 3881 C C . ASN B 1 207 ? 53.334 23.662 12.495 1.00 37.79 207 ASN B C 1
ATOM 3882 O O . ASN B 1 207 ? 54.464 23.269 12.846 1.00 37.53 207 ASN B O 1
ATOM 3887 N N . GLY B 1 208 ? 52.877 23.509 11.251 1.00 37.73 208 GLY B N 1
ATOM 3888 C CA . GLY B 1 208 ? 53.678 22.833 10.223 1.00 38.08 208 GLY B CA 1
ATOM 3889 C C . GLY B 1 208 ? 53.872 21.336 10.418 1.00 38.74 208 GLY B C 1
ATOM 3890 O O . GLY B 1 208 ? 54.747 20.749 9.787 1.00 39.03 208 GLY B O 1
ATOM 3891 N N . THR B 1 209 ? 53.064 20.713 11.280 1.00 38.76 209 THR B N 1
ATOM 3892 C CA . THR B 1 209 ? 53.125 19.261 11.497 1.00 39.18 209 THR B CA 1
ATOM 3893 C C . THR B 1 209 ? 52.667 18.497 10.253 1.00 39.14 209 THR B C 1
ATOM 3894 O O . THR B 1 209 ? 52.003 19.074 9.379 1.00 38.12 209 THR B O 1
ATOM 3898 N N . SER B 1 210 ? 53.037 17.213 10.175 1.00 38.58 210 SER B N 1
ATOM 3899 C CA . SER B 1 210 ? 52.781 16.369 8.996 1.00 39.36 210 SER B CA 1
ATOM 3900 C C . SER B 1 210 ? 52.965 17.096 7.657 1.00 39.72 210 SER B C 1
ATOM 3901 O O . SER B 1 210 ? 52.024 17.134 6.848 1.00 39.75 210 SER B O 1
ATOM 3904 N N . PRO B 1 211 ? 54.175 17.654 7.409 1.00 39.88 211 PRO B N 1
ATOM 3905 C CA . PRO B 1 211 ? 54.414 18.485 6.216 1.00 40.34 211 PRO B CA 1
ATOM 3906 C C . PRO B 1 211 ? 54.242 17.709 4.904 1.00 40.58 211 PRO B C 1
ATOM 3907 O O . PRO B 1 211 ? 54.133 18.324 3.839 1.00 40.94 211 PRO B O 1
ATOM 3911 N N . ASP B 1 212 ? 54.213 16.378 5.003 1.00 40.43 212 ASP B N 1
ATOM 3912 C CA . ASP B 1 212 ? 53.989 15.481 3.863 1.00 40.79 212 ASP B CA 1
ATOM 3913 C C . ASP B 1 212 ? 52.504 15.300 3.538 1.00 40.38 212 ASP B C 1
ATOM 3914 O O . ASP B 1 212 ? 52.148 14.605 2.577 1.00 40.40 212 ASP B O 1
ATOM 3919 N N . LYS B 1 213 ? 51.654 15.951 4.336 1.00 39.67 213 LYS B N 1
ATOM 3920 C CA . LYS B 1 213 ? 50.212 15.779 4.290 1.00 39.61 213 LYS B CA 1
ATOM 3921 C C . LYS B 1 213 ? 49.449 17.105 4.431 1.00 38.97 213 LYS B C 1
ATOM 3922 O O . LYS B 1 213 ? 50.029 18.147 4.761 1.00 38.47 213 LYS B O 1
ATOM 3928 N N . SER B 1 214 ? 48.143 17.018 4.175 1.00 38.49 214 SER B N 1
ATOM 3929 C CA . SER B 1 214 ? 47.151 18.052 4.453 1.00 38.82 214 SER B CA 1
ATOM 3930 C C . SER B 1 214 ? 45.798 17.330 4.513 1.00 38.76 214 SER B C 1
ATOM 3931 O O . SER B 1 214 ? 45.717 16.132 4.236 1.00 38.93 214 SER B O 1
ATOM 3934 N N . LEU B 1 215 ? 44.733 18.044 4.847 1.00 38.81 215 LEU B N 1
ATOM 3935 C CA . LEU B 1 215 ? 43.393 17.450 4.780 1.00 39.13 215 LEU B CA 1
ATOM 3936 C C . LEU B 1 215 ? 43.095 16.981 3.359 1.00 39.00 215 LEU B C 1
ATOM 3937 O O . LEU B 1 215 ? 42.540 15.901 3.158 1.00 39.15 215 LEU B O 1
ATOM 3942 N N . LEU B 1 216 ? 43.469 17.808 2.386 1.00 39.15 216 LEU B N 1
ATOM 3943 C CA . LEU B 1 216 ? 43.258 17.540 0.968 1.00 39.65 216 LEU B CA 1
ATOM 3944 C C . LEU B 1 216 ? 43.870 16.197 0.488 1.00 39.17 216 LEU B C 1
ATOM 3945 O O . LEU B 1 216 ? 43.274 15.518 -0.340 1.00 38.97 216 LEU B O 1
ATOM 3950 N N . SER B 1 217 ? 45.025 15.817 1.028 1.00 38.45 217 SER B N 1
ATOM 3951 C CA . SER B 1 217 ? 45.686 14.568 0.613 1.00 38.57 217 SER B CA 1
ATOM 3952 C C . SER B 1 217 ? 45.047 13.344 1.276 1.00 38.18 217 SER B C 1
ATOM 3953 O O . SER B 1 217 ? 45.100 12.249 0.742 1.00 37.11 217 SER B O 1
ATOM 3956 N N . LEU B 1 218 ? 44.420 13.557 2.432 1.00 38.29 218 LEU B N 1
ATOM 3957 C CA . LEU B 1 218 ? 43.709 12.505 3.146 1.00 39.00 218 LEU B CA 1
ATOM 3958 C C . LEU B 1 218 ? 42.332 12.299 2.554 1.00 39.30 218 LEU B C 1
ATOM 3959 O O . LEU B 1 218 ? 41.792 11.193 2.580 1.00 39.38 218 LEU B O 1
ATOM 3964 N N . TYR B 1 219 ? 41.782 13.388 2.020 1.00 39.67 219 TYR B N 1
ATOM 3965 C CA . TYR B 1 219 ? 40.391 13.458 1.593 1.00 39.43 219 TYR B CA 1
ATOM 3966 C C . TYR B 1 219 ? 39.934 12.382 0.593 1.00 39.66 219 TYR B C 1
ATOM 3967 O O . TYR B 1 219 ? 38.797 11.937 0.682 1.00 40.18 219 TYR B O 1
ATOM 3976 N N . PRO B 1 220 ? 40.793 11.974 -0.369 1.00 40.24 220 PRO B N 1
ATOM 3977 C CA . PRO B 1 220 ? 40.301 11.013 -1.366 1.00 40.74 220 PRO B CA 1
ATOM 3978 C C . PRO B 1 220 ? 40.018 9.598 -0.850 1.00 40.83 220 PRO B C 1
ATOM 3979 O O . PRO B 1 220 ? 39.429 8.805 -1.571 1.00 40.71 220 PRO B O 1
ATOM 3983 N N . TYR B 1 221 ? 40.423 9.292 0.378 1.00 41.11 221 TYR B N 1
ATOM 3984 C CA . TYR B 1 221 ? 40.435 7.906 0.833 1.00 41.63 221 TYR B CA 1
ATOM 3985 C C . TYR B 1 221 ? 39.324 7.548 1.811 1.00 42.01 221 TYR B C 1
ATOM 3986 O O . TYR B 1 221 ? 38.938 8.349 2.662 1.00 41.56 221 TYR B O 1
ATOM 3995 N N . THR B 1 222 ? 38.818 6.324 1.644 1.00 42.89 222 THR B N 1
ATOM 3996 C CA . THR B 1 222 ? 37.758 5.734 2.470 1.00 43.12 222 THR B CA 1
ATOM 3997 C C . THR B 1 222 ? 38.174 5.660 3.937 1.00 43.76 222 THR B C 1
ATOM 3998 O O . THR B 1 222 ? 37.341 5.836 4.847 1.00 43.34 222 THR B O 1
ATOM 4002 N N . LEU B 1 223 ? 39.461 5.388 4.154 1.00 44.18 223 LEU B N 1
ATOM 4003 C CA . LEU B 1 223 ? 39.998 5.229 5.492 1.00 45.13 223 LEU B CA 1
ATOM 4004 C C . LEU B 1 223 ? 41.236 6.069 5.714 1.00 46.28 223 LEU B C 1
ATOM 4005 O O . LEU B 1 223 ? 41.641 6.854 4.850 1.00 47.00 223 LEU B O 1
ATOM 4010 N N . ASN B 1 224 ? 41.829 5.876 6.891 1.00 47.58 224 ASN B N 1
ATOM 4011 C CA . ASN B 1 224 ? 42.985 6.617 7.374 1.00 48.58 224 ASN B CA 1
ATOM 4012 C C . ASN B 1 224 ? 44.272 6.214 6.659 1.00 48.56 224 ASN B C 1
ATOM 4013 O O . ASN B 1 224 ? 45.365 6.513 7.138 1.00 48.71 224 ASN B O 1
ATOM 4018 N N . ASN B 1 225 ? 44.131 5.522 5.527 1.00 49.02 225 ASN B N 1
ATOM 4019 C CA . ASN B 1 225 ? 45.262 5.026 4.727 1.00 49.19 225 ASN B CA 1
ATOM 4020 C C . ASN B 1 225 ? 45.022 5.127 3.206 1.00 49.25 225 ASN B C 1
ATOM 4021 O O . ASN B 1 225 ? 43.867 5.126 2.764 1.00 49.03 225 ASN B O 1
ATOM 4026 N N . PRO B 1 226 ? 46.113 5.216 2.405 1.00 49.19 226 PRO B N 1
ATOM 4027 C CA . PRO B 1 226 ? 46.069 5.374 0.938 1.00 49.23 226 PRO B CA 1
ATOM 4028 C C . PRO B 1 226 ? 45.567 4.170 0.138 1.00 49.08 226 PRO B C 1
ATOM 4029 O O . PRO B 1 226 ? 45.623 4.198 -1.087 1.00 49.09 226 PRO B O 1
ATOM 4033 N N . ASP B 1 227 ? 45.075 3.136 0.812 1.00 48.85 227 ASP B N 1
ATOM 4034 C CA . ASP B 1 227 ? 44.815 1.852 0.158 1.00 48.81 227 ASP B CA 1
ATOM 4035 C C . ASP B 1 227 ? 43.562 1.786 -0.729 1.00 47.96 227 ASP B C 1
ATOM 4036 O O . ASP B 1 227 ? 43.539 1.030 -1.702 1.00 48.26 227 ASP B O 1
ATOM 4041 N N . GLN B 1 228 ? 42.524 2.550 -0.401 1.00 46.60 228 GLN B N 1
ATOM 4042 C CA . GLN B 1 228 ? 41.327 2.566 -1.251 1.00 45.38 228 GLN B CA 1
ATOM 4043 C C . GLN B 1 228 ? 40.676 3.928 -1.410 1.00 44.57 228 GLN B C 1
ATOM 4044 O O . GLN B 1 228 ? 40.362 4.618 -0.423 1.00 43.77 228 GLN B O 1
ATOM 4050 N N . LEU B 1 229 ? 40.473 4.300 -2.670 1.00 43.19 229 LEU B N 1
ATOM 4051 C CA . LEU B 1 229 ? 39.785 5.532 -2.995 1.00 42.57 229 LEU B CA 1
ATOM 4052 C C . LEU B 1 229 ? 38.316 5.390 -2.670 1.00 42.12 229 LEU B C 1
ATOM 4053 O O . LEU B 1 229 ? 37.716 4.344 -2.930 1.00 41.64 229 LEU B O 1
ATOM 4058 N N . TYR B 1 230 ? 37.737 6.441 -2.108 1.00 41.14 230 TYR B N 1
ATOM 4059 C CA . TYR B 1 230 ? 36.317 6.420 -1.814 1.00 41.38 230 TYR B CA 1
ATOM 4060 C C . TYR B 1 230 ? 35.501 6.759 -3.057 1.00 41.62 230 TYR B C 1
ATOM 4061 O O . TYR B 1 230 ? 35.724 7.787 -3.696 1.00 41.93 230 TYR B O 1
ATOM 4070 N N . HIS B 1 231 ? 34.579 5.869 -3.410 1.00 41.68 231 HIS B N 1
ATOM 4071 C CA . HIS B 1 231 ? 33.627 6.135 -4.471 1.00 42.24 231 HIS B CA 1
ATOM 4072 C C . HIS B 1 231 ? 32.247 5.699 -4.012 1.00 41.96 231 HIS B C 1
ATOM 4073 O O . HIS B 1 231 ? 32.064 4.564 -3.558 1.00 41.85 231 HIS B O 1
ATOM 4080 N N . ASN B 1 232 ? 31.281 6.605 -4.123 1.00 41.34 232 ASN B N 1
ATOM 4081 C CA . ASN B 1 232 ? 29.889 6.276 -3.813 1.00 41.34 232 ASN B CA 1
ATOM 4082 C C . ASN B 1 232 ? 28.929 7.056 -4.705 1.00 41.11 232 ASN B C 1
ATOM 4083 O O . ASN B 1 232 ? 28.697 8.243 -4.501 1.00 40.85 232 ASN B O 1
ATOM 4088 N N . LYS B 1 233 ? 28.375 6.373 -5.699 1.00 40.79 233 LYS B N 1
ATOM 4089 C CA . LYS B 1 233 ? 27.543 7.020 -6.709 1.00 40.71 233 LYS B CA 1
ATOM 4090 C C . LYS B 1 233 ? 26.273 7.607 -6.117 1.00 40.40 233 LYS B C 1
ATOM 4091 O O . LYS B 1 233 ? 25.717 8.559 -6.661 1.00 40.57 233 LYS B O 1
ATOM 4097 N N . HIS B 1 234 ? 25.825 7.032 -5.005 1.00 40.11 234 HIS B N 1
ATOM 4098 C CA . HIS B 1 234 ? 24.636 7.507 -4.311 1.00 40.52 234 HIS B CA 1
ATOM 4099 C C . HIS B 1 234 ? 24.919 8.691 -3.390 1.00 40.22 234 HIS B C 1
ATOM 4100 O O . HIS B 1 234 ? 23.979 9.365 -2.960 1.00 40.30 234 HIS B O 1
ATOM 4107 N N . TRP B 1 235 ? 26.196 8.930 -3.080 1.00 39.50 235 TRP B N 1
ATOM 4108 C CA . TRP B 1 235 ? 26.582 10.081 -2.260 1.00 39.46 235 TRP B CA 1
ATOM 4109 C C . TRP B 1 235 ? 26.853 11.296 -3.143 1.00 39.24 235 TRP B C 1
ATOM 4110 O O . TRP B 1 235 ? 27.915 11.416 -3.748 1.00 39.17 235 TRP B O 1
ATOM 4121 N N . LYS B 1 236 ? 25.871 12.185 -3.225 1.00 38.91 236 LYS B N 1
ATOM 4122 C CA . LYS B 1 236 ? 26.002 13.406 -4.011 1.00 38.78 236 LYS B CA 1
ATOM 4123 C C . LYS B 1 236 ? 25.379 14.538 -3.215 1.00 38.41 236 LYS B C 1
ATOM 4124 O O . LYS B 1 236 ? 24.261 14.958 -3.525 1.00 38.82 236 LYS B O 1
ATOM 4130 N N . PRO B 1 237 ? 26.091 15.030 -2.181 1.00 38.08 237 PRO B N 1
ATOM 4131 C CA . PRO B 1 237 ? 25.540 16.052 -1.296 1.00 37.68 237 PRO B CA 1
ATOM 4132 C C . PRO B 1 237 ? 25.150 17.327 -2.032 1.00 37.45 237 PRO B C 1
ATOM 4133 O O . PRO B 1 237 ? 25.924 17.841 -2.849 1.00 37.42 237 PRO B O 1
ATOM 4137 N N . GLN B 1 238 ? 23.948 17.828 -1.743 1.00 37.06 238 GLN B N 1
ATOM 4138 C CA . GLN B 1 238 ? 23.509 19.107 -2.276 1.00 36.99 238 GLN B CA 1
ATOM 4139 C C . GLN B 1 238 ? 24.274 20.247 -1.622 1.00 36.72 238 GLN B C 1
ATOM 4140 O O . GLN B 1 238 ? 24.433 21.312 -2.222 1.00 36.89 238 GLN B O 1
ATOM 4146 N N . VAL B 1 239 ? 24.721 20.023 -0.384 1.00 36.45 239 VAL B N 1
ATOM 4147 C CA . VAL B 1 239 ? 25.466 21.026 0.393 1.00 36.07 239 VAL B CA 1
ATOM 4148 C C . VAL B 1 239 ? 26.780 20.457 0.907 1.00 35.87 239 VAL B C 1
ATOM 4149 O O . VAL B 1 239 ? 26.828 19.341 1.455 1.00 35.32 239 VAL B O 1
ATOM 4153 N N . ILE B 1 240 ? 27.851 21.226 0.693 1.00 35.64 240 ILE B N 1
ATOM 4154 C CA . ILE B 1 240 ? 29.175 20.885 1.212 1.00 36.01 240 ILE B CA 1
ATOM 4155 C C . ILE B 1 240 ? 29.750 22.053 2.031 1.00 36.16 240 ILE B C 1
ATOM 4156 O O . ILE B 1 240 ? 29.930 23.160 1.505 1.00 36.36 240 ILE B O 1
ATOM 4161 N N . VAL B 1 241 ? 30.022 21.794 3.307 1.00 35.63 241 VAL B N 1
ATOM 4162 C CA . VAL B 1 241 ? 30.513 22.813 4.226 1.00 35.99 241 VAL B CA 1
ATOM 4163 C C . VAL B 1 241 ? 31.968 22.496 4.537 1.00 36.20 241 VAL B C 1
ATOM 4164 O O . VAL B 1 241 ? 32.284 21.437 5.099 1.00 37.41 241 VAL B O 1
ATOM 4168 N N . ILE B 1 242 ? 32.846 23.410 4.158 1.00 36.07 242 ILE B N 1
ATOM 4169 C CA . ILE B 1 242 ? 34.278 23.214 4.347 1.00 35.95 242 ILE B CA 1
ATOM 4170 C C . ILE B 1 242 ? 34.771 24.240 5.362 1.00 36.29 242 ILE B C 1
ATOM 4171 O O . ILE B 1 242 ? 34.593 25.436 5.180 1.00 36.62 242 ILE B O 1
ATOM 4176 N N . GLY B 1 243 ? 35.386 23.765 6.431 1.00 36.62 243 GLY B N 1
ATOM 4177 C CA . GLY B 1 243 ? 35.969 24.661 7.444 1.00 37.47 243 GLY B CA 1
ATOM 4178 C C . GLY B 1 243 ? 37.436 24.294 7.585 1.00 37.73 243 GLY B C 1
ATOM 4179 O O . GLY B 1 243 ? 37.762 23.390 8.346 1.00 38.66 243 GLY B O 1
ATOM 4180 N N . LEU B 1 244 ? 38.314 24.987 6.852 1.00 37.20 244 LEU B N 1
ATOM 4181 C CA . LEU B 1 244 ? 39.751 24.698 6.868 1.00 37.14 244 LEU B CA 1
ATOM 4182 C C . LEU B 1 244 ? 40.537 26.000 6.707 1.00 37.37 244 LEU B C 1
ATOM 4183 O O . LEU B 1 244 ? 40.132 26.886 5.941 1.00 38.17 244 LEU B O 1
ATOM 4188 N N . GLY B 1 245 ? 41.667 26.111 7.395 1.00 36.33 245 GLY B N 1
ATOM 4189 C CA . GLY B 1 245 ? 42.470 27.329 7.353 1.00 35.72 245 GLY B CA 1
ATOM 4190 C C . GLY B 1 245 ? 42.980 27.779 8.719 1.00 36.48 245 GLY B C 1
ATOM 4191 O O . GLY B 1 245 ? 43.971 28.507 8.799 1.00 36.61 245 GLY B O 1
ATOM 4192 N N . THR B 1 246 ? 42.296 27.377 9.795 1.00 36.38 246 THR B N 1
ATOM 4193 C CA . THR B 1 246 ? 42.794 27.665 11.149 1.00 36.77 246 THR B CA 1
ATOM 4194 C C . THR B 1 246 ? 44.195 27.055 11.320 1.00 36.72 246 THR B C 1
ATOM 4195 O O . THR B 1 246 ? 45.116 27.712 11.798 1.00 36.38 246 THR B O 1
ATOM 4199 N N . ASN B 1 247 ? 44.362 25.813 10.888 1.00 36.90 247 ASN B N 1
ATOM 4200 C CA . ASN B 1 247 ? 45.660 25.178 11.021 1.00 37.40 247 ASN B CA 1
ATOM 4201 C C . ASN B 1 247 ? 46.698 25.714 10.039 1.00 37.22 247 ASN B C 1
ATOM 4202 O O . ASN B 1 247 ? 47.884 25.772 10.376 1.00 38.16 247 ASN B O 1
ATOM 4207 N N . ASP B 1 248 ? 46.266 26.145 8.858 1.00 37.31 248 ASP B N 1
ATOM 4208 C CA . ASP B 1 248 ? 47.212 26.824 7.946 1.00 37.79 248 ASP B CA 1
ATOM 4209 C C . ASP B 1 248 ? 47.794 28.069 8.591 1.00 37.83 248 ASP B C 1
ATOM 4210 O O . ASP B 1 248 ? 48.984 28.334 8.442 1.00 36.84 248 ASP B O 1
ATOM 4215 N N . PHE B 1 249 ? 46.953 28.825 9.315 1.00 37.51 249 PHE B N 1
ATOM 4216 C CA . PHE B 1 249 ? 47.329 30.202 9.691 1.00 37.89 249 PHE B CA 1
ATOM 4217 C C . PHE B 1 249 ? 47.475 30.516 11.184 1.00 37.75 249 PHE B C 1
ATOM 4218 O O . PHE B 1 249 ? 47.913 31.604 11.527 1.00 37.38 249 PHE B O 1
ATOM 4226 N N . SER B 1 250 ? 47.167 29.573 12.066 1.00 38.23 250 SER B N 1
ATOM 4227 C CA . SER B 1 250 ? 47.126 29.904 13.483 1.00 39.03 250 SER B CA 1
ATOM 4228 C C . SER B 1 250 ? 48.504 30.148 14.124 1.00 39.38 250 SER B C 1
ATOM 4229 O O . SER B 1 250 ? 48.591 30.619 15.266 1.00 39.82 250 SER B O 1
ATOM 4232 N N . THR B 1 251 ? 49.570 29.810 13.395 1.00 39.59 251 THR B N 1
ATOM 4233 C CA . THR B 1 251 ? 50.935 29.894 13.900 1.00 38.26 251 THR B CA 1
ATOM 4234 C C . THR B 1 251 ? 51.840 30.508 12.849 1.00 38.29 251 THR B C 1
ATOM 4235 O O . THR B 1 251 ? 51.542 30.494 11.646 1.00 37.48 251 THR B O 1
ATOM 4239 N N . ALA B 1 252 ? 52.955 31.043 13.326 1.00 38.31 252 ALA B N 1
ATOM 4240 C CA . ALA B 1 252 ? 54.021 31.555 12.489 1.00 38.39 252 ALA B CA 1
ATOM 4241 C C . ALA B 1 252 ? 54.753 30.402 11.804 1.00 38.28 252 ALA B C 1
ATOM 4242 O O . ALA B 1 252 ? 54.829 29.300 12.339 1.00 37.93 252 ALA B O 1
ATOM 4244 N N . LEU B 1 253 ? 55.296 30.671 10.621 1.00 38.23 253 LEU B N 1
ATOM 4245 C CA . LEU B 1 253 ? 56.120 29.702 9.915 1.00 37.70 253 LEU B CA 1
ATOM 4246 C C . LEU B 1 253 ? 57.428 29.416 10.671 1.00 37.63 253 LEU B C 1
ATOM 4247 O O . LEU B 1 253 ? 58.079 30.325 11.173 1.00 37.09 253 LEU B O 1
ATOM 4252 N N . ASN B 1 254 ? 57.785 28.144 10.762 1.00 37.46 254 ASN B N 1
ATOM 4253 C CA . ASN B 1 254 ? 59.123 27.754 11.203 1.00 38.73 254 ASN B CA 1
ATOM 4254 C C . ASN B 1 254 ? 60.104 27.825 10.049 1.00 39.39 254 ASN B C 1
ATOM 4255 O O . ASN B 1 254 ? 59.685 27.896 8.894 1.00 38.93 254 ASN B O 1
ATOM 4260 N N . ASP B 1 255 ? 61.404 27.803 10.368 1.00 40.87 255 ASP B N 1
ATOM 4261 C CA . ASP B 1 255 ? 62.467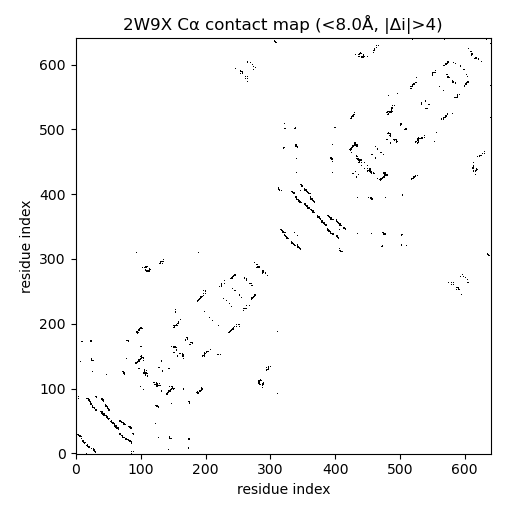 27.915 9.378 1.00 42.18 255 ASP B CA 1
ATOM 4262 C C . ASP B 1 255 ? 62.494 26.740 8.405 1.00 42.04 255 ASP B C 1
ATOM 4263 O O . ASP B 1 255 ? 62.853 26.911 7.250 1.00 42.18 255 ASP B O 1
ATOM 4268 N N . ASN B 1 256 ? 62.127 25.549 8.874 1.00 41.62 256 ASN B N 1
ATOM 4269 C CA . ASN B 1 256 ? 62.244 24.342 8.056 1.00 41.66 256 ASN B CA 1
ATOM 4270 C C . ASN B 1 256 ? 61.052 24.041 7.130 1.00 41.35 256 ASN B C 1
ATOM 4271 O O . ASN B 1 256 ? 61.040 23.021 6.448 1.00 41.84 256 ASN B O 1
ATOM 4276 N N . GLU B 1 257 ? 60.067 24.934 7.097 1.00 40.97 257 GLU B N 1
ATOM 4277 C CA . GLU B 1 257 ? 58.848 24.743 6.302 1.00 40.28 257 GLU B CA 1
ATOM 4278 C C . GLU B 1 257 ? 59.039 25.216 4.860 1.00 40.29 257 GLU B C 1
ATOM 4279 O O . GLU B 1 257 ? 59.906 26.048 4.588 1.00 39.84 257 GLU B O 1
ATOM 4285 N N . ARG B 1 258 ? 58.225 24.696 3.941 1.00 40.07 258 ARG B N 1
ATOM 4286 C CA . ARG B 1 258 ? 58.482 24.917 2.511 1.00 40.72 258 ARG B CA 1
ATOM 4287 C C . ARG B 1 258 ? 58.103 26.323 2.041 1.00 40.35 258 ARG B C 1
ATOM 4288 O O . ARG B 1 258 ? 58.681 26.828 1.083 1.00 41.14 258 ARG B O 1
ATOM 4296 N N . TRP B 1 259 ? 57.159 26.959 2.735 1.00 39.55 259 TRP B N 1
ATOM 4297 C CA . TRP B 1 259 ? 56.840 28.368 2.491 1.00 39.12 259 TRP B CA 1
ATOM 4298 C C . TRP B 1 259 ? 57.834 29.227 3.252 1.00 39.02 259 TRP B C 1
ATOM 4299 O O . TRP B 1 259 ? 57.994 29.061 4.466 1.00 38.46 259 TRP B O 1
ATOM 4310 N N . LYS B 1 260 ? 58.502 30.133 2.539 1.00 38.48 260 LYS B N 1
ATOM 4311 C CA . LYS B 1 260 ? 59.549 30.971 3.128 1.00 38.47 260 LYS B CA 1
ATOM 4312 C C . LYS B 1 260 ? 59.095 32.386 3.484 1.00 38.75 260 LYS B C 1
ATOM 4313 O O . LYS B 1 260 ? 59.828 33.136 4.140 1.00 38.83 260 LYS B O 1
ATOM 4319 N N . THR B 1 261 ? 57.896 32.749 3.029 1.00 38.39 261 THR B N 1
ATOM 4320 C CA . THR B 1 261 ? 57.258 34.010 3.378 1.00 38.32 261 THR B CA 1
ATOM 4321 C C . THR B 1 261 ? 55.791 33.722 3.637 1.00 38.29 261 THR B C 1
ATOM 4322 O O . THR B 1 261 ? 55.242 32.738 3.122 1.00 38.36 261 THR B O 1
ATOM 4326 N N . ARG B 1 262 ? 55.159 34.580 4.435 1.00 38.98 262 ARG B N 1
ATOM 4327 C CA . ARG B 1 262 ? 53.717 34.548 4.648 1.00 39.28 262 ARG B CA 1
ATOM 4328 C C . ARG B 1 262 ? 52.924 34.696 3.335 1.00 39.64 262 ARG B C 1
ATOM 4329 O O . ARG B 1 262 ? 51.876 34.069 3.162 1.00 40.35 262 ARG B O 1
ATOM 4337 N N . GLU B 1 263 ? 53.404 35.539 2.427 1.00 40.07 263 GLU B N 1
ATOM 4338 C CA . GLU B 1 263 ? 52.723 35.728 1.142 1.00 40.32 263 GLU B CA 1
ATOM 4339 C C . GLU B 1 263 ? 52.710 34.407 0.375 1.00 40.03 263 GLU B C 1
ATOM 4340 O O . GLU B 1 263 ? 51.713 34.074 -0.260 1.00 39.56 263 GLU B O 1
ATOM 4346 N N . ALA B 1 264 ? 53.815 33.648 0.458 1.00 39.87 264 ALA B N 1
ATOM 4347 C CA . ALA B 1 264 ? 53.903 32.331 -0.193 1.00 39.64 264 ALA B CA 1
ATOM 4348 C C . ALA B 1 264 ? 52.847 31.362 0.311 1.00 39.40 264 ALA B C 1
ATOM 4349 O O . ALA B 1 264 ? 52.243 30.626 -0.476 1.00 39.08 264 ALA B O 1
ATOM 4351 N N . LEU B 1 265 ? 52.648 31.359 1.629 1.00 39.15 265 LEU B N 1
ATOM 4352 C CA . LEU B 1 265 ? 51.653 30.525 2.266 1.00 38.47 265 LEU B CA 1
ATOM 4353 C C . LEU B 1 265 ? 50.239 30.915 1.812 1.00 38.48 265 LEU B C 1
ATOM 4354 O O . LEU B 1 265 ? 49.436 30.043 1.453 1.00 38.26 265 LEU B O 1
ATOM 4359 N N . HIS B 1 266 ? 49.933 32.216 1.841 1.00 38.37 266 HIS B N 1
ATOM 4360 C CA . HIS B 1 266 ? 48.647 32.732 1.334 1.00 38.90 266 HIS B CA 1
ATOM 4361 C C . HIS B 1 266 ? 48.371 32.286 -0.085 1.00 38.70 266 HIS B C 1
ATOM 4362 O O . HIS B 1 266 ? 47.278 31.795 -0.382 1.00 39.01 266 HIS B O 1
ATOM 4369 N N . ALA B 1 267 ? 49.359 32.473 -0.961 1.00 38.98 267 ALA B N 1
ATOM 4370 C CA . ALA B 1 267 ? 49.222 32.133 -2.370 1.00 38.42 267 ALA B CA 1
ATOM 4371 C C . ALA B 1 267 ? 48.924 30.635 -2.544 1.00 38.81 267 ALA B C 1
ATOM 4372 O O . ALA B 1 267 ? 48.008 30.244 -3.267 1.00 38.86 267 ALA B O 1
ATOM 4374 N N . ASP B 1 268 ? 49.691 29.806 -1.846 1.00 38.96 268 ASP B N 1
ATOM 4375 C CA . ASP B 1 268 ? 49.568 28.356 -1.957 1.00 39.28 268 ASP B CA 1
ATOM 4376 C C . ASP B 1 268 ? 48.250 27.847 -1.353 1.00 39.36 268 ASP B C 1
ATOM 4377 O O . ASP B 1 268 ? 47.608 26.963 -1.930 1.00 39.96 268 ASP B O 1
ATOM 4382 N N . TYR B 1 269 ? 47.842 28.423 -0.216 1.00 39.07 269 TYR B N 1
ATOM 4383 C CA . TYR B 1 269 ? 46.555 28.135 0.395 1.00 38.94 269 TYR B CA 1
ATOM 4384 C C . TYR B 1 269 ? 45.424 28.476 -0.573 1.00 38.61 269 TYR B C 1
ATOM 4385 O O . TYR B 1 269 ? 44.515 27.669 -0.775 1.00 38.61 269 TYR B O 1
ATOM 4394 N N . VAL B 1 270 ? 45.468 29.669 -1.157 1.00 38.28 270 VAL B N 1
ATOM 4395 C CA . VAL B 1 270 ? 44.358 30.114 -2.006 1.00 38.41 270 VAL B CA 1
ATOM 4396 C C . VAL B 1 270 ? 44.224 29.202 -3.246 1.00 38.20 270 VAL B C 1
ATOM 4397 O O . VAL B 1 270 ? 43.112 28.749 -3.563 1.00 38.81 270 VAL B O 1
ATOM 4401 N N . ALA B 1 271 ? 45.350 28.916 -3.912 1.00 37.70 271 ALA B N 1
ATOM 4402 C CA . ALA B 1 271 ? 45.357 28.113 -5.140 1.00 37.07 271 ALA B CA 1
ATOM 4403 C C . ALA B 1 271 ? 44.795 26.709 -4.902 1.00 37.32 271 ALA B C 1
ATOM 4404 O O . ALA B 1 271 ? 43.989 26.218 -5.678 1.00 37.01 271 ALA B O 1
ATOM 4406 N N . ASN B 1 272 ? 45.233 26.064 -3.830 1.00 37.42 272 ASN B N 1
ATOM 4407 C CA . ASN B 1 272 ? 44.777 24.718 -3.536 1.00 37.80 272 ASN B CA 1
ATOM 4408 C C . ASN B 1 272 ? 43.342 24.615 -3.064 1.00 37.54 272 ASN B C 1
ATOM 4409 O O . ASN B 1 272 ? 42.643 23.656 -3.400 1.00 38.21 272 ASN B O 1
ATOM 4414 N N . TYR B 1 273 ? 42.901 25.599 -2.295 1.00 37.00 273 TYR B N 1
ATOM 4415 C CA . TYR B 1 273 ? 41.504 25.645 -1.870 1.00 36.59 273 TYR B CA 1
ATOM 4416 C C . TYR B 1 273 ? 40.612 25.797 -3.108 1.00 36.99 273 TYR B C 1
ATOM 4417 O O . TYR B 1 273 ? 39.623 25.082 -3.249 1.00 36.58 273 TYR B O 1
ATOM 4426 N N . VAL B 1 274 ? 40.977 26.719 -4.006 1.00 36.74 274 VAL B N 1
ATOM 4427 C CA . VAL B 1 274 ? 40.217 26.909 -5.252 1.00 36.75 274 VAL B CA 1
ATOM 4428 C C . VAL B 1 274 ? 40.215 25.608 -6.047 1.00 37.18 274 VAL B C 1
ATOM 4429 O O . VAL B 1 274 ? 39.162 25.158 -6.524 1.00 37.27 274 VAL B O 1
ATOM 4433 N N . LYS B 1 275 ? 41.392 24.989 -6.159 1.00 37.60 275 LYS B N 1
ATOM 4434 C CA . LYS B 1 275 ? 41.548 23.733 -6.913 1.00 37.92 275 LYS B CA 1
ATOM 4435 C C . LYS B 1 275 ? 40.624 22.651 -6.350 1.00 37.54 275 LYS B C 1
ATOM 4436 O O . LYS B 1 275 ? 39.944 21.934 -7.104 1.00 37.00 275 LYS B O 1
ATOM 4442 N N . PHE B 1 276 ? 40.597 22.551 -5.023 1.00 37.24 276 PHE B N 1
ATOM 4443 C CA . PHE B 1 276 ? 39.796 21.534 -4.318 1.00 37.32 276 PHE B CA 1
ATOM 4444 C C . PHE B 1 276 ? 38.292 21.642 -4.582 1.00 37.22 276 PHE B C 1
ATOM 4445 O O . PHE B 1 276 ? 37.632 20.657 -4.916 1.00 37.14 276 PHE B O 1
ATOM 4453 N N . VAL B 1 277 ? 37.760 22.847 -4.415 1.00 37.34 277 VAL B N 1
ATOM 4454 C CA . VAL B 1 277 ? 36.341 23.099 -4.617 1.00 37.41 277 VAL B CA 1
ATOM 4455 C C . VAL B 1 277 ? 35.959 22.808 -6.073 1.00 37.69 277 VAL B C 1
ATOM 4456 O O . VAL B 1 277 ? 34.924 22.179 -6.326 1.00 38.30 277 VAL B O 1
ATOM 4460 N N . LYS B 1 278 ? 36.791 23.255 -7.020 1.00 37.79 278 LYS B N 1
ATOM 4461 C CA . LYS B 1 278 ? 36.594 22.906 -8.444 1.00 38.61 278 LYS B CA 1
ATOM 4462 C C . LYS B 1 278 ? 36.541 21.402 -8.692 1.00 38.70 278 LYS B C 1
ATOM 4463 O O . LYS B 1 278 ? 35.685 20.940 -9.436 1.00 38.27 278 LYS B O 1
ATOM 4469 N N . GLN B 1 279 ? 37.430 20.641 -8.059 1.00 39.53 279 GLN B N 1
ATOM 4470 C CA . GLN B 1 279 ? 37.429 19.187 -8.224 1.00 40.85 279 GLN B CA 1
ATOM 4471 C C . GLN B 1 279 ? 36.132 18.596 -7.680 1.00 40.53 279 GLN B C 1
ATOM 4472 O O . GLN B 1 279 ? 35.510 17.762 -8.331 1.00 41.39 279 GLN B O 1
ATOM 4478 N N . LEU B 1 280 ? 35.733 19.018 -6.480 1.00 40.08 280 LEU B N 1
ATOM 4479 C CA . LEU B 1 280 ? 34.471 18.569 -5.877 1.00 39.61 280 LEU B CA 1
ATOM 4480 C C . LEU B 1 280 ? 33.278 18.881 -6.776 1.00 39.78 280 LEU B C 1
ATOM 4481 O O . LEU B 1 280 ? 32.382 18.057 -6.926 1.00 39.53 280 LEU B O 1
ATOM 4486 N N . HIS B 1 281 ? 33.265 20.090 -7.344 1.00 40.14 281 HIS B N 1
ATOM 4487 C CA . HIS B 1 281 ? 32.199 20.523 -8.238 1.00 40.54 281 HIS B CA 1
ATOM 4488 C C . HIS B 1 281 ? 32.179 19.685 -9.519 1.00 40.74 281 HIS B C 1
ATOM 4489 O O . HIS B 1 281 ? 31.105 19.354 -10.024 1.00 39.66 281 HIS B O 1
ATOM 4496 N N . SER B 1 282 ? 33.358 19.325 -10.028 1.00 41.69 282 SER B N 1
ATOM 4497 C CA . SER B 1 282 ? 33.436 18.577 -11.291 1.00 42.98 282 SER B CA 1
ATOM 4498 C C . SER B 1 282 ? 32.864 17.166 -11.177 1.00 43.42 282 SER B C 1
ATOM 4499 O O . SER B 1 282 ? 32.424 16.596 -12.173 1.00 43.69 282 SER B O 1
ATOM 4502 N N . ASN B 1 283 ? 32.870 16.609 -9.967 1.00 44.17 283 ASN B N 1
ATOM 4503 C CA . ASN B 1 283 ? 32.288 15.272 -9.717 1.00 44.83 283 ASN B CA 1
ATOM 4504 C C . ASN B 1 283 ? 30.852 15.305 -9.181 1.00 44.54 283 ASN B C 1
ATOM 4505 O O . ASN B 1 283 ? 30.164 14.278 -9.139 1.00 44.20 283 ASN B O 1
ATOM 4510 N N . ASN B 1 284 ? 30.412 16.490 -8.769 1.00 43.99 284 ASN B N 1
ATOM 4511 C CA . ASN B 1 284 ? 29.098 16.674 -8.194 1.00 43.99 284 ASN B CA 1
ATOM 4512 C C . ASN B 1 284 ? 28.599 18.065 -8.580 1.00 44.29 284 ASN B C 1
ATOM 4513 O O . ASN B 1 284 ? 28.738 19.020 -7.819 1.00 43.85 284 ASN B O 1
ATOM 4518 N N . ALA B 1 285 ? 28.026 18.164 -9.776 1.00 44.68 285 ALA B N 1
ATOM 4519 C CA . ALA B 1 285 ? 27.572 19.445 -10.341 1.00 45.26 285 ALA B CA 1
ATOM 4520 C C . ALA B 1 285 ? 26.519 20.179 -9.503 1.00 45.46 285 ALA B C 1
ATOM 4521 O O . ALA B 1 285 ? 26.461 21.407 -9.525 1.00 45.87 285 ALA B O 1
ATOM 4523 N N . ARG B 1 286 ? 25.712 19.424 -8.762 1.00 45.94 286 ARG B N 1
ATOM 4524 C CA . ARG B 1 286 ? 24.641 19.982 -7.919 1.00 46.45 286 ARG B CA 1
ATOM 4525 C C . ARG B 1 286 ? 25.090 20.672 -6.604 1.00 45.62 286 ARG B C 1
ATOM 4526 O O . ARG B 1 286 ? 24.395 21.568 -6.101 1.00 45.84 286 ARG B O 1
ATOM 4534 N N . ALA B 1 287 ? 26.249 20.269 -6.078 1.00 44.35 287 ALA B N 1
ATOM 4535 C CA . ALA B 1 287 ? 26.747 20.735 -4.779 1.00 42.87 287 ALA B CA 1
ATOM 4536 C C . ALA B 1 287 ? 26.878 22.248 -4.687 1.00 42.12 287 ALA B C 1
ATOM 4537 O O . ALA B 1 287 ? 27.423 22.899 -5.575 1.00 41.26 287 ALA B O 1
ATOM 4539 N N . GLN B 1 288 ? 26.351 22.796 -3.597 1.00 40.97 288 GLN B N 1
ATOM 4540 C CA . GLN B 1 288 ? 26.539 24.196 -3.264 1.00 40.44 288 GLN B CA 1
ATOM 4541 C C . GLN B 1 288 ? 27.429 24.277 -2.020 1.00 39.09 288 GLN B C 1
ATOM 4542 O O . GLN B 1 288 ? 27.257 23.506 -1.066 1.00 38.28 288 GLN B O 1
ATOM 4548 N N . PHE B 1 289 ? 28.401 25.189 -2.059 1.00 37.87 289 PHE B N 1
ATOM 4549 C CA . PHE B 1 289 ? 29.522 25.184 -1.125 1.00 37.27 289 PHE B CA 1
ATOM 4550 C C . PHE B 1 289 ? 29.422 26.327 -0.115 1.00 37.16 289 PHE B C 1
ATOM 4551 O O . PHE B 1 289 ? 29.046 27.449 -0.459 1.00 36.50 289 PHE B O 1
ATOM 4559 N N . ILE B 1 290 ? 29.756 26.022 1.134 1.00 37.47 290 ILE B N 1
ATOM 4560 C CA . ILE B 1 290 ? 29.835 27.038 2.185 1.00 37.21 290 ILE B CA 1
ATOM 4561 C C . ILE B 1 290 ? 31.209 26.956 2.829 1.00 36.64 290 ILE B C 1
ATOM 4562 O O . ILE B 1 290 ? 31.565 25.943 3.412 1.00 36.66 290 ILE B O 1
ATOM 4567 N N . LEU B 1 291 ? 31.971 28.039 2.729 1.00 35.33 291 LEU B N 1
ATOM 4568 C CA . LEU B 1 291 ? 33.313 28.067 3.290 1.00 35.35 291 LEU B CA 1
ATOM 4569 C C . LEU B 1 291 ? 33.249 28.802 4.615 1.00 35.95 291 LEU B C 1
ATOM 4570 O O . LEU B 1 291 ? 32.937 29.992 4.654 1.00 35.94 291 LEU B O 1
ATOM 4575 N N . MET B 1 292 ? 33.492 28.065 5.690 1.00 36.44 292 MET B N 1
ATOM 4576 C CA . MET B 1 292 ? 33.167 28.507 7.046 1.00 38.76 292 MET B CA 1
ATOM 4577 C C . MET B 1 292 ? 34.429 28.644 7.902 1.00 38.67 292 MET B C 1
ATOM 4578 O O . MET B 1 292 ? 35.191 27.691 8.020 1.00 39.10 292 MET B O 1
ATOM 4583 N N . ASN B 1 293 ? 34.672 29.834 8.464 1.00 38.11 293 ASN B N 1
ATOM 4584 C CA . ASN B 1 293 ? 35.864 30.077 9.278 1.00 38.55 293 ASN B CA 1
ATOM 4585 C C . ASN B 1 293 ? 35.609 31.041 10.439 1.00 38.05 293 ASN B C 1
ATOM 4586 O O . ASN B 1 293 ? 34.570 31.693 10.514 1.00 38.62 293 ASN B O 1
ATOM 4591 N N . SER B 1 294 ? 36.577 31.102 11.347 1.00 37.92 294 SER B N 1
ATOM 4592 C CA . SER B 1 294 ? 36.503 31.945 12.546 1.00 37.85 294 SER B CA 1
ATOM 4593 C C . SER B 1 294 ? 36.905 33.373 12.211 1.00 38.47 294 SER B C 1
ATOM 4594 O O . SER B 1 294 ? 37.465 33.650 11.113 1.00 37.97 294 SER B O 1
ATOM 4597 N N . ASP B 1 295 ? 36.644 34.260 13.176 1.00 37.83 295 ASP B N 1
ATOM 4598 C CA . ASP B 1 295 ? 37.096 35.637 13.136 1.00 38.15 295 ASP B CA 1
ATOM 4599 C C . ASP B 1 295 ? 38.441 35.768 13.874 1.00 38.56 295 ASP B C 1
ATOM 4600 O O . ASP B 1 295 ? 38.783 36.834 14.360 1.00 38.62 295 ASP B O 1
ATOM 4605 N N . GLN B 1 296 ? 39.198 34.679 13.971 1.00 38.09 296 GLN B N 1
ATOM 4606 C CA . GLN B 1 296 ? 40.426 34.748 14.757 1.00 37.45 296 GLN B CA 1
ATOM 4607 C C . GLN B 1 296 ? 41.685 34.927 13.896 1.00 37.42 296 GLN B C 1
ATOM 4608 O O . GLN B 1 296 ? 41.601 35.161 12.679 1.00 37.58 296 GLN B O 1
ATOM 4614 N N . SER B 1 297 ? 42.846 34.844 14.539 1.00 38.18 297 SER B N 1
ATOM 4615 C CA . SER B 1 297 ? 44.147 35.095 13.882 1.00 38.33 297 SER B CA 1
ATOM 4616 C C . SER B 1 297 ? 44.181 36.461 13.186 1.00 37.82 297 SER B C 1
ATOM 4617 O O . SER B 1 297 ? 44.696 36.571 12.067 1.00 37.70 297 SER B O 1
ATOM 4620 N N . ASN B 1 298 ? 43.635 37.474 13.870 1.00 37.43 298 ASN B N 1
ATOM 4621 C CA . ASN B 1 298 ? 43.563 38.883 13.415 1.00 37.18 298 ASN B CA 1
ATOM 4622 C C . ASN B 1 298 ? 42.857 39.072 12.070 1.00 37.43 298 ASN B C 1
ATOM 4623 O O . ASN B 1 298 ? 43.090 40.073 11.363 1.00 36.75 298 ASN B O 1
ATOM 4628 N N . GLY B 1 299 ? 41.992 38.115 11.730 1.00 37.41 299 GLY B N 1
ATOM 4629 C CA . GLY B 1 299 ? 41.234 38.151 10.482 1.00 37.87 299 GLY B CA 1
ATOM 4630 C C . GLY B 1 299 ? 41.988 37.570 9.293 1.00 38.71 299 GLY B C 1
ATOM 4631 O O . GLY B 1 299 ? 41.487 37.620 8.160 1.00 39.10 299 GLY B O 1
ATOM 4632 N N . GLU B 1 300 ? 43.191 37.031 9.528 1.00 38.50 300 GLU B N 1
ATOM 4633 C CA . GLU B 1 300 ? 44.008 36.472 8.429 1.00 38.30 300 GLU B CA 1
ATOM 4634 C C . GLU B 1 300 ? 43.301 35.316 7.732 1.00 38.17 300 GLU B C 1
ATOM 4635 O O . GLU B 1 300 ? 43.339 35.204 6.497 1.00 38.48 300 GLU B O 1
ATOM 4641 N N . ILE B 1 301 ? 42.653 34.456 8.514 1.00 37.06 301 ILE B N 1
ATOM 4642 C CA . ILE B 1 301 ? 41.976 33.295 7.951 1.00 36.81 301 ILE B CA 1
ATOM 4643 C C . ILE B 1 301 ? 40.779 33.713 7.089 1.00 37.20 301 ILE B C 1
ATOM 4644 O O . ILE B 1 301 ? 40.661 33.305 5.919 1.00 37.03 301 ILE B O 1
ATOM 4649 N N . ALA B 1 302 ? 39.897 34.519 7.664 1.00 36.76 302 ALA B N 1
ATOM 4650 C CA . ALA B 1 302 ? 38.728 35.016 6.927 1.00 36.68 302 ALA B CA 1
ATOM 4651 C C . ALA B 1 302 ? 39.146 35.704 5.617 1.00 37.37 302 ALA B C 1
ATOM 4652 O O . ALA B 1 302 ? 38.504 35.525 4.575 1.00 37.33 302 ALA B O 1
ATOM 4654 N N . GLU B 1 303 ? 40.212 36.503 5.664 1.00 37.52 303 GLU B N 1
ATOM 4655 C CA . GLU B 1 303 ? 40.657 37.213 4.469 1.00 38.17 303 GLU B CA 1
ATOM 4656 C C . GLU B 1 303 ? 41.071 36.290 3.322 1.00 38.59 303 GLU B C 1
ATOM 4657 O O . GLU B 1 303 ? 40.724 36.559 2.164 1.00 37.82 303 GLU B O 1
ATOM 4663 N N . GLN B 1 304 ? 41.799 35.210 3.628 1.00 37.83 304 GLN B N 1
ATOM 4664 C CA . GLN B 1 304 ? 42.244 34.310 2.560 1.00 38.66 304 GLN B CA 1
ATOM 4665 C C . GLN B 1 304 ? 41.069 33.583 1.952 1.00 38.62 304 GLN B C 1
ATOM 4666 O O . GLN B 1 304 ? 41.033 33.369 0.745 1.00 39.00 304 GLN B O 1
ATOM 4672 N N . VAL B 1 305 ? 40.116 33.198 2.795 1.00 39.04 305 VAL B N 1
ATOM 4673 C CA . VAL B 1 305 ? 38.886 32.581 2.322 1.00 38.49 305 VAL B CA 1
ATOM 4674 C C . VAL B 1 305 ? 38.076 33.548 1.428 1.00 38.84 305 VAL B C 1
ATOM 4675 O O . VAL B 1 305 ? 37.474 33.107 0.438 1.00 38.46 305 VAL B O 1
ATOM 4679 N N . GLY B 1 306 ? 38.084 34.847 1.756 1.00 38.33 306 GLY B N 1
ATOM 4680 C CA . GLY B 1 306 ? 37.442 35.854 0.892 1.00 39.24 306 GLY B CA 1
ATOM 4681 C C . GLY B 1 306 ? 38.026 35.857 -0.520 1.00 39.47 306 GLY B C 1
ATOM 4682 O O . GLY B 1 306 ? 37.291 36.006 -1.523 1.00 40.34 306 GLY B O 1
ATOM 4683 N N . LYS B 1 307 ? 39.345 35.664 -0.600 1.00 39.01 307 LYS B N 1
ATOM 4684 C CA . LYS B 1 307 ? 40.066 35.614 -1.883 1.00 39.56 307 LYS B CA 1
ATOM 4685 C C . LYS B 1 307 ? 39.703 34.339 -2.653 1.00 38.89 307 LYS B C 1
ATOM 4686 O O . LYS B 1 307 ? 39.571 34.369 -3.882 1.00 38.48 307 LYS B O 1
ATOM 4692 N N . VAL B 1 308 ? 39.567 33.226 -1.921 1.00 38.34 308 VAL B N 1
ATOM 4693 C CA . VAL B 1 308 ? 39.135 31.941 -2.489 1.00 37.92 308 VAL B CA 1
ATOM 4694 C C . VAL B 1 308 ? 37.736 32.046 -3.112 1.00 37.17 308 VAL B C 1
ATOM 4695 O O . VAL B 1 308 ? 37.524 31.654 -4.262 1.00 36.77 308 VAL B O 1
ATOM 4699 N N . VAL B 1 309 ? 36.782 32.580 -2.362 1.00 37.13 309 VAL B N 1
ATOM 4700 C CA . VAL B 1 309 ? 35.413 32.723 -2.869 1.00 36.69 309 VAL B CA 1
ATOM 4701 C C . VAL B 1 309 ? 35.407 33.598 -4.138 1.00 36.80 309 VAL B C 1
ATOM 4702 O O . VAL B 1 309 ? 34.747 33.279 -5.143 1.00 36.54 309 VAL B O 1
ATOM 4706 N N . ALA B 1 310 ? 36.157 34.695 -4.090 1.00 36.09 310 ALA B N 1
ATOM 4707 C CA . ALA B 1 310 ? 36.249 35.609 -5.236 1.00 36.48 310 ALA B CA 1
ATOM 4708 C C . ALA B 1 310 ? 36.855 34.986 -6.492 1.00 36.46 310 ALA B C 1
ATOM 4709 O O . ALA B 1 310 ? 36.352 35.226 -7.600 1.00 37.19 310 ALA B O 1
ATOM 4711 N N A GLN B 1 311 ? 37.892 34.173 -6.308 0.50 36.78 311 GLN B N 1
ATOM 4712 N N B GLN B 1 311 ? 37.940 34.214 -6.334 0.50 36.79 311 GLN B N 1
ATOM 4713 C CA A GLN B 1 311 ? 38.574 33.493 -7.403 0.50 37.07 311 GLN B CA 1
ATOM 4714 C CA B GLN B 1 311 ? 38.566 33.506 -7.463 0.50 37.14 311 GLN B CA 1
ATOM 4715 C C A GLN B 1 311 ? 37.760 32.353 -7.984 0.50 36.87 311 GLN B C 1
ATOM 4716 C C B GLN B 1 311 ? 37.606 32.471 -8.025 0.50 36.87 311 GLN B C 1
ATOM 4717 O O A GLN B 1 311 ? 37.874 32.051 -9.171 0.50 37.18 311 GLN B O 1
ATOM 4718 O O B GLN B 1 311 ? 37.455 32.365 -9.245 0.50 37.11 311 GLN B O 1
ATOM 4729 N N . LEU B 1 312 ? 36.953 31.718 -7.137 1.00 36.41 312 LEU B N 1
ATOM 4730 C CA . LEU B 1 312 ? 36.007 30.713 -7.565 1.00 35.99 312 LEU B CA 1
ATOM 4731 C C . LEU B 1 312 ? 34.926 31.337 -8.442 1.00 36.10 312 LEU B C 1
ATOM 4732 O O . LEU B 1 312 ? 34.693 30.867 -9.556 1.00 35.76 312 LEU B O 1
ATOM 4737 N N . LYS B 1 313 ? 34.288 32.398 -7.946 1.00 35.36 313 LYS B N 1
ATOM 4738 C CA . LYS B 1 313 ? 33.236 33.097 -8.700 1.00 35.50 313 LYS B CA 1
ATOM 4739 C C . LYS B 1 313 ? 33.765 33.683 -10.009 1.00 35.11 313 LYS B C 1
ATOM 4740 O O . LYS B 1 313 ? 33.124 33.570 -11.043 1.00 35.92 313 LYS B O 1
ATOM 4746 N N . GLY B 1 314 ? 34.956 34.280 -9.948 1.00 35.33 314 GLY B N 1
ATOM 4747 C CA . GLY B 1 314 ? 35.657 34.817 -11.103 1.00 34.89 314 GLY B CA 1
ATOM 4748 C C . GLY B 1 314 ? 35.953 33.788 -12.178 1.00 35.26 314 GLY B C 1
ATOM 4749 O O . GLY B 1 314 ? 35.986 34.112 -13.359 1.00 34.97 314 GLY B O 1
ATOM 4750 N N . GLY B 1 315 ? 36.154 32.546 -11.762 1.00 35.78 315 GLY B N 1
ATOM 4751 C CA . GLY B 1 315 ? 36.344 31.434 -12.693 1.00 36.22 315 GLY B CA 1
ATOM 4752 C C . GLY B 1 315 ? 35.040 30.800 -13.164 1.00 36.19 315 GLY B C 1
ATOM 4753 O O . GLY B 1 315 ? 35.053 29.877 -13.991 1.00 36.87 315 GLY B O 1
ATOM 4754 N N . GLY B 1 316 ? 33.910 31.269 -12.647 1.00 36.02 316 GLY B N 1
ATOM 4755 C CA . GLY B 1 316 ? 32.626 30.765 -13.125 1.00 35.98 316 GLY B CA 1
ATOM 4756 C C . GLY B 1 316 ? 31.917 29.776 -12.216 1.00 36.81 316 GLY B C 1
ATOM 4757 O O . GLY B 1 316 ? 30.899 29.215 -12.610 1.00 36.01 316 GLY B O 1
ATOM 4758 N N . LEU B 1 317 ? 32.451 29.556 -11.012 1.00 36.65 317 LEU B N 1
ATOM 4759 C CA . LEU B 1 317 ? 31.823 28.687 -10.025 1.00 37.45 317 LEU B CA 1
ATOM 4760 C C . LEU B 1 317 ? 31.147 29.563 -8.981 1.00 38.04 317 LEU B C 1
ATOM 4761 O O . LEU B 1 317 ? 31.762 29.966 -7.987 1.00 38.64 317 LEU B O 1
ATOM 4766 N N . HIS B 1 318 ? 29.882 29.869 -9.212 1.00 38.11 318 HIS B N 1
ATOM 4767 C CA . HIS B 1 318 ? 29.250 30.900 -8.443 1.00 38.78 318 HIS B CA 1
ATOM 4768 C C . HIS B 1 318 ? 28.564 30.379 -7.180 1.00 39.00 318 HIS B C 1
ATOM 4769 O O . HIS B 1 318 ? 28.303 31.155 -6.266 1.00 38.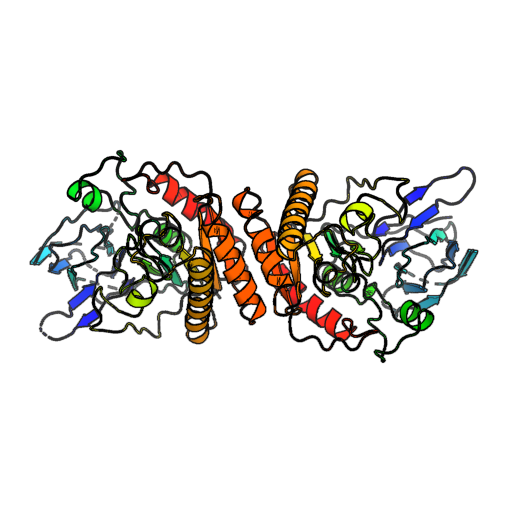55 318 HIS B O 1
ATOM 4776 N N . GLN B 1 319 ? 28.306 29.068 -7.113 1.00 39.23 319 GLN B N 1
ATOM 4777 C CA . GLN B 1 319 ? 27.547 28.488 -5.981 1.00 39.70 319 GLN B CA 1
ATOM 4778 C C . GLN B 1 319 ? 28.425 28.275 -4.742 1.00 39.19 319 GLN B C 1
ATOM 4779 O O . GLN B 1 319 ? 28.566 27.175 -4.218 1.00 39.32 319 GLN B O 1
ATOM 4785 N N . VAL B 1 320 ? 29.030 29.362 -4.290 1.00 38.98 320 VAL B N 1
ATOM 4786 C CA . VAL B 1 320 ? 29.915 29.318 -3.148 1.00 39.48 320 VAL B CA 1
ATOM 4787 C C . VAL B 1 320 ? 29.695 30.582 -2.303 1.00 39.43 320 VAL B C 1
ATOM 4788 O O . VAL B 1 320 ? 29.485 31.686 -2.831 1.00 38.91 320 VAL B O 1
ATOM 4792 N N . GLU B 1 321 ? 29.682 30.398 -0.991 1.00 39.50 321 GLU B N 1
ATOM 4793 C CA . GLU B 1 321 ? 29.577 31.523 -0.079 1.00 40.48 321 GLU B CA 1
ATOM 4794 C C . GLU B 1 321 ? 30.460 31.344 1.166 1.00 39.64 321 GLU B C 1
ATOM 4795 O O . GLU B 1 321 ? 30.909 30.233 1.476 1.00 39.67 321 GLU B O 1
ATOM 4801 N N . GLN B 1 322 ? 30.722 32.443 1.864 1.00 38.78 322 GLN B N 1
ATOM 4802 C CA . GLN B 1 322 ? 31.539 32.413 3.063 1.00 37.90 322 GLN B CA 1
ATOM 4803 C C . GLN B 1 322 ? 30.677 32.617 4.302 1.00 38.16 322 GLN B C 1
ATOM 4804 O O . GLN B 1 322 ? 29.720 33.409 4.276 1.00 37.69 322 GLN B O 1
ATOM 4810 N N . ILE B 1 323 ? 31.009 31.886 5.368 1.00 37.62 323 ILE B N 1
ATOM 4811 C CA . ILE B 1 323 ? 30.487 32.147 6.720 1.00 38.13 323 ILE B CA 1
ATOM 4812 C C . ILE B 1 323 ? 31.680 32.389 7.637 1.00 37.74 323 ILE B C 1
ATOM 4813 O O . ILE B 1 323 ? 32.666 31.612 7.631 1.00 38.64 323 ILE B O 1
ATOM 4818 N N . VAL B 1 324 ? 31.632 33.510 8.356 1.00 37.68 324 VAL B N 1
ATOM 4819 C CA . VAL B 1 324 ? 32.620 33.810 9.400 1.00 37.62 324 VAL B CA 1
ATOM 4820 C C . VAL B 1 324 ? 31.915 33.749 10.748 1.00 38.08 324 VAL B C 1
ATOM 4821 O O . VAL B 1 324 ? 30.963 34.519 11.000 1.00 37.87 324 VAL B O 1
ATOM 4825 N N . PHE B 1 325 ? 32.352 32.827 11.607 1.00 37.68 325 PHE B N 1
ATOM 4826 C CA . PHE B 1 325 ? 31.674 32.678 12.896 1.00 37.47 325 PHE B CA 1
ATOM 4827 C C . PHE B 1 325 ? 32.401 33.437 13.994 1.00 38.31 325 PHE B C 1
ATOM 4828 O O . PHE B 1 325 ? 33.626 33.639 13.928 1.00 37.44 325 PHE B O 1
ATOM 4836 N N . LYS B 1 326 ? 31.620 33.877 14.982 1.00 38.03 326 LYS B N 1
ATOM 4837 C CA . LYS B 1 326 ? 32.066 34.796 16.029 1.00 38.90 326 LYS B CA 1
ATOM 4838 C C . LYS B 1 326 ? 31.415 34.426 17.363 1.00 38.72 326 LYS B C 1
ATOM 4839 O O . LYS B 1 326 ? 30.359 33.778 17.395 1.00 37.80 326 LYS B O 1
ATOM 4845 N N . GLY B 1 327 ? 32.057 34.833 18.453 1.00 38.49 327 GLY B N 1
ATOM 4846 C CA . GLY B 1 327 ? 31.415 34.838 19.773 1.00 38.95 327 GLY B CA 1
ATOM 4847 C C . GLY B 1 327 ? 31.294 33.472 20.422 1.00 39.92 327 GLY B C 1
ATOM 4848 O O . GLY B 1 327 ? 30.324 33.208 21.129 1.00 39.74 327 GLY B O 1
ATOM 4849 N N . LEU B 1 328 ? 32.276 32.597 20.170 1.00 39.02 328 LEU B N 1
ATOM 4850 C CA . LEU B 1 328 ? 32.336 31.299 20.826 1.00 38.66 328 LEU B CA 1
ATOM 4851 C C . LEU B 1 328 ? 33.036 31.429 22.164 1.00 38.51 328 LEU B C 1
ATOM 4852 O O . LEU B 1 328 ? 33.821 32.359 22.348 1.00 38.97 328 LEU B O 1
ATOM 4857 N N . ASP B 1 329 ? 32.779 30.506 23.093 1.00 38.12 329 ASP B N 1
ATOM 4858 C CA . ASP B 1 329 ? 33.518 30.505 24.366 1.00 38.40 329 ASP B CA 1
ATOM 4859 C C . ASP B 1 329 ? 34.782 29.644 24.361 1.00 37.87 329 ASP B C 1
ATOM 4860 O O . ASP B 1 329 ? 35.612 29.779 25.258 1.00 38.41 329 ASP B O 1
ATOM 4865 N N . TYR B 1 330 ? 34.924 28.773 23.360 1.00 37.03 330 TYR B N 1
ATOM 4866 C CA . TYR B 1 330 ? 36.092 27.892 23.261 1.00 37.48 330 TYR B CA 1
ATOM 4867 C C . TYR B 1 330 ? 36.484 27.219 24.604 1.00 37.75 330 TYR B C 1
ATOM 4868 O O . TYR B 1 330 ? 37.675 27.121 24.928 1.00 37.91 330 TYR B O 1
ATOM 4877 N N . SER B 1 331 ? 35.495 26.709 25.344 1.00 37.02 331 SER B N 1
ATOM 4878 C CA . SER B 1 331 ? 35.757 26.095 26.657 1.00 37.50 331 SER B CA 1
ATOM 4879 C C . SER B 1 331 ? 36.058 24.585 26.624 1.00 37.86 331 SER B C 1
ATOM 4880 O O . SER B 1 331 ? 36.254 23.987 27.672 1.00 37.53 331 SER B O 1
ATOM 4883 N N . GLY B 1 332 ? 36.114 23.989 25.428 1.00 37.65 332 GLY B N 1
ATOM 4884 C CA . GLY B 1 332 ? 36.502 22.582 25.278 1.00 38.39 332 GLY B CA 1
ATOM 4885 C C . GLY B 1 332 ? 38.005 22.404 25.342 1.00 38.53 332 GLY B C 1
ATOM 4886 O O . GLY B 1 332 ? 38.729 23.385 25.502 1.00 37.89 332 GLY B O 1
ATOM 4887 N N . CYS B 1 333 ? 38.484 21.165 25.199 1.00 38.31 333 CYS B N 1
ATOM 4888 C CA . CYS B 1 333 ? 39.924 20.900 25.364 1.00 38.30 333 CYS B CA 1
ATOM 4889 C C . CYS B 1 333 ? 40.771 21.853 24.529 1.00 37.93 333 CYS B C 1
ATOM 4890 O O . CYS B 1 333 ? 40.516 22.039 23.344 1.00 37.23 333 CYS B O 1
ATOM 4893 N N . HIS B 1 334 ? 41.797 22.418 25.168 1.00 38.05 334 HIS B N 1
ATOM 4894 C CA . HIS B 1 334 ? 42.794 23.251 24.493 1.00 38.16 334 HIS B CA 1
ATOM 4895 C C . HIS B 1 334 ? 42.164 24.399 23.719 1.00 37.58 334 HIS B C 1
ATOM 4896 O O . HIS B 1 334 ? 42.537 24.656 22.572 1.00 37.17 334 HIS B O 1
ATOM 4903 N N . TRP B 1 335 ? 41.206 25.084 24.355 1.00 37.85 335 TRP B N 1
ATOM 4904 C CA . TRP B 1 335 ? 40.541 26.248 23.748 1.00 37.56 335 TRP B CA 1
ATOM 4905 C C . TRP B 1 335 ? 39.858 25.904 22.393 1.00 37.71 335 TRP B C 1
ATOM 4906 O O . TRP B 1 335 ? 39.927 26.678 21.437 1.00 37.79 335 TRP B O 1
ATOM 4917 N N . HIS B 1 336 ? 39.182 24.750 22.338 1.00 37.82 336 HIS B N 1
ATOM 4918 C CA . HIS B 1 336 ? 38.353 24.397 21.179 1.00 37.74 336 HIS B CA 1
ATOM 4919 C C . HIS B 1 336 ? 36.851 24.651 21.427 1.00 37.49 336 HIS B C 1
ATOM 4920 O O . HIS B 1 336 ? 36.426 24.780 22.563 1.00 37.32 336 HIS B O 1
ATOM 4927 N N . PRO B 1 337 ? 36.049 24.754 20.348 1.00 37.46 337 PRO B N 1
ATOM 4928 C CA . PRO B 1 337 ? 34.622 24.944 20.540 1.00 37.55 337 PRO B CA 1
ATOM 4929 C C . PRO B 1 337 ? 34.035 23.949 21.560 1.00 37.48 337 PRO B C 1
ATOM 4930 O O . PRO B 1 337 ? 34.332 22.750 21.521 1.00 37.29 337 PRO B O 1
ATOM 4934 N N . SER B 1 338 ? 33.203 24.465 22.451 1.00 36.85 338 SER B N 1
ATOM 4935 C CA . SER B 1 338 ? 32.450 23.639 23.366 1.00 36.99 338 SER B CA 1
ATOM 4936 C C . SER B 1 338 ? 31.210 23.079 22.665 1.00 36.67 338 SER B C 1
ATOM 4937 O O . SER B 1 338 ? 30.884 23.490 21.545 1.00 36.54 338 SER B O 1
ATOM 4940 N N . ALA B 1 339 ? 30.522 22.163 23.345 1.00 36.51 339 ALA B N 1
ATOM 4941 C CA . ALA B 1 339 ? 29.249 21.609 22.865 1.00 36.93 339 ALA B CA 1
ATOM 4942 C C . ALA B 1 339 ? 28.232 22.733 22.663 1.00 36.68 339 ALA B C 1
ATOM 4943 O O . ALA B 1 339 ? 27.494 22.740 21.675 1.00 36.83 339 ALA B O 1
ATOM 4945 N N . ASN B 1 340 ? 28.241 23.704 23.579 1.00 36.25 340 ASN B N 1
ATOM 4946 C CA . ASN B 1 340 ? 27.530 24.967 23.375 1.00 35.85 340 ASN B CA 1
ATOM 4947 C C . ASN B 1 340 ? 27.896 25.736 22.115 1.00 33.67 340 ASN B C 1
ATOM 4948 O O . ASN B 1 340 ? 27.015 26.121 21.370 1.00 34.22 340 ASN B O 1
ATOM 4953 N N . ASP B 1 341 ? 29.181 25.976 21.898 1.00 31.02 341 ASP B N 1
ATOM 4954 C CA . ASP B 1 341 ? 29.640 26.552 20.633 1.00 29.03 341 ASP B CA 1
ATOM 4955 C C . ASP B 1 341 ? 29.123 25.765 19.420 1.00 28.67 341 ASP B C 1
ATOM 4956 O O . ASP B 1 341 ? 28.683 26.353 18.430 1.00 29.09 341 ASP B O 1
ATOM 4961 N N . ASP B 1 342 ? 29.188 24.437 19.514 1.00 28.43 342 ASP B N 1
ATOM 4962 C CA . ASP B 1 342 ? 28.713 23.534 18.454 1.00 28.56 342 ASP B CA 1
ATOM 4963 C C . ASP B 1 342 ? 27.244 23.751 18.129 1.00 28.64 342 ASP B C 1
ATOM 4964 O O . ASP B 1 342 ? 26.895 23.940 16.962 1.00 28.55 342 ASP B O 1
ATOM 4969 N N . GLN B 1 343 ? 26.390 23.766 19.161 1.00 29.43 343 GLN B N 1
ATOM 4970 C CA . GLN B 1 343 ? 24.977 24.149 18.985 1.00 30.02 343 GLN B CA 1
ATOM 4971 C C . GLN B 1 343 ? 24.812 25.540 18.364 1.00 29.63 343 GLN B C 1
ATOM 4972 O O . GLN B 1 343 ? 23.968 25.741 17.504 1.00 29.80 343 GLN B O 1
ATOM 4978 N N . LEU B 1 344 ? 25.609 26.516 18.804 1.00 29.91 344 LEU B N 1
ATOM 4979 C CA . LEU B 1 344 ? 25.518 27.864 18.225 1.00 29.88 344 LEU B CA 1
ATOM 4980 C C . LEU B 1 344 ? 25.864 27.884 16.729 1.00 29.38 344 LEU B C 1
ATOM 4981 O O . LEU B 1 344 ? 25.183 28.546 15.923 1.00 29.23 344 LEU B O 1
ATOM 4986 N N . LEU B 1 345 ? 26.919 27.165 16.363 1.00 27.82 345 LEU B N 1
ATOM 4987 C CA . LEU B 1 345 ? 27.337 27.082 14.948 1.00 27.62 345 LEU B CA 1
ATOM 4988 C C . LEU B 1 345 ? 26.303 26.338 14.122 1.00 27.98 345 LEU B C 1
ATOM 4989 O O . LEU B 1 345 ? 26.033 26.712 12.992 1.00 27.71 345 LEU B O 1
ATOM 4994 N N . ALA B 1 346 ? 25.693 25.316 14.716 1.00 28.85 346 ALA B N 1
ATOM 4995 C CA . ALA B 1 346 ? 24.610 24.581 14.058 1.00 29.79 346 ALA B CA 1
ATOM 4996 C C . ALA B 1 346 ? 23.441 25.506 13.763 1.00 30.77 346 ALA B C 1
ATOM 4997 O O . ALA B 1 346 ? 22.929 25.530 12.641 1.00 31.42 346 ALA B O 1
ATOM 4999 N N . ASN B 1 347 ? 23.042 26.301 14.760 1.00 31.78 347 ASN B N 1
ATOM 5000 C CA . ASN B 1 347 ? 21.927 27.242 14.593 1.00 32.18 347 ASN B CA 1
ATOM 5001 C C . ASN B 1 347 ? 22.216 28.236 13.498 1.00 32.12 347 ASN B C 1
ATOM 5002 O O . ASN B 1 347 ? 21.328 28.588 12.727 1.00 32.53 347 ASN B O 1
ATOM 5007 N N . LEU B 1 348 ? 23.466 28.685 13.427 1.00 32.31 348 LEU B N 1
ATOM 5008 C CA . LEU B 1 348 ? 23.914 29.589 12.365 1.00 32.82 348 LEU B CA 1
ATOM 5009 C C . LEU B 1 348 ? 23.702 28.969 10.976 1.00 32.37 348 LEU B C 1
ATOM 5010 O O . LEU B 1 348 ? 23.154 29.598 10.060 1.00 32.08 348 LEU B O 1
ATOM 5015 N N . LEU B 1 349 ? 24.171 27.734 10.835 1.00 32.07 349 LEU B N 1
ATOM 5016 C CA . LEU B 1 349 ? 24.060 26.971 9.590 1.00 31.90 349 LEU B CA 1
ATOM 5017 C C . LEU 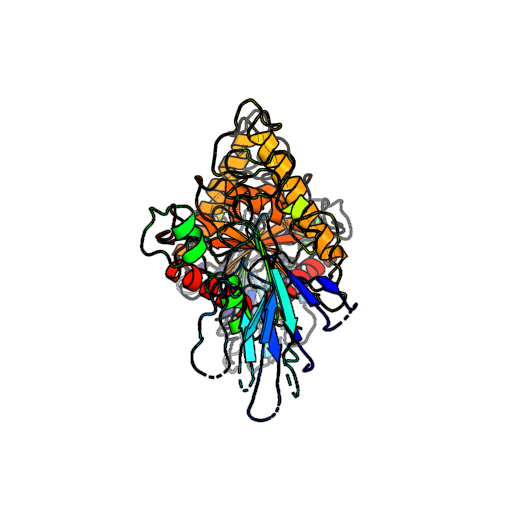B 1 349 ? 22.604 26.638 9.234 1.00 32.37 349 LEU B C 1
ATOM 5018 O O . LEU B 1 349 ? 22.178 26.805 8.084 1.00 32.29 349 LEU B O 1
ATOM 5023 N N . ILE B 1 350 ? 21.846 26.170 10.227 1.00 32.81 350 ILE B N 1
ATOM 5024 C CA . ILE B 1 350 ? 20.423 25.853 10.033 1.00 33.31 350 ILE B CA 1
ATOM 5025 C C . ILE B 1 350 ? 19.624 27.040 9.482 1.00 33.92 350 ILE B C 1
ATOM 5026 O O . ILE B 1 350 ? 18.905 26.907 8.479 1.00 34.38 350 ILE B O 1
ATOM 5031 N N . THR B 1 351 ? 19.770 28.197 10.123 1.00 34.40 351 THR B N 1
ATOM 5032 C CA . THR B 1 351 ? 19.127 29.433 9.689 1.00 35.04 351 THR B CA 1
ATOM 5033 C C . THR B 1 351 ? 19.557 29.839 8.278 1.00 35.07 351 THR B C 1
ATOM 5034 O O . THR B 1 351 ? 18.729 30.255 7.465 1.00 35.00 351 THR B O 1
ATOM 5038 N N . HIS B 1 352 ? 20.858 29.728 8.001 1.00 34.83 352 HIS B N 1
ATOM 5039 C CA . HIS B 1 352 ? 21.402 30.030 6.679 1.00 34.76 352 HIS B CA 1
ATOM 5040 C C . HIS B 1 352 ? 20.737 29.129 5.639 1.00 35.01 352 HIS B C 1
ATOM 5041 O O . HIS B 1 352 ? 20.243 29.614 4.629 1.00 35.17 352 HIS B O 1
ATOM 5048 N N . LEU B 1 353 ? 20.716 27.824 5.905 1.00 36.08 353 LEU B N 1
ATOM 5049 C CA . LEU B 1 353 ? 20.199 26.851 4.935 1.00 37.48 353 LEU B CA 1
ATOM 5050 C C . LEU B 1 353 ? 18.674 26.941 4.748 1.00 38.86 353 LEU B C 1
ATOM 5051 O O . LEU B 1 353 ? 18.169 26.652 3.665 1.00 38.76 353 LEU B O 1
ATOM 5056 N N . GLN B 1 354 ? 17.972 27.380 5.794 1.00 39.88 354 GLN B N 1
ATOM 5057 C CA . GLN B 1 354 ? 16.531 27.599 5.761 1.00 41.82 354 GLN B CA 1
ATOM 5058 C C . GLN B 1 354 ? 16.128 28.719 4.815 1.00 42.14 354 GLN B C 1
ATOM 5059 O O . GLN B 1 354 ? 15.015 28.719 4.311 1.00 42.45 354 GLN B O 1
ATOM 5065 N N . GLN B 1 355 ? 17.022 29.675 4.580 1.00 42.46 355 GLN B N 1
ATOM 5066 C CA . GLN B 1 355 ? 16.682 30.838 3.772 1.00 43.62 355 GLN B CA 1
ATOM 5067 C C . GLN B 1 355 ? 16.935 30.609 2.283 1.00 43.23 355 GLN B C 1
ATOM 5068 O O . GLN B 1 355 ? 16.677 31.490 1.474 1.00 43.39 355 GLN B O 1
ATOM 5074 N N . LYS B 1 356 ? 17.413 29.419 1.932 1.00 43.43 356 LYS B N 1
ATOM 5075 C CA . LYS B 1 356 ? 17.851 29.127 0.567 1.00 44.08 356 LYS B CA 1
ATOM 5076 C C . LYS B 1 356 ? 16.833 28.249 -0.156 1.00 44.88 356 LYS B C 1
ATOM 5077 O O . LYS B 1 356 ? 16.794 27.034 0.045 1.00 44.80 356 LYS B O 1
ATOM 5083 N N . LYS B 1 357 ? 16.003 28.877 -0.985 1.00 46.55 357 LYS B N 1
ATOM 5084 C CA . LYS B 1 357 ? 14.975 28.162 -1.751 1.00 48.09 357 LYS B CA 1
ATOM 5085 C C . LYS B 1 357 ? 15.576 27.110 -2.669 1.00 48.79 357 LYS B C 1
ATOM 5086 O O . LYS B 1 357 ? 16.442 27.418 -3.496 1.00 49.19 357 LYS B O 1
ATOM 5092 N N . GLY B 1 358 ? 15.127 25.869 -2.488 1.00 49.49 358 GLY B N 1
ATOM 5093 C CA . GLY B 1 358 ? 15.478 24.757 -3.372 1.00 50.49 358 GLY B CA 1
ATOM 5094 C C . GLY B 1 358 ? 16.910 24.270 -3.263 1.00 50.81 358 GLY B C 1
ATOM 5095 O O . GLY B 1 358 ? 17.433 23.640 -4.192 1.00 50.96 358 GLY B O 1
ATOM 5096 N N . ILE B 1 359 ? 17.540 24.540 -2.121 1.00 51.00 359 ILE B N 1
ATOM 5097 C CA . ILE B 1 359 ? 18.906 24.084 -1.875 1.00 50.86 359 ILE B CA 1
ATOM 5098 C C . ILE B 1 359 ? 19.026 22.558 -1.854 1.00 50.82 359 ILE B C 1
ATOM 5099 O O . ILE B 1 359 ? 20.100 22.024 -2.101 1.00 50.99 359 ILE B O 1
ATOM 5104 N N . TRP B 1 360 ? 17.927 21.867 -1.555 1.00 50.77 360 TRP B N 1
ATOM 5105 C CA . TRP B 1 360 ? 17.909 20.405 -1.588 1.00 50.98 360 TRP B CA 1
ATOM 5106 C C . TRP B 1 360 ? 17.491 19.848 -2.965 1.00 51.68 360 TRP B C 1
ATOM 5107 O O . TRP B 1 360 ? 17.437 18.636 -3.152 1.00 51.90 360 TRP B O 1
ATOM 5118 N N . LEU B 1 361 ? 17.206 20.749 -3.912 1.00 52.63 361 LEU B N 1
ATOM 5119 C CA . LEU B 1 361 ? 16.905 20.409 -5.327 1.00 53.52 361 LEU B CA 1
ATOM 5120 C C . LEU B 1 361 ? 15.773 19.392 -5.531 1.00 53.81 361 LEU B C 1
ATOM 5121 O O . LEU B 1 361 ? 14.740 19.427 -4.848 1.00 54.68 361 LEU B O 1
#

Radius of gyration: 29.88 Å; Cα contacts (8 Å, |Δi|>4): 1575; chains: 2; bounding box: 73×96×63 Å

Sequence (641 aa):
PLPLHIGGRVLVESPQPVSYTYSWPAVYFETAFGQSLTLKFDDDQNIFRRLIVKAPVVINKPGKVDYPRVRLEKLTETQSTSGRFLGFALPKRKRQIEFIGDSSFTVGYGNTSPSRECTDEELFKTTNSQMMAFGPLTAKAFDADYQINASSGFGIVRNYNGTSPDKSLLSLYPYTLNNPDQLYHNKHWKPQVIVIGLGTNDFSTALNDNERWKTREALHADYVANYVKFVKQLHSNNARAQFILMNSDQSNGEIAEQVGKVVAQLKGGGLHQVEQIVFKGLDYSGCHWHPSANDDQLLANLLITHLQQKKGIWLKPLPLHIGGRVLVESPANQPVSYTYSWPAVYFETAFKGQSLTLKFDDDQNIFRLIVDDKAPVVINKPGKVDYPVHRVRLEKLTETQSTSGRFLGFYTDPSAKPLALPKRKRQIEFIGDSSFTVGYGNTSPSRECTDEELFKTTNSQMAFGPLTAKAFDADYQINASSGFGIVRNYNGTSPDKSLLSLYPYTLNNPDQLYHNKHWKPQVIVIGLGTNDFSTALNDNERWKTREALHADYVANYVKFVKQLHSNNARAQFILMNSDQSNGEIAEQVGKVVAQQLKGGGLHQVEQIVFKGLDYSGCHWHPSANDDQLLANLLITHLQQKKGIWL

Secondary structure (DSSP, 8-state):
----EEES--EEE-----EEEE-STT-EEEE-------EEEEESS-EEEEE----EEEE--EEEEE--EEEEE-S--SS--EEE----------EEEEEESHHHHTTTTT-S-S---HHHHHHH--GGGSHHHHHHHHHT-EEEEEE-TT--SS--GGG-STT--HHHHTTEEESEEEEE---TT---SEEEEE--HHHHSSPPPTTSS--SHHHHHHHHHHHHHHHHHHHHHH-TT-EEEEEEES-GGGHHHHHHHHHHHHHHHTT---EEEEEE------BGGGBPPHHHHHHHHHHHHHHHHTBTTS--/-BPP-EEES--EEE--TTS--EEEE-STT-EEEEEEESS--EEEEEESS-EEEEEETTSPPEEEE--EEEEEE--EEEEEE-S--SS--EEEEEEE--TTPEE-PPP----EEEEEESHHHHTTTTT-S-S---HHHHHHH--GGGSHHHHHHHHTT-EEEEEE-TT--SS--GGG-STT--HHHHTTBSSSSTT-B---TT---SEEEEE--HHHHSSPPPTTSS--SHHHHHHHHHHHHHHHHHHHHHH-TT-EEEEEEES-GGGHHHHHHHHHHHHHHHTT---EEEEEE------BTTTBPPHHHHHHHHHHHHHHHHTBTTTT-

Organism: Cellvibrio japonicus (strain Ueda107) (NCBI:txid498211)

B-factor: mean 40.71, std 4.86, range [20.46, 71.03]

Foldseek 3Di:
DFDKDKFAFWDWDDDQFIKTKAAFFWIKMAGDDDDWKKWFWAFQDFWKWKDPPDIDIDHRVHGDIHTNIMIITFFHDLDDMIMTRDIVPDDALAEEEEEEACLQQQFQQQPQAQADDPVSRRVNGGNCLFLQVLLCVVRVHRYYYQYYHQFALQAGAQRPPNVDHSVNCVQASHSDPPHGDDDPSHAHLEYEYEHQCGLQVDDDDPPHPDPDVVSSLVVSLVSLLVVVVVSCVSHVNYAYEYEEECDPVNPRVVSVVSSQVVNVVVPNNRYYYHYDDDAPQRGHNSHGHSVSRVVSNVVSNVVVVPDPPSSD/DFADKDKFAQWDWDDDPPAFTKTKAAFFKIKMKFDKDDDWKKWFWAFQDFWKWKDADPDDTDIDHSVHGDIHTDNMIMMITFFHHLPDMIMTRGMDDDPVMGTDDDDDALAEEEEEEACLQQQFQAQPQAQAADPVSRRVSGGNCLFLQVLLCVVVVHGYYRLYYHQFALQAGAQRPPNVDHSLVCPQDSHSDPPDGDDDPSRQHLEYEYEGQCGLQVDDHDPPHPDPDPVSSLVSSLVSLLVSVVVSCVSHVNYAYEYEYECDPVNPRVVSVVVNQVVNVVVPNNRYYYHYDDDAQQRGHNSHGHSVSRVVVNVVSNVVVVVDPPSSD

GO terms:
  GO:0045493 xylan catabolic process (P, IDA)
  GO:2000884 glucomannan catabolic process (P, IDA)
  GO:0046555 acetylxylan esterase activity (F, IDA)